Protein AF-A0A2V1DBY7-F1 (afdb_monomer_lite)

Secondary structure (DSSP, 8-state):
---EEEEEETTEEEEEE-----SS--TTTTSHHHHHHHHHHHHHHHHHHHHHHHHHHHHTTS-HHHHHHHHHHHHHHHHHHHHHHHHHHHHHHHHHHHS-----TTSHHHHHHHHHHHHHHHHHHHHHHTGGGSTTSHHHHHHHHHHHHHHHHHHHHTTT-PPP----------SSHHHHHHHHHHHHHHHHHHHHHHHHHHHHHHHHHHHHHHHHHHHHHHHHHHHHHHHHHHHHHHHHHHHHHHHHHHHHHHHHHHHHHHHHHIIIIITTTTPPTT---EEE-SS-EEETT-HHHHHHHHHHHHHHHHTHHHHHHHHHHHHHHHHHHHHHHTS-----THHHHTTSSSSTHHHHHHHSPPHHHHHHHHHHHHHHHHHHHHHIIIIIIHHHHHHHHHHHHHHHHHHHHHTT---SSS-TTSHHHHHHHHHHHHHHHHHHHHHHHHHHHHHHHHHHHHHH--

Structure (mmCIF, N/CA/C/O backbone):
data_AF-A0A2V1DBY7-F1
#
_entry.id   AF-A0A2V1DBY7-F1
#
loop_
_atom_site.group_PDB
_atom_site.id
_atom_site.type_symbol
_atom_site.label_atom_id
_atom_site.label_alt_id
_atom_site.label_comp_id
_atom_site.label_asym_id
_atom_site.label_entity_id
_atom_site.label_seq_id
_atom_site.pdbx_PDB_ins_code
_atom_site.Cartn_x
_atom_site.Cartn_y
_atom_site.Cartn_z
_atom_site.occupancy
_atom_site.B_iso_or_equiv
_atom_site.auth_seq_id
_atom_site.auth_comp_id
_atom_site.auth_asym_id
_atom_site.auth_atom_id
_atom_site.pdbx_PDB_model_num
ATOM 1 N N . MET A 1 1 ? 6.281 30.576 -9.125 1.00 37.31 1 MET A N 1
ATOM 2 C CA . MET A 1 1 ? 7.005 31.344 -10.163 1.00 37.31 1 MET A CA 1
ATOM 3 C C . MET A 1 1 ? 6.370 30.972 -11.490 1.00 37.31 1 MET A C 1
ATOM 5 O O . MET A 1 1 ? 6.348 29.783 -11.772 1.00 37.31 1 MET A O 1
ATOM 9 N N . SER A 1 2 ? 5.776 31.911 -12.235 1.00 34.06 2 SER A N 1
ATOM 10 C CA . SER A 1 2 ? 5.208 31.575 -13.549 1.00 34.06 2 SER A CA 1
ATOM 11 C C . SER A 1 2 ? 6.346 31.387 -14.557 1.00 34.06 2 SER A C 1
ATOM 13 O O . SER A 1 2 ? 7.243 32.224 -14.664 1.00 34.06 2 SER A O 1
ATOM 15 N N . SER A 1 3 ? 6.356 30.254 -15.253 1.00 41.53 3 SER A N 1
ATOM 16 C CA . SER A 1 3 ? 7.368 29.874 -16.244 1.00 41.53 3 SER A CA 1
ATOM 17 C C . SER A 1 3 ? 7.084 30.518 -17.602 1.00 41.53 3 SER A C 1
ATOM 19 O O . SER A 1 3 ? 6.934 29.840 -18.614 1.00 41.53 3 SER A O 1
ATOM 21 N N . THR A 1 4 ? 6.991 31.844 -17.627 1.00 46.16 4 THR A N 1
ATOM 22 C CA . THR A 1 4 ? 6.839 32.605 -18.874 1.00 46.16 4 THR A CA 1
ATOM 23 C C . THR A 1 4 ? 8.230 32.980 -19.370 1.00 46.16 4 THR A C 1
ATOM 25 O O . THR A 1 4 ? 8.955 33.699 -18.678 1.00 46.16 4 THR A O 1
ATOM 28 N N . ARG A 1 5 ? 8.632 32.487 -20.548 1.00 54.00 5 ARG A N 1
ATOM 29 C CA . ARG A 1 5 ? 9.827 32.979 -21.246 1.00 54.00 5 ARG A CA 1
ATOM 30 C C . ARG A 1 5 ? 9.404 33.801 -22.450 1.00 54.00 5 ARG A C 1
ATOM 32 O O . ARG A 1 5 ? 8.461 33.481 -23.160 1.00 54.00 5 ARG A O 1
ATOM 39 N N . PHE A 1 6 ? 10.142 34.873 -22.651 1.00 63.16 6 PHE A N 1
ATOM 40 C CA . PHE A 1 6 ? 9.958 35.804 -23.740 1.00 63.16 6 PHE A CA 1
ATOM 41 C C . PHE A 1 6 ? 10.831 35.353 -24.910 1.00 63.16 6 PHE A C 1
ATOM 43 O O . PHE A 1 6 ? 12.057 35.348 -24.790 1.00 63.16 6 PHE A O 1
ATOM 50 N N . ALA A 1 7 ? 10.204 34.926 -26.005 1.00 62.41 7 ALA A N 1
ATOM 51 C CA . ALA A 1 7 ? 10.904 34.518 -27.218 1.00 62.41 7 ALA A CA 1
ATOM 52 C C . ALA A 1 7 ? 10.864 35.659 -28.251 1.00 62.41 7 ALA A C 1
ATOM 54 O O . ALA A 1 7 ? 9.813 36.290 -28.421 1.00 62.41 7 ALA A O 1
ATOM 55 N N . PRO A 1 8 ? 11.985 35.961 -28.928 1.00 61.78 8 PRO A N 1
ATOM 56 C CA . PRO A 1 8 ? 11.989 36.922 -30.019 1.00 61.78 8 PRO A CA 1
ATOM 57 C C . PRO A 1 8 ? 11.230 36.343 -31.220 1.00 61.78 8 PRO A C 1
ATOM 59 O O . PRO A 1 8 ? 11.525 35.248 -31.689 1.00 61.78 8 PRO A O 1
ATOM 62 N N . SER A 1 9 ? 10.242 37.090 -31.700 1.00 74.38 9 SER A N 1
ATOM 63 C CA . SER A 1 9 ? 9.546 36.879 -32.968 1.00 74.38 9 SER A CA 1
ATOM 64 C C . SER A 1 9 ? 9.883 38.048 -33.894 1.00 74.38 9 SER A C 1
ATOM 66 O O . SER A 1 9 ? 10.162 39.152 -33.421 1.00 74.38 9 SER A O 1
ATOM 68 N N . ASP A 1 10 ? 9.800 37.845 -35.210 1.00 77.25 10 ASP A N 1
ATOM 69 C CA . ASP A 1 10 ? 10.070 38.874 -36.230 1.00 77.25 10 ASP A CA 1
ATOM 70 C C . ASP A 1 10 ? 9.202 40.143 -36.084 1.00 77.25 10 ASP A C 1
ATOM 72 O O . ASP A 1 10 ? 9.451 41.156 -36.736 1.00 77.25 10 ASP A O 1
ATOM 76 N N . ARG A 1 11 ? 8.177 40.113 -35.218 1.00 72.56 11 ARG A N 1
ATOM 77 C CA . ARG A 1 11 ? 7.290 41.246 -34.903 1.00 72.56 11 ARG A CA 1
ATOM 78 C C . ARG A 1 11 ? 7.332 41.709 -33.441 1.00 72.56 11 ARG A C 1
ATOM 80 O O . ARG A 1 11 ? 6.486 42.505 -33.042 1.00 72.56 11 ARG A O 1
ATOM 87 N N . GLY A 1 12 ? 8.293 41.244 -32.644 1.00 73.69 12 GLY A N 1
ATOM 88 C CA . GLY A 1 12 ? 8.479 41.668 -31.256 1.00 73.69 12 GLY A CA 1
ATOM 89 C C . GLY A 1 12 ? 8.667 40.513 -30.277 1.00 73.69 12 GLY A C 1
ATOM 90 O O . GLY A 1 12 ? 8.726 39.343 -30.645 1.00 73.69 12 GLY A O 1
ATOM 91 N N . ILE A 1 13 ? 8.789 40.853 -28.998 1.00 62.69 13 ILE A N 1
ATOM 92 C CA . ILE A 1 13 ? 8.973 39.878 -27.926 1.00 62.69 13 ILE A CA 1
ATOM 93 C C . ILE A 1 13 ? 7.592 39.376 -27.494 1.00 62.69 13 ILE A C 1
ATOM 95 O O . ILE A 1 13 ? 6.838 40.108 -26.852 1.00 62.69 13 ILE A O 1
ATOM 99 N N . ILE A 1 14 ? 7.254 38.136 -27.842 1.00 66.94 14 ILE A N 1
ATOM 100 C CA . ILE A 1 14 ? 5.966 37.539 -27.480 1.00 66.94 14 ILE A CA 1
ATOM 101 C C . ILE A 1 14 ? 6.172 36.721 -26.204 1.00 66.94 14 ILE A C 1
ATOM 103 O O . ILE A 1 14 ? 7.065 35.873 -26.124 1.00 66.94 14 ILE A O 1
ATOM 107 N N . ALA A 1 15 ? 5.351 36.991 -25.188 1.00 56.25 15 ALA A N 1
ATOM 108 C CA . ALA A 1 15 ? 5.209 36.102 -24.044 1.00 56.25 15 ALA A CA 1
ATOM 109 C C . ALA A 1 15 ? 4.485 34.847 -24.528 1.00 56.25 15 ALA A C 1
ATOM 111 O O . ALA A 1 15 ? 3.256 34.808 -24.562 1.00 56.25 15 ALA A O 1
ATOM 112 N N . GLN A 1 16 ? 5.238 33.844 -24.964 1.00 53.09 16 GLN A N 1
ATOM 113 C CA . GLN A 1 16 ? 4.651 32.538 -25.194 1.00 53.09 16 GLN A CA 1
ATOM 114 C C . GLN A 1 16 ? 4.554 31.838 -23.836 1.00 53.09 16 GLN A C 1
ATOM 116 O O . GLN A 1 16 ? 5.542 31.830 -23.087 1.00 53.09 16 GLN A O 1
ATOM 121 N N . PRO A 1 17 ? 3.388 31.270 -23.473 1.00 44.75 17 PRO A N 1
ATOM 122 C CA . PRO A 1 17 ? 3.392 30.226 -22.469 1.00 44.75 17 PRO A CA 1
ATOM 123 C C . PRO A 1 17 ? 4.377 29.186 -22.996 1.00 44.75 17 PRO A C 1
ATOM 125 O O . PRO A 1 17 ? 4.226 28.681 -24.106 1.00 44.75 17 PRO A O 1
ATOM 128 N N . TYR A 1 18 ? 5.464 28.972 -22.260 1.00 47.91 18 TYR A N 1
ATOM 129 C CA . TYR A 1 18 ? 6.304 27.825 -22.529 1.00 47.91 18 TYR A CA 1
ATOM 130 C C . TYR A 1 18 ? 5.385 26.656 -22.223 1.00 47.91 18 TYR A C 1
ATOM 132 O O . TYR A 1 18 ? 5.129 26.416 -21.042 1.00 47.91 18 TYR A O 1
ATOM 140 N N . ASP A 1 19 ? 4.820 26.015 -23.252 1.00 44.12 19 ASP A N 1
ATOM 141 C CA . ASP A 1 19 ? 4.256 24.689 -23.072 1.00 44.12 19 ASP A CA 1
ATOM 142 C C . ASP A 1 19 ? 5.394 23.929 -22.401 1.00 44.12 19 ASP A C 1
ATOM 144 O O . ASP A 1 19 ? 6.460 23.772 -23.020 1.00 44.12 19 ASP A O 1
ATOM 148 N N . PRO A 1 20 ? 5.280 23.563 -21.104 1.00 44.38 20 PRO A N 1
ATOM 149 C CA . PRO A 1 20 ? 6.248 22.637 -20.564 1.00 44.38 20 PRO A CA 1
ATOM 150 C C . PRO A 1 20 ? 6.234 21.502 -21.572 1.00 44.38 20 PRO A C 1
ATOM 152 O O . PRO A 1 20 ? 5.159 21.118 -22.027 1.00 44.38 20 PRO A O 1
ATOM 155 N N . CYS A 1 21 ? 7.397 21.034 -22.019 1.00 46.78 21 CYS A N 1
ATOM 156 C CA . CYS A 1 21 ? 7.434 19.778 -22.737 1.00 46.78 21 CYS A CA 1
ATOM 157 C C . CYS A 1 21 ? 6.687 18.780 -21.837 1.00 46.78 21 CYS A C 1
ATOM 159 O O . CYS A 1 21 ? 7.279 18.254 -20.903 1.00 46.78 21 CYS A O 1
ATOM 161 N N . GLN A 1 22 ? 5.389 18.560 -22.083 1.00 45.00 22 GLN A N 1
ATOM 162 C CA . GLN A 1 22 ? 4.508 17.665 -21.330 1.00 45.00 22 GLN A CA 1
ATOM 163 C C . GLN A 1 22 ? 4.877 16.205 -21.617 1.00 45.00 22 GLN A C 1
ATOM 165 O O . GLN A 1 22 ? 4.180 15.280 -21.218 1.00 45.00 22 GLN A O 1
ATOM 170 N N . LEU A 1 23 ? 6.022 15.989 -22.271 1.00 45.59 23 LEU A N 1
ATOM 171 C CA . LEU A 1 23 ? 6.794 14.768 -22.200 1.00 45.59 23 LEU A CA 1
ATOM 172 C C . LEU A 1 23 ? 7.226 14.546 -20.747 1.00 45.59 23 LEU A C 1
ATOM 174 O O . LEU A 1 23 ? 8.347 14.868 -20.361 1.00 45.59 23 LEU A O 1
ATOM 178 N N . PHE A 1 24 ? 6.315 13.931 -19.992 1.00 43.25 24 PHE A N 1
ATOM 179 C CA . PHE A 1 24 ? 6.497 13.364 -18.660 1.00 43.25 24 PHE A CA 1
ATOM 180 C C . PHE A 1 24 ? 6.703 14.406 -17.553 1.00 43.25 24 PHE A C 1
ATOM 182 O O . PHE A 1 24 ? 7.830 14.838 -17.316 1.00 43.25 24 PHE A O 1
ATOM 189 N N . GLY A 1 25 ? 5.660 14.760 -16.790 1.00 42.94 25 GLY A N 1
ATO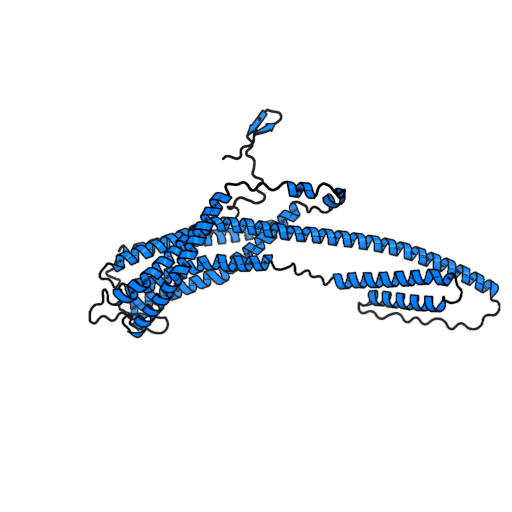M 190 C CA . GLY A 1 25 ? 5.963 15.420 -15.516 1.00 42.94 25 GLY A CA 1
ATOM 191 C C . GLY A 1 25 ? 4.857 16.004 -14.659 1.00 42.94 25 GLY A C 1
ATOM 192 O O . GLY A 1 25 ? 5.109 16.151 -13.465 1.00 42.94 25 GLY A O 1
ATOM 193 N N . ASP A 1 26 ? 3.668 16.312 -15.175 1.00 43.81 26 ASP A N 1
ATOM 194 C CA . ASP A 1 26 ? 2.597 16.703 -14.258 1.00 43.81 26 ASP A CA 1
ATOM 195 C C . ASP A 1 26 ? 2.119 15.442 -13.534 1.00 43.81 26 ASP A C 1
ATOM 197 O O . ASP A 1 26 ? 1.638 14.484 -14.141 1.00 43.81 26 ASP A O 1
ATOM 201 N N . GLY A 1 27 ? 2.318 15.411 -12.214 1.00 48.16 27 GLY A N 1
ATOM 202 C CA . GLY A 1 27 ? 1.923 14.300 -11.338 1.00 48.16 27 GLY A CA 1
ATOM 203 C C . GLY A 1 27 ? 0.426 13.965 -11.394 1.00 48.16 27 GLY A C 1
ATOM 204 O O . GLY A 1 27 ? 0.017 12.931 -10.867 1.00 48.16 27 GLY A O 1
ATOM 205 N N . ASP A 1 28 ? -0.345 14.799 -12.091 1.00 47.91 28 ASP A N 1
ATOM 206 C CA . ASP A 1 28 ? -1.780 14.702 -12.323 1.00 47.91 28 ASP A CA 1
ATOM 207 C C . ASP A 1 28 ? -2.148 13.822 -13.530 1.00 47.91 28 ASP A C 1
ATOM 209 O O . ASP A 1 28 ? -3.327 13.521 -13.703 1.00 47.91 28 ASP A O 1
ATOM 213 N N . ILE A 1 29 ? -1.183 13.347 -14.340 1.00 47.03 29 ILE A N 1
ATOM 214 C CA . ILE A 1 29 ? -1.437 12.642 -15.624 1.00 47.03 29 ILE A CA 1
ATOM 215 C C . ILE A 1 29 ? -2.325 11.381 -15.500 1.00 47.03 29 ILE A C 1
ATOM 217 O O . ILE A 1 29 ? -2.839 10.899 -16.506 1.00 47.03 29 ILE A O 1
ATOM 221 N N . TYR A 1 30 ? -2.614 10.886 -14.292 1.00 50.59 30 TYR A N 1
ATOM 222 C CA . TYR A 1 30 ? -3.628 9.840 -14.110 1.00 50.59 30 TYR A CA 1
ATOM 223 C C . TYR A 1 30 ? -4.716 10.124 -13.066 1.00 50.59 30 TYR A C 1
ATOM 225 O O . TYR A 1 30 ? -5.552 9.249 -12.872 1.00 50.59 30 TYR A O 1
ATOM 233 N N . GLY A 1 31 ? -4.735 11.269 -12.368 1.00 54.88 31 GLY A N 1
ATOM 234 C CA . GLY A 1 31 ? -5.703 11.564 -11.284 1.00 54.88 31 GLY A CA 1
ATOM 235 C C . GLY A 1 31 ? -5.576 10.682 -10.024 1.00 54.88 31 GLY A C 1
ATOM 236 O O . GLY A 1 31 ? -5.732 11.157 -8.905 1.00 54.88 31 GLY A O 1
ATOM 237 N N . ILE A 1 32 ? -5.118 9.435 -10.177 1.00 54.53 32 ILE A N 1
ATOM 238 C CA . ILE A 1 32 ? -4.980 8.412 -9.132 1.00 54.53 32 ILE A CA 1
ATOM 239 C C . ILE A 1 32 ? -4.102 8.878 -7.952 1.00 54.53 32 ILE A C 1
ATOM 241 O O . ILE A 1 32 ? -4.229 8.364 -6.837 1.00 54.53 32 ILE A O 1
ATOM 245 N N . GLY A 1 33 ? -3.157 9.799 -8.178 1.00 59.09 33 GLY A N 1
ATOM 246 C CA . GLY A 1 33 ? -2.289 10.349 -7.127 1.00 59.09 33 GLY A CA 1
ATOM 247 C C . GLY A 1 33 ? -3.062 11.128 -6.057 1.00 59.09 33 GLY A C 1
ATOM 248 O O . GLY A 1 33 ? -2.833 10.932 -4.855 1.00 59.09 33 GLY A O 1
ATOM 249 N N . ASP A 1 34 ? -4.029 11.935 -6.484 1.00 67.00 34 ASP A N 1
ATOM 250 C CA . ASP A 1 34 ? -4.828 12.783 -5.601 1.00 67.00 34 ASP A CA 1
ATOM 251 C C . ASP A 1 34 ? -5.872 11.979 -4.828 1.00 67.00 34 ASP A C 1
ATOM 253 O O . ASP A 1 34 ? -6.099 12.223 -3.637 1.00 67.00 34 ASP A O 1
ATOM 257 N N . ASP A 1 35 ? -6.431 10.940 -5.446 1.00 64.94 35 ASP A N 1
ATOM 258 C CA . ASP A 1 35 ? -7.472 10.113 -4.829 1.00 64.94 35 ASP A CA 1
ATOM 259 C C . ASP A 1 35 ? -6.950 9.320 -3.636 1.00 64.94 35 ASP A C 1
ATOM 261 O O . ASP A 1 35 ? -7.586 9.214 -2.585 1.00 64.94 35 ASP A O 1
ATOM 265 N N . ILE A 1 36 ? -5.739 8.785 -3.760 1.00 66.88 36 ILE A N 1
ATOM 266 C CA . ILE A 1 36 ? -5.108 8.006 -2.692 1.00 66.88 36 ILE A CA 1
ATOM 267 C C . ILE A 1 36 ? -4.697 8.913 -1.545 1.00 66.88 36 ILE A C 1
ATOM 269 O O . ILE A 1 36 ? -4.821 8.532 -0.376 1.00 66.88 36 ILE A O 1
ATOM 273 N N . THR A 1 37 ? -4.205 10.100 -1.884 1.00 72.00 37 THR A N 1
ATOM 274 C CA . THR A 1 37 ? -3.861 11.125 -0.907 1.00 72.00 37 THR A CA 1
ATOM 275 C C . THR A 1 37 ? -5.108 11.537 -0.130 1.00 72.00 37 THR A C 1
ATOM 277 O O . THR A 1 37 ? -5.080 11.548 1.103 1.00 72.00 37 THR A O 1
ATOM 280 N N . SER A 1 38 ? -6.226 11.747 -0.826 1.00 73.81 38 SER A N 1
ATOM 281 C CA . SER A 1 38 ? -7.521 12.103 -0.242 1.00 73.81 38 SER A CA 1
ATOM 282 C C . SER A 1 38 ? -8.098 10.989 0.631 1.00 73.81 38 SER A C 1
ATOM 284 O O . SER A 1 38 ? -8.457 11.238 1.783 1.00 73.81 38 SER A O 1
ATOM 286 N N . ALA A 1 39 ? -8.110 9.741 0.152 1.00 72.62 39 ALA A N 1
ATOM 287 C CA . ALA A 1 39 ? -8.585 8.591 0.925 1.00 72.62 39 ALA A CA 1
ATOM 288 C C . ALA A 1 39 ? -7.760 8.387 2.204 1.00 72.62 39 ALA A C 1
ATOM 290 O O . ALA A 1 39 ? -8.301 8.114 3.276 1.00 72.62 39 ALA A O 1
ATOM 291 N N . ARG A 1 40 ? -6.437 8.561 2.116 1.00 73.69 40 ARG A N 1
ATOM 292 C CA . ARG A 1 40 ? -5.548 8.449 3.272 1.00 73.69 40 ARG A CA 1
ATOM 293 C C . ARG A 1 40 ? -5.758 9.576 4.268 1.00 73.69 40 ARG A C 1
ATOM 295 O O . ARG A 1 40 ? -5.863 9.294 5.457 1.00 73.69 40 ARG A O 1
ATOM 302 N N . LEU A 1 41 ? -5.826 10.820 3.795 1.00 78.62 41 LEU A N 1
ATOM 303 C CA . LEU A 1 41 ? -6.123 11.973 4.641 1.00 78.62 41 LEU A CA 1
ATOM 304 C C . LEU A 1 41 ? -7.456 11.765 5.362 1.00 78.62 41 LEU A C 1
ATOM 306 O O . LEU A 1 41 ? -7.511 11.931 6.578 1.00 78.62 41 LEU A O 1
ATOM 310 N N . GLY A 1 42 ? -8.476 11.308 4.630 1.00 78.69 42 GLY A N 1
ATOM 311 C CA . GLY A 1 42 ? -9.757 10.879 5.175 1.00 78.69 42 GLY A CA 1
ATOM 312 C C . GLY A 1 42 ? -9.556 9.893 6.318 1.00 78.69 42 GLY A C 1
ATOM 313 O O . GLY A 1 42 ? -9.872 10.225 7.454 1.00 78.69 42 GLY A O 1
ATOM 314 N N . LEU A 1 43 ? -8.940 8.735 6.059 1.00 76.56 43 LEU A N 1
ATOM 315 C CA . LEU A 1 43 ? -8.679 7.701 7.072 1.00 76.56 43 LEU A CA 1
ATOM 316 C C . LEU A 1 43 ? -7.902 8.211 8.293 1.00 76.56 43 LEU A C 1
ATOM 318 O O . LEU A 1 43 ? -8.215 7.825 9.420 1.00 76.56 43 LEU A O 1
ATOM 322 N N . THR A 1 44 ? -6.910 9.081 8.100 1.00 79.31 44 THR A N 1
ATOM 323 C CA . THR A 1 44 ? -6.177 9.708 9.206 1.00 79.31 44 THR A CA 1
ATOM 324 C C . THR A 1 44 ? -7.106 10.581 10.052 1.00 79.31 44 THR A C 1
ATOM 326 O O . THR A 1 44 ? -7.096 10.465 11.277 1.00 79.31 44 THR A O 1
ATOM 329 N N . VAL A 1 45 ? -7.949 11.403 9.419 1.00 82.38 45 VAL A N 1
ATOM 330 C CA . VAL A 1 45 ? -8.939 12.241 10.112 1.00 82.38 45 VAL A CA 1
ATOM 331 C C . VAL A 1 45 ? -9.958 11.381 10.863 1.00 82.38 45 VAL A C 1
ATOM 333 O O . VAL A 1 45 ? -10.207 11.657 12.037 1.00 82.38 45 VAL A O 1
ATOM 336 N N . ILE A 1 46 ? -10.477 10.300 10.258 1.00 81.12 46 ILE A N 1
ATOM 337 C CA . ILE A 1 46 ? -11.364 9.349 10.957 1.00 81.12 46 ILE A CA 1
ATOM 338 C C . ILE A 1 46 ? -10.666 8.782 12.190 1.00 81.12 46 ILE A C 1
ATOM 340 O O . ILE A 1 46 ? -11.237 8.768 13.275 1.00 81.12 46 ILE A O 1
ATOM 344 N N . SER A 1 47 ? -9.437 8.295 12.023 1.00 82.19 47 SER A N 1
ATOM 345 C CA . SER A 1 47 ? -8.680 7.623 13.079 1.00 82.19 47 SER A CA 1
ATOM 346 C C . SER A 1 47 ? -8.472 8.532 14.292 1.00 82.19 47 SER A C 1
ATOM 348 O O . SER A 1 47 ? -8.689 8.110 15.432 1.00 82.19 47 SER A O 1
ATOM 350 N N . ILE A 1 48 ? -8.135 9.803 14.042 1.00 82.62 48 ILE A N 1
ATOM 351 C CA . ILE A 1 48 ? -7.985 10.832 15.077 1.00 82.62 48 ILE A CA 1
ATOM 352 C C . ILE A 1 48 ? -9.339 11.163 15.716 1.00 82.62 48 ILE A C 1
ATOM 354 O O . ILE A 1 48 ? -9.434 11.213 16.941 1.00 82.62 48 ILE A O 1
ATOM 358 N N . ALA A 1 49 ? -10.396 11.349 14.921 1.00 84.44 49 ALA A N 1
ATOM 359 C CA . ALA A 1 49 ? -11.731 11.653 15.435 1.00 84.44 49 ALA A CA 1
ATOM 360 C C . ALA A 1 49 ? -12.273 10.523 16.327 1.00 84.44 49 ALA A C 1
ATOM 362 O O . ALA A 1 49 ? -12.762 10.783 17.428 1.00 84.44 49 ALA A O 1
ATOM 363 N N . LEU A 1 50 ? -12.124 9.266 15.897 1.00 84.25 50 LEU A N 1
ATOM 364 C CA . LEU A 1 50 ? -12.478 8.085 16.685 1.00 84.25 50 LEU A CA 1
ATOM 365 C C . LEU A 1 50 ? -11.645 7.994 17.965 1.00 84.25 50 LEU A C 1
ATOM 367 O O . LEU A 1 50 ? -12.193 7.680 19.018 1.00 84.25 50 LEU A O 1
ATOM 371 N N . PHE A 1 51 ? -10.353 8.322 17.901 1.00 85.62 51 PHE A N 1
ATOM 372 C CA . PHE A 1 51 ? -9.483 8.308 19.077 1.00 85.62 51 PHE A CA 1
ATOM 373 C C . PHE A 1 51 ? -9.930 9.333 20.121 1.00 85.62 51 PHE A C 1
ATOM 375 O O . PHE A 1 51 ? -10.060 9.006 21.301 1.00 85.62 51 PHE A O 1
ATOM 382 N N . ILE A 1 52 ? -10.214 10.565 19.689 1.00 83.88 52 ILE A N 1
ATOM 383 C CA . ILE A 1 52 ? -10.722 11.627 20.563 1.00 83.88 52 ILE A CA 1
ATOM 384 C C . ILE A 1 52 ? -12.067 11.213 21.166 1.00 83.88 52 ILE A C 1
ATOM 386 O O . ILE A 1 52 ? -12.241 11.313 22.380 1.00 83.88 52 ILE A O 1
ATOM 390 N N . ASN A 1 53 ? -12.987 10.690 20.350 1.00 84.06 53 ASN A N 1
ATOM 391 C CA . ASN A 1 53 ? -14.298 10.234 20.816 1.00 84.06 53 ASN A CA 1
ATOM 392 C C . ASN A 1 53 ? -14.167 9.116 21.865 1.00 84.06 53 ASN A C 1
ATOM 394 O O . ASN A 1 53 ? -14.792 9.174 22.921 1.00 84.06 53 ASN A O 1
ATOM 398 N N . LEU A 1 54 ? -13.273 8.147 21.643 1.00 86.31 54 LEU A N 1
ATOM 399 C CA . LEU A 1 54 ? -12.966 7.118 22.636 1.00 86.31 54 LEU A CA 1
ATOM 400 C C . LEU A 1 54 ? -12.417 7.703 23.932 1.00 86.31 54 LEU A C 1
ATOM 402 O O . LEU A 1 54 ? -12.817 7.268 25.012 1.00 86.31 54 LEU A O 1
ATOM 406 N N . CYS A 1 55 ? -11.507 8.673 23.853 1.00 86.62 55 CYS A N 1
ATOM 407 C CA . CYS A 1 55 ? -10.945 9.311 25.041 1.00 86.62 55 CYS A CA 1
ATOM 408 C C . CYS A 1 55 ? -12.037 10.025 25.847 1.00 86.62 55 CYS A C 1
ATOM 410 O O . CYS A 1 55 ? -12.104 9.848 27.063 1.00 86.62 55 CYS A O 1
ATOM 412 N N . VAL A 1 56 ? -12.933 10.755 25.174 1.00 85.50 56 VAL A N 1
ATOM 413 C CA . VAL A 1 56 ? -14.079 11.428 25.802 1.00 85.50 56 VAL A CA 1
ATOM 414 C C . VAL A 1 56 ? -15.027 10.405 26.436 1.00 85.50 56 VAL A C 1
ATOM 416 O O . VAL A 1 56 ? -15.287 10.487 27.638 1.00 85.50 56 VAL A O 1
ATOM 419 N N . ASN A 1 57 ? -15.456 9.379 25.697 1.00 83.94 57 ASN A N 1
ATOM 420 C CA . ASN A 1 57 ? -16.375 8.352 26.207 1.00 83.94 57 ASN A CA 1
ATOM 421 C C . ASN A 1 57 ? -15.769 7.548 27.366 1.00 83.94 57 ASN A C 1
ATOM 423 O O . ASN A 1 57 ? -16.479 7.167 28.297 1.00 83.94 57 ASN A O 1
ATOM 427 N N . SER A 1 58 ? -14.443 7.381 27.384 1.00 87.19 58 SER A N 1
ATOM 428 C CA . SER A 1 58 ? -13.730 6.719 28.484 1.00 87.19 58 SER A CA 1
ATOM 429 C C . SER A 1 58 ? -13.831 7.466 29.809 1.00 87.19 58 SER A C 1
ATOM 431 O O . SER A 1 58 ? -13.670 6.858 30.873 1.00 87.19 58 SER A O 1
ATOM 433 N N . THR A 1 59 ? -14.090 8.776 29.786 1.00 87.44 59 THR A N 1
ATOM 434 C CA . THR A 1 59 ? -14.283 9.566 31.010 1.00 87.44 59 THR A CA 1
ATOM 435 C C . THR A 1 59 ? -15.679 9.387 31.606 1.00 87.44 59 THR A C 1
ATOM 437 O O . THR A 1 59 ? -15.804 9.427 32.831 1.00 87.44 59 THR A O 1
ATOM 440 N N . GLY A 1 60 ? -16.682 9.046 30.793 1.00 86.75 60 GLY A N 1
ATOM 441 C CA . GLY A 1 60 ? -18.054 8.782 31.232 1.00 86.75 60 GLY A CA 1
ATOM 442 C C . GLY A 1 60 ? -18.241 7.458 31.985 1.00 86.75 60 GLY A C 1
ATOM 443 O O . GLY A 1 60 ? -17.307 6.675 32.163 1.00 86.75 60 GLY A O 1
ATOM 444 N N . ASN A 1 61 ? -19.478 7.194 32.417 1.00 85.56 61 ASN A N 1
ATOM 445 C CA . ASN A 1 61 ? -19.885 5.960 33.111 1.00 85.56 61 ASN A CA 1
ATOM 446 C C . ASN A 1 61 ? -20.270 4.813 32.148 1.00 85.56 61 ASN A C 1
ATOM 448 O O . ASN A 1 61 ? -20.944 3.870 32.556 1.00 85.56 61 ASN A O 1
ATOM 452 N N . GLY A 1 62 ? -19.874 4.901 30.875 1.00 85.19 62 GLY A N 1
ATOM 453 C CA . GLY A 1 62 ? -20.158 3.889 29.854 1.00 85.19 62 GLY A CA 1
ATOM 454 C C . GLY A 1 62 ? -19.291 2.630 29.972 1.00 85.19 62 GLY A C 1
ATOM 455 O O . GLY A 1 62 ? -18.323 2.583 30.736 1.00 85.19 62 GLY A O 1
ATOM 456 N N . VAL A 1 63 ? -19.630 1.605 29.182 1.00 86.12 63 VAL A N 1
ATOM 457 C CA . VAL A 1 63 ? -18.886 0.336 29.092 1.00 86.12 63 VAL A CA 1
ATOM 458 C C . VAL A 1 63 ? -17.659 0.526 28.193 1.00 86.12 63 VAL A C 1
ATOM 460 O O . VAL A 1 63 ? -17.614 0.081 27.049 1.00 86.12 63 VAL A O 1
ATOM 463 N N . VAL A 1 64 ? -16.638 1.190 28.740 1.00 88.62 64 VAL A N 1
ATOM 464 C CA . VAL A 1 64 ? -15.432 1.631 28.011 1.00 88.62 64 VAL A CA 1
ATOM 465 C C . VAL A 1 64 ? -14.757 0.494 27.237 1.00 88.62 64 VAL A C 1
ATOM 467 O O . VAL A 1 64 ? -14.309 0.668 26.109 1.00 88.62 64 VAL A O 1
ATOM 470 N N . ILE A 1 65 ? -14.690 -0.701 27.820 1.00 88.69 65 ILE A N 1
ATOM 471 C CA . ILE A 1 65 ? -14.005 -1.843 27.207 1.00 88.69 65 ILE A CA 1
ATOM 472 C C . ILE A 1 65 ? -14.629 -2.289 25.875 1.00 88.69 65 ILE A C 1
ATOM 474 O O . ILE A 1 65 ? -13.901 -2.756 24.996 1.00 88.69 65 ILE A O 1
ATOM 478 N N . LEU A 1 66 ? -15.946 -2.138 25.708 1.00 85.81 66 LEU A N 1
ATOM 479 C CA . LEU A 1 66 ? -16.634 -2.534 24.482 1.00 85.81 66 LEU A CA 1
ATOM 480 C C . LEU A 1 66 ? -16.275 -1.577 23.342 1.00 85.81 66 LEU A C 1
ATOM 482 O O . LEU A 1 66 ? -15.819 -2.033 22.292 1.00 85.81 66 LEU A O 1
ATOM 486 N N . ASP A 1 67 ? -16.375 -0.270 23.600 1.00 86.56 67 ASP A N 1
ATOM 487 C CA . ASP A 1 67 ? -16.038 0.785 22.640 1.00 86.56 67 ASP A CA 1
ATOM 488 C C . ASP A 1 67 ? -14.602 0.628 22.139 1.00 86.56 67 ASP A C 1
ATOM 490 O O . ASP A 1 67 ? -14.345 0.599 20.935 1.00 86.56 67 ASP A O 1
ATOM 494 N N . TRP A 1 68 ? -13.656 0.434 23.061 1.00 90.12 68 TRP A N 1
ATOM 495 C CA . TRP A 1 68 ? -12.251 0.260 22.704 1.00 90.12 68 TRP A CA 1
ATOM 496 C C . TRP A 1 68 ? -11.999 -1.022 21.922 1.00 90.12 68 TRP A C 1
ATOM 498 O O . TRP A 1 68 ? -11.230 -0.992 20.970 1.00 90.12 68 TRP A O 1
ATOM 508 N N . THR A 1 69 ? -12.637 -2.140 22.274 1.00 86.31 69 THR A N 1
ATOM 509 C CA . THR A 1 69 ? -12.422 -3.411 21.561 1.00 86.31 69 THR A CA 1
ATOM 510 C C . THR A 1 69 ? -12.912 -3.329 20.115 1.00 86.31 69 THR A C 1
ATOM 512 O O . THR A 1 69 ? -12.223 -3.807 19.215 1.00 86.31 69 THR A O 1
ATOM 515 N N . ILE A 1 70 ? -14.062 -2.691 19.879 1.00 83.00 70 ILE A N 1
ATOM 516 C CA . ILE A 1 70 ? -14.628 -2.521 18.534 1.00 83.00 70 ILE A CA 1
ATOM 517 C C . ILE A 1 70 ? -13.791 -1.520 17.728 1.00 83.00 70 ILE A C 1
ATOM 519 O O . ILE A 1 70 ? -13.357 -1.815 16.612 1.00 83.00 70 ILE A O 1
ATOM 523 N N . VAL A 1 71 ? -13.514 -0.346 18.299 1.00 84.25 71 VAL A N 1
ATOM 524 C CA . VAL A 1 71 ? -12.825 0.729 17.577 1.00 84.25 71 VAL A CA 1
ATOM 525 C C . VAL A 1 71 ? -11.353 0.397 17.336 1.00 84.25 71 VAL A C 1
ATOM 527 O O . VAL A 1 71 ? -10.854 0.693 16.254 1.00 84.25 71 VAL A O 1
ATOM 530 N N . ILE A 1 72 ? -10.658 -0.276 18.263 1.00 83.88 72 ILE A N 1
ATOM 531 C CA . ILE A 1 72 ? -9.274 -0.730 18.036 1.00 83.88 72 ILE A CA 1
ATOM 532 C C . ILE A 1 72 ? -9.196 -1.630 16.803 1.00 83.88 72 ILE A C 1
ATOM 534 O O . ILE A 1 72 ? -8.272 -1.479 16.007 1.00 83.88 72 ILE A O 1
ATOM 538 N N . GLN A 1 73 ? -10.150 -2.547 16.613 1.00 80.31 73 GLN A N 1
ATOM 539 C CA . GLN A 1 73 ? -10.139 -3.420 15.439 1.00 80.31 73 GLN A CA 1
ATOM 540 C C . GLN A 1 73 ? -10.299 -2.602 14.151 1.00 80.31 73 GLN A C 1
ATOM 542 O O . GLN A 1 73 ? -9.507 -2.748 13.224 1.00 80.31 73 GLN A O 1
ATOM 547 N N . LEU A 1 74 ? -11.237 -1.658 14.110 1.00 77.50 74 LEU A N 1
ATOM 548 C CA . LEU A 1 74 ? -11.398 -0.788 12.942 1.00 77.50 74 LEU A CA 1
ATOM 549 C C . LEU A 1 74 ? -10.143 0.062 12.682 1.00 77.50 74 LEU A C 1
ATOM 551 O O . LEU A 1 74 ? -9.647 0.124 11.559 1.00 77.50 74 LEU A O 1
ATOM 555 N N . VAL A 1 75 ? -9.582 0.678 13.719 1.00 78.12 75 VAL A N 1
ATOM 556 C CA . VAL A 1 75 ? -8.501 1.663 13.578 1.00 78.12 75 VAL A CA 1
ATOM 557 C C . VAL A 1 75 ? -7.126 1.030 13.370 1.00 78.12 75 VAL A C 1
ATOM 559 O O . VAL A 1 75 ? -6.269 1.646 12.738 1.00 78.12 75 VAL A O 1
ATOM 562 N N . ILE A 1 76 ? -6.884 -0.188 13.851 1.00 75.81 76 ILE A N 1
ATOM 563 C CA . ILE A 1 76 ? -5.629 -0.898 13.575 1.00 75.81 76 ILE A CA 1
ATOM 564 C C . ILE A 1 76 ? -5.677 -1.548 12.190 1.00 75.81 76 ILE A C 1
ATOM 566 O O . ILE A 1 76 ? -4.727 -1.414 11.419 1.00 75.81 76 ILE A O 1
ATOM 570 N N . PHE A 1 77 ? -6.772 -2.227 11.838 1.00 73.62 77 PHE A N 1
ATOM 571 C CA . PHE A 1 77 ? -6.806 -3.032 10.616 1.00 73.62 77 PHE A CA 1
ATOM 572 C C . PHE A 1 77 ? -7.083 -2.217 9.345 1.00 73.62 77 PHE A C 1
ATOM 574 O O . PHE A 1 77 ? -6.479 -2.507 8.311 1.00 73.62 77 PHE A O 1
ATOM 581 N N . ILE A 1 78 ? -7.909 -1.163 9.399 1.00 72.12 78 ILE A N 1
ATOM 582 C CA . ILE A 1 78 ? -8.202 -0.349 8.204 1.00 72.12 78 ILE A CA 1
ATOM 583 C C . ILE A 1 78 ? -6.949 0.378 7.682 1.00 72.12 78 ILE A C 1
ATOM 585 O O . ILE A 1 78 ? -6.698 0.328 6.482 1.00 72.12 78 ILE A O 1
ATOM 589 N N . PRO A 1 79 ? -6.091 1.011 8.503 1.00 69.50 79 PRO A N 1
ATOM 590 C CA . PRO A 1 79 ? -4.887 1.662 7.988 1.00 69.50 79 PRO A CA 1
ATOM 591 C C . PRO A 1 79 ? -3.721 0.684 7.751 1.00 69.50 79 PRO A C 1
ATOM 593 O O . PRO A 1 79 ? -2.783 1.025 7.030 1.00 69.50 79 PRO A O 1
ATOM 596 N N . LEU A 1 80 ? -3.784 -0.555 8.265 1.00 70.12 80 LEU A N 1
ATOM 597 C CA . LEU A 1 80 ? -2.846 -1.636 7.914 1.00 70.12 80 LEU A CA 1
ATOM 598 C C . LEU A 1 80 ? -2.841 -1.889 6.401 1.00 70.12 80 LEU A C 1
ATOM 600 O O . LEU A 1 80 ? -1.777 -2.085 5.814 1.00 70.12 80 LEU A O 1
ATOM 604 N N . TYR A 1 81 ? -4.001 -1.758 5.758 1.00 67.75 81 TYR A N 1
ATOM 605 C CA . TYR A 1 81 ? -4.141 -1.745 4.302 1.00 67.75 81 TYR A CA 1
ATOM 606 C C . TYR A 1 81 ? -3.349 -0.614 3.631 1.00 67.75 81 TYR A C 1
ATOM 608 O O . TYR A 1 81 ? -2.637 -0.839 2.648 1.00 67.75 81 TYR A O 1
ATOM 616 N N . VAL A 1 82 ? -3.428 0.600 4.186 1.00 66.75 82 VAL A N 1
ATOM 617 C CA . VAL A 1 82 ? -2.721 1.776 3.659 1.00 66.75 82 VAL A CA 1
ATOM 618 C C . VAL A 1 82 ? -1.206 1.584 3.744 1.00 66.75 82 VAL A C 1
ATOM 620 O O . VAL A 1 82 ? -0.494 1.984 2.825 1.00 66.75 82 VAL A O 1
ATOM 623 N N . LEU A 1 83 ? -0.709 0.941 4.807 1.00 67.25 83 LEU A N 1
ATOM 624 C CA . LEU A 1 83 ? 0.721 0.674 5.005 1.00 67.25 83 LEU A CA 1
ATOM 625 C C . LEU A 1 83 ? 1.246 -0.541 4.228 1.00 67.25 83 LEU A C 1
ATOM 627 O O . LEU A 1 83 ? 2.422 -0.572 3.858 1.00 67.25 83 LEU A O 1
ATOM 631 N N . TRP A 1 84 ? 0.409 -1.540 3.950 1.00 70.62 84 TRP A N 1
ATOM 632 C CA . TRP A 1 84 ? 0.822 -2.722 3.185 1.00 70.62 84 TRP A CA 1
ATOM 633 C C . TRP A 1 84 ? 1.206 -2.384 1.746 1.00 70.62 84 TRP A C 1
ATOM 635 O O . TRP A 1 84 ? 2.181 -2.920 1.214 1.00 70.62 84 TRP A O 1
ATOM 645 N N . ARG A 1 85 ? 0.481 -1.443 1.137 1.00 68.50 85 ARG A N 1
ATOM 646 C CA . ARG A 1 85 ? 0.708 -0.988 -0.236 1.00 68.50 85 ARG A CA 1
ATOM 647 C C . ARG A 1 85 ? 2.148 -0.495 -0.489 1.00 68.50 85 ARG A C 1
ATOM 649 O O . ARG A 1 85 ? 2.778 -1.060 -1.380 1.00 68.50 85 ARG A O 1
ATOM 656 N N . PRO A 1 86 ? 2.712 0.468 0.271 1.00 65.62 86 PRO A N 1
ATOM 657 C CA . PRO A 1 86 ? 4.09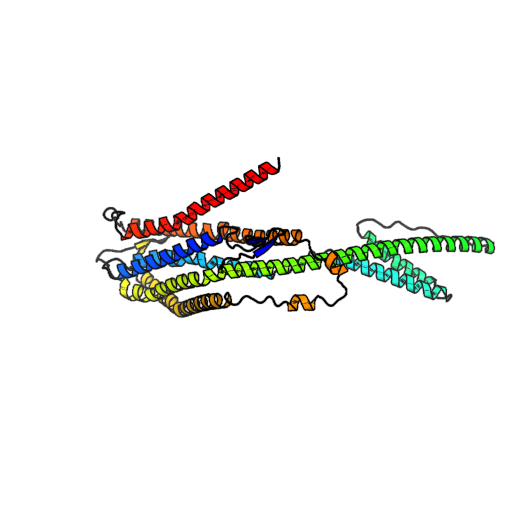7 0.919 0.109 1.00 65.62 86 PRO A CA 1
ATOM 658 C C . PRO A 1 86 ? 5.113 -0.194 0.233 1.00 65.62 86 PRO A C 1
ATOM 660 O O . PRO A 1 86 ? 6.026 -0.293 -0.576 1.00 65.62 86 PRO A O 1
ATOM 663 N N . ILE A 1 87 ? 4.973 -1.020 1.268 1.00 70.69 87 ILE A N 1
ATOM 664 C CA . ILE A 1 87 ? 5.996 -2.002 1.618 1.00 70.69 87 ILE A CA 1
ATOM 665 C C . ILE A 1 87 ? 6.043 -3.097 0.555 1.00 70.69 87 ILE A C 1
ATOM 667 O O . ILE A 1 87 ? 7.126 -3.489 0.110 1.00 70.69 87 ILE A O 1
ATOM 671 N N . PHE A 1 88 ? 4.873 -3.579 0.130 1.00 72.50 88 PHE A N 1
ATOM 672 C CA . PHE A 1 88 ? 4.786 -4.629 -0.873 1.00 72.50 88 PHE A CA 1
ATOM 673 C C . PHE A 1 88 ? 5.142 -4.105 -2.260 1.00 72.50 88 PHE A C 1
ATOM 675 O O . PHE A 1 88 ? 5.921 -4.749 -2.959 1.00 72.50 88 PHE A O 1
ATOM 682 N N . PHE A 1 89 ? 4.657 -2.913 -2.624 1.00 71.62 89 PHE A N 1
ATOM 683 C CA . PHE A 1 89 ? 4.999 -2.280 -3.892 1.00 71.62 89 PHE A CA 1
ATOM 684 C C . PHE A 1 89 ? 6.495 -1.985 -3.968 1.00 71.62 89 PHE A C 1
ATOM 686 O O . PHE A 1 89 ? 7.142 -2.448 -4.891 1.00 71.62 89 PHE A O 1
ATOM 693 N N . TYR A 1 90 ? 7.093 -1.353 -2.954 1.00 74.50 90 TYR A N 1
ATOM 694 C CA . TYR A 1 90 ? 8.535 -1.098 -2.924 1.00 74.50 90 TYR A CA 1
ATOM 695 C C . TYR A 1 90 ? 9.355 -2.386 -3.083 1.00 74.50 90 TYR A C 1
ATOM 697 O O . TYR A 1 90 ? 10.325 -2.418 -3.840 1.00 74.50 90 TYR A O 1
ATOM 705 N N . ARG A 1 91 ? 8.958 -3.480 -2.418 1.00 80.19 91 ARG A N 1
ATOM 706 C CA . ARG A 1 91 ? 9.623 -4.782 -2.577 1.00 80.19 91 ARG A CA 1
ATOM 707 C C . ARG A 1 91 ? 9.418 -5.379 -3.968 1.00 80.19 91 ARG A C 1
ATOM 709 O O . ARG A 1 91 ? 10.381 -5.891 -4.530 1.00 80.19 91 ARG A O 1
ATOM 716 N N . ALA A 1 92 ? 8.204 -5.329 -4.510 1.00 74.50 92 ALA A N 1
ATOM 717 C CA . ALA A 1 92 ? 7.889 -5.855 -5.834 1.00 74.50 92 ALA A CA 1
ATOM 718 C C . ALA A 1 92 ? 8.607 -5.056 -6.930 1.00 74.50 92 ALA A C 1
ATOM 720 O O . ALA A 1 92 ? 9.314 -5.632 -7.747 1.00 74.50 92 ALA A O 1
ATOM 721 N N . SER A 1 93 ? 8.547 -3.731 -6.858 1.00 71.31 93 SER A N 1
ATOM 722 C CA . SER A 1 93 ? 9.287 -2.791 -7.693 1.00 71.31 93 SER A CA 1
ATOM 723 C C . SER A 1 93 ? 10.790 -3.019 -7.618 1.00 71.31 93 SER A C 1
ATOM 725 O O . SER A 1 93 ? 11.448 -3.088 -8.648 1.00 71.31 93 SER A O 1
ATOM 727 N N . ARG A 1 94 ? 11.356 -3.219 -6.422 1.00 79.19 94 ARG A N 1
ATOM 728 C CA . ARG A 1 94 ? 12.784 -3.532 -6.279 1.00 79.19 94 ARG A CA 1
ATOM 729 C C . ARG A 1 94 ? 13.139 -4.890 -6.883 1.00 79.19 94 ARG A C 1
ATOM 731 O O . ARG A 1 94 ? 14.202 -5.020 -7.475 1.00 79.19 94 ARG A O 1
ATOM 738 N N . ARG A 1 95 ? 12.262 -5.892 -6.769 1.00 82.19 95 ARG A N 1
ATOM 739 C CA . ARG A 1 95 ? 12.443 -7.182 -7.453 1.00 82.19 95 ARG A CA 1
ATOM 740 C C . ARG A 1 95 ? 12.397 -7.017 -8.968 1.00 82.19 95 ARG A C 1
ATOM 742 O O . ARG A 1 95 ? 13.241 -7.597 -9.629 1.00 82.19 95 ARG A O 1
ATOM 749 N N . LEU A 1 96 ? 11.493 -6.197 -9.498 1.00 72.75 96 LEU A N 1
ATOM 750 C CA . LEU A 1 96 ? 11.438 -5.881 -10.927 1.00 72.75 96 LEU A CA 1
ATOM 751 C C . LEU A 1 96 ? 12.668 -5.091 -11.390 1.00 72.75 96 LEU A C 1
ATOM 753 O O . LEU A 1 96 ? 13.195 -5.365 -12.459 1.00 72.75 96 LEU A O 1
ATOM 757 N N . ALA A 1 97 ? 13.166 -4.148 -10.590 1.00 72.94 97 ALA A N 1
ATOM 758 C CA . ALA A 1 97 ? 14.388 -3.406 -10.900 1.00 72.94 97 ALA A CA 1
ATOM 759 C C . ALA A 1 97 ? 15.638 -4.300 -10.872 1.00 72.94 97 ALA A C 1
ATOM 761 O O . ALA A 1 97 ? 16.544 -4.114 -11.678 1.00 72.94 97 ALA A O 1
ATOM 762 N N . ASN A 1 98 ? 15.669 -5.276 -9.960 1.00 78.38 98 ASN A N 1
ATOM 763 C CA . ASN A 1 98 ? 16.774 -6.221 -9.812 1.00 78.38 98 ASN A CA 1
ATOM 764 C C . ASN A 1 98 ? 16.648 -7.455 -10.704 1.00 78.38 98 ASN A C 1
ATOM 766 O O . ASN A 1 98 ? 17.604 -8.229 -10.775 1.00 78.38 98 ASN A O 1
ATOM 770 N N . LYS A 1 99 ? 15.490 -7.686 -11.336 1.00 77.44 99 LYS A N 1
ATOM 771 C CA . LYS A 1 99 ? 15.336 -8.772 -12.295 1.00 77.44 99 LYS A CA 1
ATOM 772 C C . LYS A 1 99 ? 16.237 -8.408 -13.467 1.00 77.44 99 LYS A C 1
ATOM 774 O O . LYS A 1 99 ? 15.892 -7.552 -14.279 1.00 77.44 99 LYS A O 1
ATOM 779 N N . LYS A 1 100 ? 17.437 -9.000 -13.477 1.00 71.88 100 LYS A N 1
ATOM 780 C CA . LYS A 1 100 ? 18.354 -8.945 -14.613 1.00 71.88 100 LYS A CA 1
ATOM 781 C C . LYS A 1 100 ? 17.501 -9.318 -15.823 1.00 71.88 100 LYS A C 1
ATOM 783 O O . LYS A 1 100 ? 16.719 -10.262 -15.669 1.00 71.88 100 LYS A O 1
ATOM 788 N N . PRO A 1 101 ? 17.555 -8.577 -16.944 1.00 62.75 101 PRO A N 1
ATOM 789 C CA . PRO A 1 101 ? 16.850 -9.000 -18.140 1.00 62.75 101 PRO A CA 1
ATOM 790 C C . PRO A 1 101 ? 17.257 -10.452 -18.350 1.00 62.75 101 PRO A C 1
ATOM 792 O O . PRO A 1 101 ? 18.442 -10.747 -18.521 1.00 62.75 101 PRO A O 1
ATOM 795 N N . GLU A 1 102 ? 16.298 -11.359 -18.164 1.00 60.25 102 GLU A N 1
ATOM 796 C CA . GLU A 1 102 ? 16.454 -12.766 -18.489 1.00 60.25 102 GLU A CA 1
ATOM 797 C C . GLU A 1 102 ? 16.509 -12.751 -20.005 1.00 60.25 102 GLU A C 1
ATOM 799 O O . GLU A 1 102 ? 15.504 -12.889 -20.696 1.00 60.25 102 GLU A O 1
ATOM 804 N N . GLY A 1 103 ? 17.689 -12.406 -20.517 1.00 52.47 103 GLY A N 1
ATOM 805 C CA . GLY A 1 103 ? 18.000 -12.564 -21.905 1.00 52.47 103 GLY A CA 1
ATOM 806 C C . GLY A 1 103 ? 17.757 -14.030 -22.175 1.00 52.47 103 GLY A C 1
ATOM 807 O O . GLY A 1 103 ? 18.435 -14.889 -21.610 1.00 52.47 103 GLY A O 1
ATOM 808 N N . HIS A 1 104 ? 16.773 -14.288 -23.026 1.00 47.41 104 HIS A N 1
ATOM 809 C CA . HIS A 1 104 ? 16.784 -15.396 -23.959 1.00 47.41 104 HIS A CA 1
ATOM 810 C C . HIS A 1 104 ? 18.105 -15.344 -24.745 1.00 47.41 104 HIS A C 1
ATOM 812 O O . HIS A 1 104 ? 18.148 -15.034 -25.925 1.00 47.41 104 HIS A O 1
ATOM 818 N N . ILE A 1 105 ? 19.215 -15.621 -24.070 1.00 49.12 105 ILE A N 1
ATOM 819 C CA . ILE A 1 105 ? 20.500 -15.939 -24.663 1.00 49.12 105 ILE A CA 1
ATOM 820 C C . ILE A 1 105 ? 20.494 -17.462 -24.776 1.00 49.12 105 ILE A C 1
ATOM 822 O O . ILE A 1 105 ? 21.225 -18.177 -24.106 1.00 49.12 105 ILE A O 1
ATOM 826 N N . SER A 1 106 ? 19.549 -17.959 -25.569 1.00 48.91 106 SER A N 1
ATOM 827 C CA . SER A 1 106 ? 19.662 -19.267 -26.210 1.00 48.91 106 SER A CA 1
ATOM 828 C C . SER A 1 106 ? 20.215 -19.108 -27.629 1.00 48.91 106 SER A C 1
ATOM 830 O O . SER A 1 106 ? 20.569 -20.103 -28.240 1.00 48.91 106 SER A O 1
ATOM 832 N N . SER A 1 107 ? 20.314 -17.877 -28.151 1.00 52.44 107 SER A N 1
ATOM 833 C CA . SER A 1 107 ? 20.862 -17.600 -29.483 1.00 52.44 107 SER A CA 1
ATOM 834 C C . SER A 1 107 ? 22.385 -17.458 -29.504 1.00 52.44 107 SER A C 1
ATOM 836 O O . SER A 1 107 ? 22.974 -17.534 -30.576 1.00 52.44 107 SER A O 1
ATOM 838 N N . ASN A 1 108 ? 23.047 -17.268 -28.351 1.00 53.84 108 ASN A N 1
ATOM 839 C CA . ASN A 1 108 ? 24.511 -17.216 -28.349 1.00 53.84 108 ASN A CA 1
ATOM 840 C C . ASN A 1 108 ? 25.133 -18.596 -28.525 1.00 53.84 108 ASN A C 1
ATOM 842 O O . ASN A 1 108 ? 26.195 -18.644 -29.114 1.00 53.84 108 ASN A O 1
ATOM 846 N N . SER A 1 109 ? 24.510 -19.708 -28.105 1.00 58.25 109 SER A N 1
ATOM 847 C CA . SER A 1 109 ? 25.183 -21.006 -28.278 1.00 58.25 109 SER A CA 1
ATOM 848 C C . SER A 1 109 ? 25.286 -21.411 -29.748 1.00 58.25 109 SER A C 1
ATOM 850 O O . SER A 1 109 ? 26.278 -22.013 -30.131 1.00 58.25 109 SER A O 1
ATOM 852 N N . GLU A 1 110 ? 24.302 -21.064 -30.585 1.00 56.47 110 GLU A N 1
ATOM 853 C CA . GLU A 1 110 ? 24.378 -21.316 -32.031 1.00 56.47 110 GLU A CA 1
ATOM 854 C C . GLU A 1 110 ? 25.357 -20.369 -32.726 1.00 56.47 110 GLU A C 1
ATOM 856 O O . GLU A 1 110 ? 26.179 -20.826 -33.515 1.00 56.47 110 GLU A O 1
ATOM 861 N N . ALA A 1 111 ? 25.327 -19.071 -32.409 1.00 55.44 111 ALA A N 1
ATOM 862 C CA . ALA A 1 111 ? 26.260 -18.108 -32.996 1.00 55.44 111 ALA A CA 1
ATOM 863 C C . ALA A 1 111 ? 27.718 -18.367 -32.563 1.00 55.44 111 ALA A C 1
ATOM 865 O O . ALA A 1 111 ? 28.636 -18.263 -33.375 1.00 55.44 111 ALA A O 1
ATOM 866 N N . GLU A 1 112 ? 27.937 -18.749 -31.304 1.00 65.06 112 GLU A N 1
ATOM 867 C CA . GLU A 1 112 ? 29.249 -19.094 -30.744 1.00 65.06 112 GLU A CA 1
ATOM 868 C C . GLU A 1 112 ? 29.752 -20.425 -31.330 1.00 65.06 112 GLU A C 1
ATOM 870 O O . GLU A 1 112 ? 30.896 -20.485 -31.777 1.00 65.06 112 GLU A O 1
ATOM 875 N N . ALA A 1 113 ? 28.881 -21.433 -31.496 1.00 66.69 113 ALA A N 1
ATOM 876 C CA . ALA A 1 113 ? 29.220 -22.681 -32.188 1.00 66.69 113 ALA A CA 1
ATOM 877 C C . ALA A 1 113 ? 29.556 -22.475 -33.679 1.00 66.69 113 ALA A C 1
ATOM 879 O O . ALA A 1 113 ? 30.511 -23.071 -34.184 1.00 66.69 113 ALA A O 1
ATOM 880 N N . LEU A 1 114 ? 28.824 -21.608 -34.391 1.00 62.62 114 LEU A N 1
ATOM 881 C CA . LEU A 1 114 ? 29.134 -21.258 -35.785 1.00 62.62 114 LEU A CA 1
ATOM 882 C C . LEU A 1 114 ? 30.472 -20.518 -35.898 1.00 62.62 114 LEU A C 1
ATOM 884 O O . LEU A 1 114 ? 31.248 -20.775 -36.820 1.00 62.62 114 LEU A O 1
ATOM 888 N N . THR A 1 115 ? 30.759 -19.632 -34.943 1.00 68.38 115 THR A N 1
ATOM 889 C CA . THR A 1 115 ? 32.010 -18.867 -34.907 1.00 68.38 115 THR A CA 1
ATOM 890 C C . THR A 1 115 ? 33.206 -19.778 -34.622 1.00 68.38 115 THR A C 1
ATOM 892 O O . THR A 1 115 ? 34.207 -19.708 -35.337 1.00 68.38 115 THR A O 1
ATOM 895 N N . GLU A 1 116 ? 33.104 -20.690 -33.648 1.00 70.75 116 GLU A N 1
ATOM 896 C CA . GLU A 1 116 ? 34.153 -21.683 -33.366 1.00 70.75 116 GLU A CA 1
ATOM 897 C C . GLU A 1 116 ? 34.390 -22.627 -34.556 1.00 70.75 116 GLU A C 1
ATOM 899 O O . GLU A 1 116 ? 35.540 -22.897 -34.919 1.00 70.75 116 GLU A O 1
ATOM 904 N N . SER A 1 117 ? 33.319 -23.077 -35.219 1.00 67.19 117 SER A N 1
ATOM 905 C CA . SER A 1 117 ? 33.406 -23.948 -36.397 1.00 67.19 117 SER A CA 1
ATOM 906 C C . SER A 1 117 ? 34.083 -23.246 -37.585 1.00 67.19 117 SER A C 1
ATOM 908 O O . SER A 1 117 ? 34.952 -23.828 -38.240 1.00 67.19 117 SER A O 1
ATOM 910 N N . TYR A 1 118 ? 33.775 -21.967 -37.818 1.00 67.00 118 TYR A N 1
ATOM 911 C CA . TYR A 1 118 ? 34.413 -21.160 -38.861 1.00 67.00 118 TYR A CA 1
ATOM 912 C C . TYR A 1 118 ? 35.902 -20.896 -38.583 1.00 67.00 118 TYR A C 1
ATOM 914 O O . TYR A 1 118 ? 36.733 -21.045 -39.482 1.00 67.00 118 TYR A O 1
ATOM 922 N N . ILE A 1 119 ? 36.267 -20.566 -37.337 1.00 69.12 119 ILE A N 1
ATOM 923 C CA . ILE A 1 119 ? 37.673 -20.372 -36.935 1.00 69.12 119 ILE A CA 1
ATOM 924 C C . ILE A 1 119 ? 38.472 -21.669 -37.134 1.00 69.12 119 ILE A C 1
ATOM 926 O O . ILE A 1 119 ? 39.595 -21.629 -37.646 1.00 69.12 119 ILE A O 1
ATOM 930 N N . SER A 1 120 ? 37.889 -22.825 -36.795 1.00 69.62 120 SER A N 1
ATOM 931 C CA . SER A 1 120 ? 38.507 -24.136 -37.025 1.00 69.62 120 SER A CA 1
ATOM 932 C C . SER A 1 120 ? 38.752 -24.401 -38.516 1.00 69.62 120 SER A C 1
ATOM 934 O O . SER A 1 120 ? 39.878 -24.731 -38.901 1.00 69.62 120 SER A O 1
ATOM 936 N N . LEU A 1 121 ? 37.757 -24.150 -39.374 1.00 63.41 121 LEU A N 1
ATOM 937 C CA . LEU A 1 121 ? 37.881 -24.298 -40.828 1.00 63.41 121 LEU A CA 1
ATOM 938 C C . LEU A 1 121 ? 38.963 -23.375 -41.413 1.00 63.41 121 LEU A C 1
ATOM 940 O O . LEU A 1 121 ? 39.796 -23.806 -42.213 1.00 63.41 121 LEU A O 1
ATOM 944 N N . GLN A 1 122 ? 38.986 -22.111 -40.987 1.00 66.50 122 GLN A N 1
ATOM 945 C CA . GLN A 1 122 ? 39.976 -21.138 -41.441 1.00 66.50 122 GLN A CA 1
ATOM 946 C C . GLN A 1 122 ? 41.394 -21.532 -41.008 1.00 66.50 122 GLN A C 1
ATOM 948 O O . GLN A 1 122 ? 42.336 -21.390 -41.792 1.00 66.50 122 GLN A O 1
ATOM 953 N N . SER A 1 123 ? 41.548 -22.063 -39.789 1.00 67.19 123 SER A N 1
ATOM 954 C CA . SER A 1 123 ? 42.833 -22.566 -39.303 1.00 67.19 123 SER A CA 1
ATOM 955 C C . SER A 1 123 ? 43.331 -23.738 -40.151 1.00 67.19 123 SER A C 1
ATOM 957 O O . SER A 1 123 ? 44.457 -23.666 -40.628 1.00 67.19 123 SER A O 1
ATOM 959 N N . ALA A 1 124 ? 42.478 -24.723 -40.462 1.00 60.38 124 ALA A N 1
ATOM 960 C CA . ALA A 1 124 ? 42.822 -25.878 -41.297 1.00 60.38 124 ALA A CA 1
ATOM 961 C C . ALA A 1 124 ? 43.213 -25.486 -42.735 1.00 60.38 124 ALA A C 1
ATOM 963 O O . ALA A 1 124 ? 44.172 -26.016 -43.298 1.00 60.38 124 ALA A O 1
ATOM 964 N N . LEU A 1 125 ? 42.512 -24.510 -43.322 1.00 60.41 125 LEU A N 1
ATOM 965 C CA . LEU A 1 125 ? 42.847 -23.961 -44.640 1.00 60.41 125 LEU A CA 1
ATOM 966 C C . LEU A 1 125 ? 44.201 -23.237 -44.644 1.00 60.41 125 LEU A C 1
ATOM 968 O O . LEU A 1 125 ? 44.949 -23.332 -45.620 1.00 60.41 125 LEU A O 1
ATOM 972 N N . LEU A 1 126 ? 44.537 -22.533 -43.559 1.00 61.78 126 LEU A N 1
ATOM 973 C CA . LEU A 1 126 ? 45.848 -21.904 -43.398 1.00 61.78 126 LEU A CA 1
ATOM 974 C C . LEU A 1 126 ? 46.954 -22.950 -43.218 1.00 61.78 126 LEU A C 1
ATOM 976 O O . LEU A 1 126 ? 48.001 -22.810 -43.852 1.00 61.78 126 LEU A O 1
ATOM 980 N N . THR A 1 127 ? 46.714 -24.030 -42.465 1.00 59.69 127 THR A N 1
ATOM 981 C CA . THR A 1 127 ? 47.668 -25.145 -42.336 1.00 59.69 127 THR A CA 1
ATOM 982 C C . THR A 1 127 ? 47.927 -25.850 -43.663 1.00 59.69 127 THR A C 1
ATOM 984 O O . THR A 1 127 ? 48.999 -26.413 -43.829 1.00 59.69 127 THR A O 1
ATOM 987 N N . LEU A 1 128 ? 46.999 -25.796 -44.627 1.00 53.53 128 LEU A N 1
ATOM 988 C CA . LEU A 1 128 ? 47.184 -26.354 -45.974 1.00 53.53 128 LEU A CA 1
ATOM 989 C C . LEU A 1 128 ? 48.111 -25.525 -46.868 1.00 53.53 128 LEU A C 1
ATOM 991 O O . LEU A 1 128 ? 48.697 -26.044 -47.819 1.00 53.53 128 LEU A O 1
ATOM 995 N N . LYS A 1 129 ? 48.236 -24.226 -46.583 1.00 52.44 129 LYS A N 1
ATOM 996 C CA . LYS A 1 129 ? 48.987 -23.281 -47.415 1.00 52.44 129 LYS A CA 1
ATOM 997 C C . LYS A 1 129 ? 50.503 -23.493 -47.325 1.00 52.44 129 LYS A C 1
ATOM 999 O O . LYS A 1 129 ? 51.209 -23.258 -48.305 1.00 52.44 129 LYS A O 1
ATOM 1004 N N . ASP A 1 130 ? 50.992 -23.976 -46.186 1.00 50.31 130 ASP A N 1
ATOM 1005 C CA . ASP A 1 130 ? 52.415 -24.215 -45.921 1.00 50.31 130 ASP A CA 1
ATOM 1006 C C . ASP A 1 130 ? 52.985 -25.548 -46.482 1.00 50.31 130 ASP A C 1
ATOM 1008 O O . ASP A 1 130 ? 54.071 -25.521 -47.072 1.00 50.31 130 ASP A O 1
ATOM 1012 N N . PRO A 1 131 ? 52.304 -26.713 -46.402 1.00 45.75 131 PRO A N 1
ATOM 1013 C CA . PRO A 1 131 ? 52.812 -27.993 -46.907 1.00 45.75 131 PRO A CA 1
ATOM 1014 C C . PRO A 1 131 ? 52.786 -28.121 -48.433 1.00 45.75 131 PRO A C 1
ATOM 1016 O O . PRO A 1 131 ? 53.551 -28.909 -48.977 1.00 45.75 131 PRO A O 1
ATOM 1019 N N . ILE A 1 132 ? 52.026 -27.294 -49.162 1.00 48.31 132 ILE A N 1
ATOM 1020 C CA . ILE A 1 132 ? 52.125 -27.225 -50.637 1.00 48.31 132 ILE A CA 1
ATOM 1021 C C . ILE A 1 132 ? 53.536 -26.774 -51.082 1.00 48.31 132 ILE A C 1
ATOM 1023 O O . ILE A 1 132 ? 53.940 -26.985 -52.226 1.00 48.31 132 ILE A O 1
ATOM 1027 N N . ARG A 1 133 ? 54.337 -26.209 -50.167 1.00 47.28 133 ARG A N 1
ATOM 1028 C CA . ARG A 1 133 ? 55.735 -25.826 -50.407 1.00 47.28 133 ARG A CA 1
ATOM 1029 C C . ARG A 1 133 ? 56.760 -26.930 -50.113 1.00 47.28 133 ARG A C 1
ATOM 1031 O O . ARG A 1 133 ? 57.898 -26.795 -50.558 1.00 47.28 133 ARG A O 1
ATOM 1038 N N . TYR A 1 134 ? 56.388 -28.000 -49.403 1.00 50.12 134 TYR A N 1
ATOM 1039 C CA . TYR A 1 134 ? 57.277 -29.108 -49.034 1.00 50.12 134 TYR A CA 1
ATOM 1040 C C . TYR A 1 134 ? 56.558 -30.461 -49.155 1.00 50.12 134 TYR A C 1
ATOM 1042 O O . TYR A 1 134 ? 55.651 -30.774 -48.392 1.00 50.12 134 TYR A O 1
ATOM 1050 N N . ASP A 1 135 ? 57.044 -31.290 -50.080 1.00 49.72 135 ASP A N 1
ATOM 1051 C CA . ASP A 1 135 ? 56.494 -32.556 -50.613 1.00 49.72 135 ASP A CA 1
ATOM 1052 C C . ASP A 1 135 ? 56.306 -33.724 -49.601 1.00 49.72 135 ASP A C 1
ATOM 1054 O O . ASP A 1 135 ? 56.340 -34.894 -49.967 1.00 49.72 135 ASP A O 1
ATOM 1058 N N . ARG A 1 136 ? 56.164 -33.452 -48.295 1.00 45.22 136 ARG A N 1
ATOM 1059 C CA . ARG A 1 136 ? 55.954 -34.471 -47.242 1.00 45.22 136 ARG A CA 1
ATOM 1060 C C . ARG A 1 136 ? 54.762 -34.237 -46.311 1.00 45.22 136 ARG A C 1
ATOM 1062 O O . ARG A 1 136 ? 54.566 -35.040 -45.408 1.00 45.22 136 ARG A O 1
ATOM 1069 N N . GLY A 1 137 ? 53.969 -33.185 -46.510 1.00 54.47 137 GLY A N 1
ATOM 1070 C CA . GLY A 1 137 ? 52.824 -32.873 -45.637 1.00 54.47 137 GLY A CA 1
ATOM 1071 C C . GLY A 1 137 ? 51.448 -32.913 -46.302 1.00 54.47 137 GLY A C 1
ATOM 1072 O O . GLY A 1 137 ? 50.464 -32.641 -45.627 1.00 54.47 137 GLY A O 1
ATOM 1073 N N . TYR A 1 138 ? 51.362 -33.204 -47.604 1.00 55.50 138 TYR A N 1
ATOM 1074 C CA . TYR A 1 138 ? 50.125 -33.019 -48.373 1.00 55.50 138 TYR A CA 1
ATOM 1075 C C . TYR A 1 138 ? 48.996 -33.958 -47.929 1.00 55.50 138 TYR 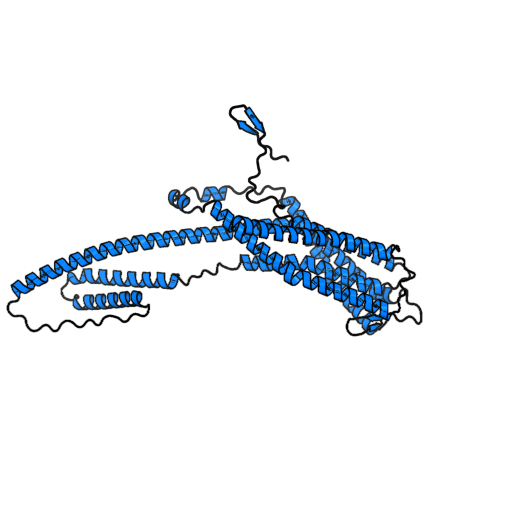A C 1
ATOM 1077 O O . TYR A 1 138 ? 47.896 -33.483 -47.673 1.00 55.50 138 TYR A O 1
ATOM 1085 N N . ASP A 1 139 ? 49.276 -35.252 -47.749 1.00 59.69 139 ASP A N 1
ATOM 1086 C CA . ASP A 1 139 ? 48.247 -36.228 -47.356 1.00 59.69 139 ASP A CA 1
ATOM 1087 C C . ASP A 1 139 ? 47.686 -35.939 -45.954 1.00 59.69 139 ASP A C 1
ATOM 1089 O O . ASP A 1 139 ? 46.473 -35.943 -45.763 1.00 59.69 139 ASP A O 1
ATOM 1093 N N . ALA A 1 140 ? 48.551 -35.583 -44.996 1.00 62.72 140 ALA A N 1
ATOM 1094 C CA . ALA A 1 140 ? 48.128 -35.188 -43.651 1.00 62.72 140 ALA A CA 1
ATOM 1095 C C . ALA A 1 140 ? 47.296 -33.894 -43.668 1.00 62.72 140 ALA A C 1
ATOM 1097 O O . ALA A 1 140 ? 46.262 -33.814 -43.014 1.00 62.72 140 ALA A O 1
ATOM 1098 N N . ALA A 1 141 ? 47.693 -32.904 -44.475 1.00 56.22 141 ALA A N 1
ATOM 1099 C CA . ALA A 1 141 ? 46.931 -31.670 -44.631 1.00 56.22 141 ALA A CA 1
ATOM 1100 C C . ALA A 1 141 ? 45.567 -31.915 -45.302 1.00 56.22 141 ALA A C 1
ATOM 1102 O O . ALA A 1 141 ? 44.566 -31.317 -44.910 1.00 56.22 141 ALA A O 1
ATOM 1103 N N . CYS A 1 142 ? 45.497 -32.813 -46.288 1.00 62.25 142 CYS A N 1
ATOM 1104 C CA . CYS A 1 142 ? 44.242 -33.219 -46.914 1.00 62.25 142 CYS A CA 1
ATOM 1105 C C . CYS A 1 142 ? 43.307 -33.940 -45.933 1.00 62.25 142 CYS A C 1
ATOM 1107 O O . CYS A 1 142 ? 42.103 -33.680 -45.969 1.00 62.25 142 CYS A O 1
ATOM 1109 N N . ASP A 1 143 ? 43.831 -34.794 -45.052 1.00 66.00 143 ASP A N 1
ATOM 1110 C CA . ASP A 1 143 ? 43.040 -35.450 -44.004 1.00 66.00 143 ASP A CA 1
ATOM 1111 C C . ASP A 1 143 ? 42.551 -34.454 -42.936 1.00 66.00 143 ASP A C 1
ATOM 1113 O O . ASP A 1 143 ? 41.383 -34.511 -42.533 1.00 66.00 143 ASP A O 1
ATOM 1117 N N . ASP A 1 144 ? 43.379 -33.480 -42.549 1.00 62.41 144 ASP A N 1
ATOM 1118 C CA . ASP A 1 144 ? 42.985 -32.394 -41.640 1.00 62.41 144 ASP A CA 1
ATOM 1119 C C . ASP A 1 144 ? 41.887 -31.511 -42.258 1.00 62.41 144 ASP A C 1
ATOM 1121 O O . ASP A 1 144 ? 40.885 -31.205 -41.608 1.00 62.41 144 ASP A O 1
ATOM 1125 N N . LEU A 1 145 ? 42.013 -31.156 -43.543 1.00 61.53 145 LEU A N 1
ATOM 1126 C CA . LEU A 1 145 ? 40.996 -30.394 -44.274 1.00 61.53 145 LEU A CA 1
ATOM 1127 C C . LEU A 1 145 ? 39.697 -31.170 -44.415 1.00 61.53 145 LEU A C 1
ATOM 1129 O O . LEU A 1 145 ? 38.618 -30.616 -44.219 1.00 61.53 145 LEU A O 1
ATOM 1133 N N . ARG A 1 146 ? 39.790 -32.457 -44.754 1.00 70.81 146 ARG A N 1
ATOM 1134 C CA . ARG A 1 146 ? 38.626 -33.331 -44.857 1.00 70.81 146 ARG A CA 1
ATOM 1135 C C . ARG A 1 146 ? 37.885 -33.386 -43.528 1.00 70.81 146 ARG A C 1
ATOM 1137 O O . ARG A 1 146 ? 36.667 -33.241 -43.517 1.00 70.81 146 ARG A O 1
ATOM 1144 N N . THR A 1 147 ? 38.614 -33.542 -42.427 1.00 69.44 147 THR A N 1
ATOM 1145 C CA . THR A 1 147 ? 38.043 -33.578 -41.076 1.00 69.44 147 THR A CA 1
ATOM 1146 C C . THR A 1 147 ? 37.403 -32.237 -40.707 1.00 69.44 147 THR A C 1
ATOM 1148 O O . THR A 1 147 ? 36.274 -32.214 -40.221 1.00 69.44 147 THR A O 1
ATOM 1151 N N . ALA A 1 148 ? 38.058 -31.112 -41.009 1.00 60.84 148 ALA A N 1
ATOM 1152 C CA . ALA A 1 148 ? 37.516 -29.775 -40.759 1.00 60.84 148 ALA A CA 1
ATOM 1153 C C . ALA A 1 148 ? 36.251 -29.478 -41.586 1.00 60.84 148 ALA A C 1
ATOM 1155 O O . ALA A 1 148 ? 35.284 -28.934 -41.056 1.00 60.84 148 ALA A O 1
ATOM 1156 N N . VAL A 1 149 ? 36.224 -29.876 -42.863 1.00 65.50 149 VAL A N 1
ATOM 1157 C CA . VAL A 1 149 ? 35.057 -29.716 -43.745 1.00 65.50 149 VAL A CA 1
ATOM 1158 C C . VAL A 1 149 ? 33.899 -30.602 -43.293 1.00 65.50 149 VAL A C 1
ATOM 1160 O O . VAL A 1 149 ? 32.767 -30.133 -43.278 1.00 65.50 149 VAL A O 1
ATOM 1163 N N . VAL A 1 150 ? 34.157 -31.851 -42.890 1.00 68.88 150 VAL A N 1
ATOM 1164 C CA . VAL A 1 150 ? 33.113 -32.738 -42.348 1.00 68.88 150 VAL A CA 1
ATOM 1165 C C . VAL A 1 150 ? 32.525 -32.151 -41.066 1.00 68.88 150 VAL A C 1
ATOM 1167 O O . VAL A 1 150 ? 31.314 -31.994 -40.989 1.00 68.88 150 VAL A O 1
ATOM 1170 N N . ASN A 1 151 ? 33.358 -31.706 -40.121 1.00 63.72 151 ASN A N 1
ATOM 1171 C CA . ASN A 1 151 ? 32.884 -31.095 -38.874 1.00 63.72 151 ASN A CA 1
ATOM 1172 C C . ASN A 1 151 ? 32.088 -29.795 -39.107 1.00 63.72 151 ASN A C 1
ATOM 1174 O O . ASN A 1 151 ? 31.121 -29.527 -38.397 1.00 63.72 151 ASN A O 1
ATOM 1178 N N . PHE A 1 152 ? 32.479 -28.986 -40.098 1.00 59.84 152 PHE A N 1
ATOM 1179 C CA . PHE A 1 152 ? 31.751 -27.775 -40.491 1.00 59.84 152 PHE A CA 1
ATOM 1180 C C . PHE A 1 152 ? 30.419 -28.094 -41.188 1.00 59.84 152 PHE A C 1
ATOM 1182 O O . PHE A 1 152 ? 29.402 -27.456 -40.937 1.00 59.84 152 PHE A O 1
ATOM 1189 N N . MET A 1 153 ? 30.388 -29.112 -42.047 1.00 62.28 153 MET A N 1
ATOM 1190 C CA . MET A 1 153 ? 29.149 -29.554 -42.690 1.00 62.28 153 MET A CA 1
ATOM 1191 C C . MET A 1 153 ? 28.188 -30.194 -41.682 1.00 62.28 153 MET A C 1
ATOM 1193 O O . MET A 1 153 ? 26.985 -29.950 -41.759 1.00 62.28 153 MET A O 1
ATOM 1197 N N . ASP A 1 154 ? 28.699 -30.952 -40.712 1.00 62.34 154 ASP A N 1
ATOM 1198 C CA . ASP A 1 154 ? 27.911 -31.552 -39.631 1.00 62.34 154 ASP A CA 1
ATOM 1199 C C . ASP A 1 154 ? 27.334 -30.479 -38.688 1.00 62.34 154 ASP A C 1
ATOM 1201 O O . ASP A 1 154 ? 26.177 -30.582 -38.275 1.00 62.34 154 ASP A O 1
ATOM 1205 N N . SER A 1 155 ? 28.073 -29.396 -38.403 1.00 58.38 155 SER A N 1
ATOM 1206 C CA . SER A 1 155 ? 27.547 -28.273 -37.611 1.00 58.38 155 SER A CA 1
ATOM 1207 C C . SER A 1 155 ? 26.418 -27.532 -38.343 1.00 58.38 155 SER A C 1
ATOM 1209 O O . SER A 1 155 ? 25.400 -27.213 -37.725 1.00 58.38 155 SER A O 1
ATOM 1211 N N . LEU A 1 156 ? 26.528 -27.369 -39.669 1.00 52.88 156 LEU A N 1
ATOM 1212 C CA . LEU A 1 156 ? 25.488 -26.787 -40.531 1.00 52.88 156 LEU A CA 1
ATOM 1213 C C . LEU A 1 156 ? 24.263 -27.696 -40.748 1.00 52.88 156 LEU A C 1
ATOM 1215 O O . LEU A 1 156 ? 23.180 -27.196 -41.053 1.00 52.88 156 LEU A O 1
ATOM 1219 N N . THR A 1 157 ? 24.417 -29.019 -40.629 1.00 55.38 157 THR A N 1
ATOM 1220 C CA . THR A 1 157 ? 23.362 -30.015 -40.922 1.00 55.38 157 THR A CA 1
ATOM 1221 C C . THR A 1 157 ? 22.757 -30.678 -39.687 1.00 55.38 157 THR A C 1
ATOM 1223 O O . THR A 1 157 ? 21.856 -31.505 -39.824 1.00 55.38 157 THR A O 1
ATOM 1226 N N . SER A 1 158 ? 23.151 -30.247 -38.485 1.00 49.84 158 SER A N 1
ATOM 1227 C CA . SER A 1 158 ? 22.590 -30.685 -37.196 1.00 49.84 158 SER A CA 1
ATOM 1228 C C . SER A 1 158 ? 21.064 -30.484 -37.039 1.00 49.84 158 SER A C 1
ATOM 1230 O O . SER A 1 158 ? 20.474 -30.962 -36.072 1.00 49.84 158 SER A O 1
ATOM 1232 N N . GLY A 1 159 ? 20.392 -29.885 -38.029 1.00 54.28 159 GLY A N 1
ATOM 1233 C CA . GLY A 1 159 ? 18.964 -30.076 -38.293 1.00 54.28 159 GLY A CA 1
ATOM 1234 C C . GLY A 1 159 ? 18.667 -31.303 -39.176 1.00 54.28 159 GLY A C 1
ATOM 1235 O O . GLY A 1 159 ? 18.511 -31.168 -40.387 1.00 54.28 159 GLY A O 1
ATOM 1236 N N . ASP A 1 160 ? 18.536 -32.482 -38.559 1.00 43.78 160 ASP A N 1
ATOM 1237 C CA . ASP A 1 160 ? 17.748 -33.659 -38.996 1.00 43.78 160 ASP A CA 1
ATOM 1238 C C . ASP A 1 160 ? 17.806 -34.114 -40.482 1.00 43.78 160 ASP A C 1
ATOM 1240 O O . ASP A 1 160 ? 16.850 -34.709 -40.995 1.00 43.78 160 ASP A O 1
ATOM 1244 N N . ARG A 1 161 ? 18.914 -33.909 -41.212 1.00 45.22 161 ARG A N 1
ATOM 1245 C CA . ARG A 1 161 ? 19.087 -34.489 -42.563 1.00 45.22 161 ARG A CA 1
ATOM 1246 C C . ARG A 1 161 ? 20.335 -35.367 -42.683 1.00 45.22 161 ARG A C 1
ATOM 1248 O O . ARG A 1 161 ? 21.419 -34.931 -42.314 1.00 45.22 161 ARG A O 1
ATOM 1255 N N . PRO A 1 162 ? 20.212 -36.590 -43.240 1.00 41.91 162 PRO A N 1
ATOM 1256 C CA . PRO A 1 162 ? 21.336 -37.509 -43.361 1.00 41.91 162 PRO A CA 1
ATOM 1257 C C . PRO A 1 162 ? 22.331 -37.058 -44.449 1.00 41.91 162 PRO A C 1
ATOM 1259 O O . PRO A 1 162 ? 21.906 -36.548 -45.493 1.00 41.91 162 PRO A O 1
ATOM 1262 N N . PRO A 1 163 ? 23.643 -37.279 -44.248 1.00 43.94 163 PRO A N 1
ATOM 1263 C CA . PRO A 1 163 ? 24.671 -36.887 -45.204 1.00 43.94 163 PRO A CA 1
ATOM 1264 C C . PRO A 1 163 ? 24.628 -37.749 -46.481 1.00 43.94 163 PRO A C 1
ATOM 1266 O O . PRO A 1 163 ? 24.305 -38.941 -46.423 1.00 43.94 163 PRO A O 1
ATOM 1269 N N . PRO A 1 164 ? 24.978 -37.187 -47.654 1.00 41.53 164 PRO A N 1
ATOM 1270 C CA . PRO A 1 164 ? 25.047 -37.942 -48.899 1.00 41.53 164 PRO A CA 1
ATOM 1271 C C . PRO A 1 164 ? 26.261 -38.887 -48.913 1.00 41.53 164 PRO A C 1
ATOM 1273 O O . PRO A 1 164 ? 27.391 -38.494 -48.628 1.00 41.53 164 PRO A O 1
ATOM 1276 N N . SER A 1 165 ? 26.039 -40.147 -49.292 1.00 38.69 165 SER A N 1
ATOM 1277 C CA . SER A 1 165 ? 27.080 -41.174 -49.402 1.00 38.69 165 SER A CA 1
ATOM 1278 C C . SER A 1 165 ? 28.017 -40.907 -50.587 1.00 38.69 165 SER A C 1
ATOM 1280 O O . SER A 1 165 ? 27.654 -41.143 -51.742 1.00 38.69 165 SER A O 1
ATOM 1282 N N . ILE A 1 166 ? 29.241 -40.454 -50.314 1.00 41.59 166 ILE A N 1
ATOM 1283 C CA . ILE A 1 166 ? 30.290 -40.279 -51.327 1.00 41.59 166 ILE A CA 1
ATOM 1284 C C . ILE A 1 166 ? 30.958 -41.637 -51.579 1.00 41.59 166 ILE A C 1
ATOM 1286 O O . ILE A 1 166 ? 31.768 -42.107 -50.784 1.00 41.59 166 ILE A O 1
ATOM 1290 N N . SER A 1 167 ? 30.621 -42.269 -52.702 1.00 46.31 167 SER A N 1
ATOM 1291 C CA . SER A 1 167 ? 31.302 -43.459 -53.218 1.00 46.31 167 SER A CA 1
ATOM 1292 C C . SER A 1 167 ? 31.908 -43.134 -54.579 1.00 46.31 167 SER A C 1
ATOM 1294 O O . SER A 1 167 ? 31.232 -43.198 -55.596 1.00 46.31 167 SER A O 1
ATOM 1296 N N . LEU A 1 168 ? 33.179 -42.729 -54.610 1.00 43.62 168 LEU A N 1
ATOM 1297 C CA . LEU A 1 168 ? 33.942 -42.593 -55.855 1.00 43.62 168 LEU A CA 1
ATOM 1298 C C . LEU A 1 168 ? 35.435 -42.476 -55.540 1.00 43.62 168 LEU A C 1
ATOM 1300 O O . LEU A 1 168 ? 35.857 -41.464 -54.998 1.00 43.62 168 LEU A O 1
ATOM 1304 N N . PHE A 1 169 ? 36.192 -43.540 -55.833 1.00 39.84 169 PHE A N 1
ATOM 1305 C CA . PHE A 1 169 ? 37.488 -43.551 -56.538 1.00 39.84 169 PHE A CA 1
ATOM 1306 C C . PHE A 1 169 ? 38.148 -44.938 -56.385 1.00 39.84 169 PHE A C 1
ATOM 1308 O O . PHE A 1 169 ? 38.937 -45.188 -55.480 1.00 39.84 169 PHE A O 1
ATOM 1315 N N . GLN A 1 170 ? 37.837 -45.860 -57.301 1.00 42.53 170 GLN A N 1
ATOM 1316 C CA . GLN A 1 170 ? 38.724 -46.979 -57.637 1.00 42.53 170 GLN A CA 1
ATOM 1317 C C . GLN A 1 170 ? 39.358 -46.647 -58.989 1.00 42.53 170 GLN A C 1
ATOM 1319 O O . GLN A 1 170 ? 38.702 -46.744 -60.022 1.00 42.53 170 GLN A O 1
ATOM 1324 N N . ALA A 1 171 ? 40.617 -46.205 -58.982 1.00 41.59 171 ALA A N 1
ATOM 1325 C CA . ALA A 1 171 ? 41.371 -45.922 -60.199 1.00 41.59 171 ALA A CA 1
ATOM 1326 C C . ALA A 1 171 ? 42.371 -47.053 -60.479 1.00 41.59 171 ALA A C 1
ATOM 1328 O O . ALA A 1 171 ? 43.318 -47.281 -59.727 1.00 41.59 171 ALA A O 1
ATOM 1329 N N . SER A 1 172 ? 42.141 -47.760 -61.583 1.00 42.84 172 SER A N 1
ATOM 1330 C CA . SER A 1 172 ? 43.053 -48.722 -62.200 1.00 42.84 172 SER A CA 1
ATOM 1331 C C . SER A 1 172 ? 44.166 -48.025 -63.004 1.00 42.84 172 SER A C 1
ATOM 1333 O O . SER A 1 172 ? 43.935 -46.997 -63.631 1.00 42.84 172 SER A O 1
ATOM 1335 N N . GLN A 1 173 ? 45.353 -48.640 -62.968 1.00 47.31 173 GLN A N 1
ATOM 1336 C CA . GLN A 1 173 ? 46.681 -48.312 -63.525 1.00 47.31 173 GLN A CA 1
ATOM 1337 C C . GLN A 1 173 ? 46.862 -47.222 -64.620 1.00 47.31 173 GLN A C 1
ATOM 1339 O O . GLN A 1 173 ? 46.154 -47.223 -65.627 1.00 47.31 173 GLN A O 1
ATOM 1344 N N . PRO A 1 174 ? 47.946 -46.409 -64.539 1.00 47.03 174 PRO A N 1
ATOM 1345 C CA . PRO A 1 174 ? 48.314 -45.429 -65.556 1.00 47.03 174 PRO A CA 1
ATOM 1346 C C . PRO A 1 174 ? 49.378 -45.973 -66.533 1.00 47.03 174 PRO A C 1
ATOM 1348 O O . PRO A 1 174 ? 50.518 -46.240 -66.154 1.00 47.03 174 PRO A O 1
ATOM 1351 N N . ARG A 1 175 ? 49.062 -46.048 -67.829 1.00 46.66 175 ARG A N 1
ATOM 1352 C CA . ARG A 1 175 ? 50.067 -46.017 -68.910 1.00 46.66 175 ARG A CA 1
ATOM 1353 C C . ARG A 1 175 ? 49.623 -44.997 -69.955 1.00 46.66 175 ARG A C 1
ATOM 1355 O O . ARG A 1 175 ? 48.474 -45.011 -70.375 1.00 46.66 175 ARG A O 1
ATOM 1362 N N . ASN A 1 176 ? 50.559 -44.124 -70.333 1.00 55.16 176 ASN A N 1
ATOM 1363 C CA . ASN A 1 176 ? 50.417 -42.857 -71.078 1.00 55.16 176 ASN A CA 1
ATOM 1364 C C . ASN A 1 176 ? 50.010 -41.656 -70.207 1.00 55.16 176 ASN A C 1
ATOM 1366 O O . ASN A 1 176 ? 48.959 -41.044 -70.376 1.00 55.16 176 ASN A O 1
ATOM 1370 N N . SER A 1 177 ? 50.879 -41.318 -69.247 1.00 52.72 177 SER A N 1
ATOM 1371 C CA . SER A 1 177 ? 50.570 -40.381 -68.165 1.00 52.72 177 SER A CA 1
ATOM 1372 C C . SER A 1 177 ? 50.911 -38.911 -68.431 1.00 52.72 177 SER A C 1
ATOM 1374 O O . SER A 1 177 ? 50.362 -38.070 -67.747 1.00 52.72 177 SER A O 1
ATOM 1376 N N . MET A 1 178 ? 51.733 -38.520 -69.410 1.00 51.12 178 MET A N 1
ATOM 1377 C CA . MET A 1 178 ? 52.164 -37.104 -69.496 1.00 51.12 178 MET A CA 1
ATOM 1378 C C . MET A 1 178 ? 51.064 -36.133 -69.974 1.00 51.12 178 MET A C 1
ATOM 1380 O O . MET A 1 178 ? 50.879 -35.073 -69.379 1.00 51.12 178 MET A O 1
ATOM 1384 N N . ASN A 1 179 ? 50.296 -36.492 -71.010 1.00 57.34 179 ASN A N 1
ATOM 1385 C CA . ASN A 1 179 ? 49.206 -35.638 -71.511 1.00 57.34 179 ASN A CA 1
ATOM 1386 C C . ASN A 1 179 ? 47.986 -35.661 -70.580 1.00 57.34 179 ASN A C 1
ATOM 1388 O O . ASN A 1 179 ? 47.382 -34.618 -70.344 1.00 57.34 179 ASN A O 1
ATOM 1392 N N . ASN A 1 180 ? 47.688 -36.817 -69.978 1.00 55.47 180 ASN A N 1
ATOM 1393 C CA . ASN A 1 180 ? 46.628 -36.942 -68.978 1.00 55.47 180 ASN A CA 1
ATOM 1394 C C . ASN A 1 180 ? 46.982 -36.199 -67.684 1.00 55.47 180 ASN A C 1
ATOM 1396 O O . ASN A 1 180 ? 46.111 -35.559 -67.115 1.00 55.47 180 ASN A O 1
ATOM 1400 N N . LEU A 1 181 ? 48.253 -36.188 -67.260 1.00 53.44 181 LEU A N 1
ATOM 1401 C CA . LEU A 1 181 ? 48.701 -35.383 -66.119 1.00 53.44 181 LEU A CA 1
ATOM 1402 C C . LEU A 1 181 ? 48.631 -33.877 -66.406 1.00 53.44 181 LEU A C 1
ATOM 1404 O O . LEU A 1 181 ? 48.304 -33.116 -65.501 1.00 53.44 181 LEU A O 1
ATOM 1408 N N . ARG A 1 182 ? 48.880 -33.420 -67.645 1.00 64.75 182 ARG A N 1
ATOM 1409 C CA . ARG A 1 182 ? 48.663 -32.004 -68.012 1.00 64.75 182 ARG A CA 1
ATOM 1410 C C . ARG A 1 182 ? 47.185 -31.628 -68.032 1.00 64.75 182 ARG A C 1
ATOM 1412 O O . ARG A 1 182 ? 46.840 -30.577 -67.508 1.00 64.75 182 ARG A O 1
ATOM 1419 N N . ALA A 1 183 ? 46.326 -32.474 -68.600 1.00 64.69 183 ALA A N 1
ATOM 1420 C CA . ALA A 1 183 ? 44.883 -32.245 -68.602 1.00 64.69 183 ALA A CA 1
ATOM 1421 C C . ALA A 1 183 ? 44.311 -32.250 -67.173 1.00 64.69 183 ALA A C 1
ATOM 1423 O O . ALA A 1 183 ? 43.558 -31.352 -66.812 1.00 64.69 183 ALA A O 1
ATOM 1424 N N . LEU A 1 184 ? 44.746 -33.200 -66.338 1.00 58.81 184 LEU A N 1
ATOM 1425 C CA . LEU A 1 184 ? 44.383 -33.276 -64.924 1.00 58.81 184 LEU A CA 1
ATOM 1426 C C . LEU A 1 184 ? 44.874 -32.046 -64.154 1.00 58.81 184 LEU A C 1
ATOM 1428 O O . LEU A 1 184 ? 44.116 -31.474 -63.382 1.00 58.81 184 LEU A O 1
ATOM 1432 N N . ARG A 1 185 ? 46.115 -31.599 -64.394 1.00 66.56 185 ARG A N 1
ATOM 1433 C CA . ARG A 1 185 ? 46.661 -30.379 -63.785 1.00 66.56 185 ARG A CA 1
ATOM 1434 C C . ARG A 1 185 ? 45.843 -29.150 -64.165 1.00 66.56 185 ARG A C 1
ATOM 1436 O O . ARG A 1 185 ? 45.529 -28.364 -63.284 1.00 66.56 185 ARG A O 1
ATOM 1443 N N . ASN A 1 186 ? 45.507 -28.977 -65.442 1.00 71.12 186 ASN A N 1
ATOM 1444 C CA . ASN A 1 186 ? 44.735 -27.817 -65.888 1.00 71.12 186 ASN A CA 1
ATOM 1445 C C . ASN A 1 186 ? 43.314 -27.838 -65.304 1.00 71.12 186 ASN A C 1
ATOM 1447 O O . ASN A 1 186 ? 42.878 -26.828 -64.771 1.00 71.12 186 ASN A O 1
ATOM 1451 N N . CYS A 1 187 ? 42.652 -29.001 -65.298 1.00 67.94 187 CYS A N 1
ATOM 1452 C CA . CYS A 1 187 ? 41.341 -29.176 -64.668 1.00 67.94 187 CYS A CA 1
ATOM 1453 C C . CYS A 1 187 ? 41.386 -28.933 -63.150 1.00 67.94 187 CYS A C 1
ATOM 1455 O O . CYS A 1 187 ? 40.452 -28.374 -62.583 1.00 67.94 187 CYS A O 1
ATOM 1457 N N . TYR A 1 188 ? 42.471 -29.341 -62.487 1.00 68.94 188 TYR A N 1
ATOM 1458 C CA . TYR A 1 188 ? 42.680 -29.089 -61.065 1.00 68.94 188 TYR A CA 1
ATOM 1459 C C . TYR A 1 188 ? 42.901 -27.599 -60.782 1.00 68.94 188 TYR A C 1
ATOM 1461 O O . TYR A 1 188 ? 42.300 -27.070 -59.856 1.00 68.94 188 TYR A O 1
ATOM 1469 N N . VAL A 1 189 ? 43.725 -26.912 -61.581 1.00 73.44 189 VAL A N 1
ATOM 1470 C CA . VAL A 1 189 ? 43.970 -25.466 -61.438 1.00 73.44 189 VAL A CA 1
ATOM 1471 C C . VAL A 1 189 ? 42.679 -24.674 -61.646 1.00 73.44 189 VAL A C 1
ATOM 1473 O O . VAL A 1 189 ? 42.339 -23.870 -60.788 1.00 73.44 189 VAL A O 1
ATOM 1476 N N . GLU A 1 190 ? 41.927 -24.961 -62.710 1.00 78.94 190 GLU A N 1
ATOM 1477 C CA . GLU A 1 190 ? 40.635 -24.320 -62.995 1.00 78.94 190 GLU A CA 1
ATOM 1478 C C . GLU A 1 190 ? 39.630 -24.556 -61.859 1.00 78.94 190 GLU A C 1
ATOM 1480 O O . GLU A 1 190 ? 39.021 -23.619 -61.349 1.00 78.94 190 GLU A O 1
ATOM 1485 N N . LYS A 1 191 ? 39.527 -25.797 -61.358 1.00 73.06 191 LYS A N 1
ATOM 1486 C CA . LYS A 1 191 ? 38.624 -26.101 -60.243 1.00 73.06 191 LYS A CA 1
ATOM 1487 C C . LYS A 1 191 ? 39.045 -25.424 -58.936 1.00 73.06 191 LYS A C 1
ATOM 1489 O O . LYS A 1 191 ? 38.183 -25.054 -58.142 1.00 73.06 191 LYS A O 1
ATOM 1494 N N . MET A 1 192 ? 40.347 -25.274 -58.702 1.00 69.75 192 MET A N 1
ATOM 1495 C CA . MET A 1 192 ? 40.875 -24.561 -57.538 1.00 69.75 192 MET A CA 1
ATOM 1496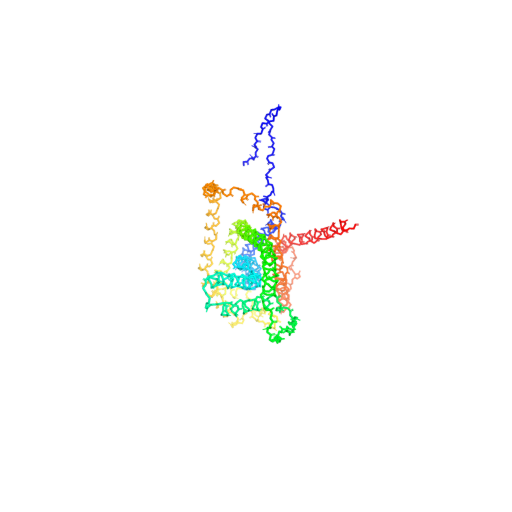 C C . MET A 1 192 ? 40.640 -23.051 -57.634 1.00 69.75 192 MET A C 1
ATOM 1498 O O . MET A 1 192 ? 40.346 -22.441 -56.609 1.00 69.75 192 MET A O 1
ATOM 1502 N N . GLU A 1 193 ? 40.724 -22.453 -58.825 1.00 78.44 193 GLU A N 1
ATOM 1503 C CA . GLU A 1 193 ? 40.362 -21.045 -59.053 1.00 78.44 193 GLU A CA 1
ATOM 1504 C C . GLU A 1 193 ? 38.861 -20.808 -58.822 1.00 78.44 193 GLU A C 1
ATOM 1506 O O . GLU A 1 193 ? 38.499 -19.874 -58.102 1.00 78.44 193 GLU A O 1
ATOM 1511 N N . ASP A 1 194 ? 37.993 -21.703 -59.308 1.00 78.81 194 ASP A N 1
ATOM 1512 C CA . ASP A 1 194 ? 36.551 -21.667 -59.026 1.00 78.81 194 ASP A CA 1
ATOM 1513 C C . ASP A 1 194 ? 36.266 -21.744 -57.518 1.00 78.81 194 ASP A C 1
ATOM 1515 O O . ASP A 1 194 ? 35.538 -20.911 -56.978 1.00 78.81 194 ASP A O 1
ATOM 1519 N N . ILE A 1 195 ? 36.876 -22.705 -56.813 1.00 72.38 195 ILE A N 1
ATOM 1520 C CA . ILE A 1 195 ? 36.716 -22.857 -55.357 1.00 72.38 195 ILE A CA 1
ATOM 1521 C C . ILE A 1 195 ? 37.235 -21.618 -54.623 1.00 72.38 195 ILE A C 1
ATOM 1523 O O . ILE A 1 195 ? 36.610 -21.168 -53.663 1.00 72.38 195 ILE A O 1
ATOM 1527 N N . TYR A 1 196 ? 38.358 -21.049 -55.065 1.00 75.56 196 TYR A N 1
ATOM 1528 C CA . TYR A 1 196 ? 38.914 -19.844 -54.460 1.00 75.56 196 TYR A CA 1
ATOM 1529 C C . TYR A 1 196 ? 37.972 -18.647 -54.633 1.00 75.56 196 TYR A C 1
ATOM 1531 O O . TYR A 1 196 ? 37.673 -17.971 -53.650 1.00 75.56 196 TYR A O 1
ATOM 1539 N N . SER A 1 197 ? 37.435 -18.435 -55.838 1.00 83.12 197 SER A N 1
ATOM 1540 C CA . SER A 1 197 ? 36.481 -17.351 -56.111 1.00 83.12 197 SER A CA 1
ATOM 1541 C C . SER A 1 197 ? 35.164 -17.512 -55.335 1.00 83.12 197 SER A C 1
ATOM 1543 O O . SER A 1 197 ? 34.657 -16.547 -54.759 1.00 83.12 197 SER A O 1
ATOM 1545 N N . GLN A 1 198 ? 34.649 -18.741 -55.219 1.00 80.50 198 GLN A N 1
ATOM 1546 C CA . GLN A 1 198 ? 33.449 -19.046 -54.439 1.00 80.50 198 GLN A CA 1
ATOM 1547 C C . GLN A 1 198 ? 33.683 -18.853 -52.932 1.00 80.50 198 GLN A C 1
ATOM 1549 O O . GLN A 1 198 ? 32.826 -18.302 -52.232 1.00 80.50 198 GLN A O 1
ATOM 1554 N N . ASN A 1 199 ? 34.853 -19.253 -52.427 1.00 77.19 199 ASN A N 1
ATOM 1555 C CA . ASN A 1 199 ? 35.247 -19.005 -51.042 1.00 77.19 199 ASN A CA 1
ATOM 1556 C C . ASN A 1 199 ? 35.398 -17.508 -50.766 1.00 77.19 199 ASN A C 1
ATOM 1558 O O . ASN A 1 199 ? 34.975 -17.047 -49.708 1.00 77.19 199 ASN A O 1
ATOM 1562 N N . GLU A 1 200 ? 35.944 -16.732 -51.701 1.00 87.56 200 GLU A N 1
ATOM 1563 C CA . GLU A 1 200 ? 36.076 -15.282 -51.555 1.00 87.56 200 GLU A CA 1
ATOM 1564 C C . GLU A 1 200 ? 34.701 -14.601 -51.457 1.00 87.56 200 GLU A C 1
ATOM 1566 O O . GLU A 1 200 ? 34.466 -13.812 -50.539 1.00 87.56 200 GLU A O 1
ATOM 1571 N N . GLN A 1 201 ? 33.752 -14.986 -52.317 1.00 88.19 201 GLN A N 1
ATOM 1572 C CA . GLN A 1 201 ? 32.375 -14.486 -52.270 1.00 88.19 201 GLN A CA 1
ATOM 1573 C C . GLN A 1 201 ? 31.651 -14.881 -50.973 1.00 88.19 201 GLN A C 1
ATOM 1575 O O . GLN A 1 201 ? 31.000 -14.041 -50.350 1.00 88.19 201 GLN A O 1
ATOM 1580 N N . THR A 1 202 ? 31.809 -16.129 -50.524 1.00 79.00 202 THR A N 1
ATOM 1581 C CA . THR A 1 202 ? 31.212 -16.613 -49.265 1.00 79.00 202 THR A CA 1
ATOM 1582 C C . THR A 1 202 ? 31.813 -15.891 -48.059 1.00 79.00 202 THR A C 1
ATOM 1584 O O . THR A 1 202 ? 31.098 -15.504 -47.139 1.00 79.00 202 THR A O 1
ATOM 1587 N N . THR A 1 203 ? 33.124 -15.634 -48.084 1.00 80.06 203 THR A N 1
ATOM 1588 C CA . THR A 1 203 ? 33.815 -14.873 -47.035 1.00 80.06 203 THR A CA 1
ATOM 1589 C C . THR A 1 203 ? 33.321 -13.427 -46.988 1.00 80.06 203 THR A C 1
ATOM 1591 O O . THR A 1 203 ? 33.171 -12.873 -45.901 1.00 80.06 203 THR A O 1
ATOM 1594 N N . MET A 1 204 ? 33.044 -12.804 -48.140 1.00 87.69 204 MET A N 1
ATOM 1595 C CA . MET A 1 204 ? 32.454 -11.461 -48.193 1.00 87.69 204 MET A CA 1
ATOM 1596 C C . MET A 1 204 ? 31.034 -11.433 -47.613 1.00 87.69 204 MET A C 1
ATOM 1598 O O . MET A 1 204 ? 30.755 -10.592 -46.763 1.00 87.69 204 MET A O 1
ATOM 1602 N N . GLN A 1 205 ? 30.175 -12.387 -47.985 1.00 87.75 205 GLN A N 1
ATOM 1603 C CA . GLN A 1 205 ? 28.814 -12.492 -47.437 1.00 87.75 205 GLN A CA 1
ATOM 1604 C C . GLN A 1 205 ? 28.809 -12.756 -45.928 1.00 87.75 205 GLN A C 1
ATOM 1606 O O . GLN A 1 205 ? 28.015 -12.171 -45.194 1.00 87.75 205 GLN A O 1
ATOM 1611 N N . LEU A 1 206 ? 29.711 -13.616 -45.446 1.00 80.88 206 LEU A N 1
ATOM 1612 C CA . LEU A 1 206 ? 29.822 -13.902 -44.020 1.00 80.88 206 LEU A CA 1
ATOM 1613 C C . LEU A 1 206 ? 30.309 -12.677 -43.242 1.00 80.88 206 LEU A C 1
ATOM 1615 O O . LEU A 1 206 ? 29.783 -12.400 -42.170 1.00 80.88 206 LEU A O 1
ATOM 1619 N N . LYS A 1 207 ? 31.272 -11.921 -43.784 1.00 86.31 207 LYS A N 1
ATOM 1620 C CA . LYS A 1 207 ? 31.713 -10.656 -43.179 1.00 86.31 207 LYS A CA 1
ATOM 1621 C C . LYS A 1 207 ? 30.565 -9.655 -43.061 1.00 86.31 207 LYS A C 1
ATOM 1623 O O . LYS A 1 207 ? 30.402 -9.073 -41.996 1.00 86.31 207 LYS A O 1
ATOM 1628 N N . GLU A 1 208 ? 29.753 -9.506 -44.106 1.00 90.25 208 GLU A N 1
ATOM 1629 C CA . GLU A 1 208 ? 28.575 -8.628 -44.091 1.00 90.25 208 GLU A CA 1
ATOM 1630 C C . GLU A 1 208 ? 27.532 -9.086 -43.056 1.00 90.25 208 GLU A C 1
ATOM 1632 O O . GLU A 1 208 ? 26.996 -8.271 -42.304 1.00 90.25 208 GLU A O 1
ATOM 1637 N N . LEU A 1 209 ? 27.285 -10.396 -42.948 1.00 82.94 209 LEU A N 1
ATOM 1638 C CA . LEU A 1 209 ? 26.377 -10.952 -41.943 1.00 82.94 209 LEU A CA 1
ATOM 1639 C C . LEU A 1 209 ? 26.891 -10.713 -40.517 1.00 82.94 209 LEU A C 1
ATOM 1641 O O . LEU A 1 209 ? 26.121 -10.282 -39.658 1.00 82.94 209 LEU A O 1
ATOM 1645 N N . VAL A 1 210 ? 28.181 -10.963 -40.270 1.00 81.12 210 VAL A N 1
ATOM 1646 C CA . VAL A 1 210 ? 28.821 -10.716 -38.970 1.00 81.12 210 VAL A CA 1
ATOM 1647 C C . VAL A 1 210 ? 28.696 -9.239 -38.606 1.00 81.12 210 VAL A C 1
ATOM 1649 O O . VAL A 1 210 ? 28.208 -8.928 -37.521 1.00 81.12 210 VAL A O 1
ATOM 1652 N N . GLU A 1 211 ? 29.004 -8.332 -39.533 1.00 86.50 211 GLU A N 1
ATOM 1653 C CA . GLU A 1 211 ? 28.881 -6.890 -39.310 1.00 86.50 211 GLU A CA 1
ATOM 1654 C C . GLU A 1 211 ? 27.431 -6.475 -38.992 1.00 86.50 211 GLU A C 1
ATOM 1656 O O . GLU A 1 211 ? 27.193 -5.745 -38.027 1.00 86.50 211 GLU A O 1
ATOM 1661 N N . MET A 1 212 ? 26.435 -7.005 -39.713 1.00 83.88 212 MET A N 1
ATOM 1662 C CA . MET A 1 212 ? 25.020 -6.768 -39.395 1.00 83.88 212 MET A CA 1
ATOM 1663 C C . MET A 1 212 ? 24.627 -7.306 -38.010 1.00 83.88 212 MET A C 1
ATOM 1665 O O . MET A 1 212 ? 23.894 -6.637 -37.276 1.00 83.88 212 MET A O 1
ATOM 1669 N N . THR A 1 213 ? 25.098 -8.496 -37.626 1.00 79.81 213 THR A N 1
ATOM 1670 C CA . THR A 1 213 ? 24.794 -9.075 -36.304 1.00 79.81 213 THR A CA 1
ATOM 1671 C C . THR A 1 213 ? 25.453 -8.300 -35.167 1.00 79.81 213 THR A C 1
ATOM 1673 O O . THR A 1 213 ? 24.810 -8.062 -34.142 1.00 79.81 213 THR A O 1
ATOM 1676 N N . GLU A 1 214 ? 26.686 -7.826 -35.355 1.00 83.19 214 GLU A N 1
ATOM 1677 C CA . GLU A 1 214 ? 27.370 -6.959 -34.396 1.00 83.19 214 GLU A CA 1
ATOM 1678 C C . GLU A 1 214 ? 26.620 -5.632 -34.232 1.00 83.19 214 GLU A C 1
ATOM 1680 O O . GLU A 1 214 ? 26.357 -5.205 -33.104 1.00 83.19 214 GLU A O 1
ATOM 1685 N N . GLN A 1 215 ? 26.174 -5.018 -35.334 1.00 83.56 215 GLN A N 1
ATOM 1686 C CA . GLN A 1 215 ? 25.358 -3.800 -35.292 1.00 83.56 215 GLN A CA 1
ATOM 1687 C C . GLN A 1 215 ? 24.030 -4.018 -34.548 1.00 83.56 215 GLN A C 1
ATOM 1689 O O . GLN A 1 215 ? 23.638 -3.187 -33.720 1.00 83.56 215 GLN A O 1
ATOM 1694 N N . GLN A 1 216 ? 23.350 -5.146 -34.774 1.00 82.75 216 GLN A N 1
ATOM 1695 C CA . GLN A 1 216 ? 22.119 -5.489 -34.054 1.00 82.75 216 GLN A CA 1
ATOM 1696 C C . GLN A 1 216 ? 22.361 -5.739 -32.561 1.00 82.75 216 GLN A C 1
ATOM 1698 O O . GLN A 1 216 ? 21.591 -5.249 -31.729 1.00 82.75 216 GLN A O 1
ATOM 1703 N N . ALA A 1 217 ? 23.434 -6.448 -32.199 1.00 79.19 217 ALA A N 1
ATOM 1704 C CA . ALA A 1 217 ? 23.797 -6.704 -30.807 1.00 79.19 217 ALA A CA 1
ATOM 1705 C C . ALA A 1 217 ? 24.114 -5.398 -30.062 1.00 79.19 217 ALA A C 1
ATOM 1707 O O . ALA A 1 217 ? 23.654 -5.183 -28.935 1.00 79.19 217 ALA A O 1
ATOM 1708 N N . VAL A 1 218 ? 24.840 -4.488 -30.716 1.00 80.94 218 VAL A N 1
ATOM 1709 C CA . VAL A 1 218 ? 25.176 -3.163 -30.186 1.00 80.94 218 VAL A CA 1
ATOM 1710 C C . VAL A 1 218 ? 23.916 -2.297 -30.032 1.00 80.94 218 VAL A C 1
ATOM 1712 O O . VAL A 1 218 ? 23.730 -1.687 -28.972 1.00 80.94 218 VAL A O 1
ATOM 1715 N N . LYS A 1 219 ? 22.984 -2.321 -31.000 1.00 81.38 219 LYS A N 1
ATOM 1716 C CA . LYS A 1 219 ? 21.673 -1.647 -30.894 1.00 81.38 219 LYS A CA 1
ATOM 1717 C C . LYS A 1 219 ? 20.827 -2.203 -29.742 1.00 81.38 219 LYS A C 1
ATOM 1719 O O . LYS A 1 219 ? 20.295 -1.431 -28.941 1.00 81.38 219 LYS A O 1
ATOM 1724 N N . LEU A 1 220 ? 20.738 -3.527 -29.604 1.00 82.25 220 LEU A N 1
ATOM 1725 C CA . LEU A 1 220 ? 19.978 -4.181 -28.533 1.00 82.25 220 LEU A CA 1
ATOM 1726 C C . LEU A 1 220 ? 20.557 -3.858 -27.147 1.00 82.25 220 LEU A C 1
ATOM 1728 O O . LEU A 1 220 ? 19.809 -3.544 -26.219 1.00 82.25 220 LEU A O 1
ATOM 1732 N N . ALA A 1 221 ? 21.886 -3.867 -27.011 1.00 79.94 221 ALA A N 1
ATOM 1733 C CA . ALA A 1 221 ? 22.561 -3.464 -25.780 1.00 79.94 221 ALA A CA 1
ATOM 1734 C C . ALA A 1 221 ? 22.291 -1.986 -25.432 1.00 79.94 221 ALA A C 1
ATOM 1736 O O . ALA A 1 221 ? 22.127 -1.649 -24.255 1.00 79.94 221 ALA A O 1
ATOM 1737 N N . GLY A 1 222 ? 22.206 -1.107 -26.438 1.00 79.94 222 GLY A N 1
ATOM 1738 C CA . GLY A 1 222 ? 21.799 0.293 -26.281 1.00 79.94 222 GLY A CA 1
ATOM 1739 C C . GLY A 1 222 ? 20.381 0.436 -25.718 1.00 79.94 222 GLY A C 1
ATOM 1740 O O . GLY A 1 222 ? 20.191 1.097 -24.691 1.00 79.94 222 GLY A O 1
ATOM 1741 N N . LEU A 1 223 ? 19.412 -0.259 -26.322 1.00 80.38 223 LEU A N 1
ATOM 1742 C CA . LEU A 1 223 ? 18.013 -0.260 -25.878 1.00 80.38 223 LEU A CA 1
ATOM 1743 C C . LEU A 1 223 ? 17.856 -0.804 -24.453 1.00 80.38 223 LEU A C 1
ATOM 1745 O O . LEU A 1 223 ? 17.155 -0.203 -23.644 1.00 80.38 223 LEU A O 1
ATOM 1749 N N . GLN A 1 224 ? 18.562 -1.880 -24.094 1.00 82.94 224 GLN A N 1
ATOM 1750 C CA . GLN A 1 224 ? 18.525 -2.431 -22.733 1.00 82.94 224 GLN A CA 1
ATOM 1751 C C . GLN A 1 224 ? 19.068 -1.449 -21.685 1.00 82.94 224 GLN A C 1
ATOM 1753 O O . GLN A 1 224 ? 18.500 -1.311 -20.596 1.00 82.94 224 GLN A O 1
ATOM 1758 N N . ARG A 1 225 ? 20.158 -0.733 -21.997 1.00 81.19 225 ARG A N 1
ATOM 1759 C CA . ARG A 1 225 ? 20.703 0.308 -21.104 1.00 81.19 225 ARG A CA 1
ATOM 1760 C C . ARG A 1 225 ? 19.704 1.444 -20.906 1.00 81.19 225 ARG A C 1
ATOM 1762 O O . ARG A 1 225 ? 19.585 1.967 -19.797 1.00 81.19 225 ARG A O 1
ATOM 1769 N N . GLN A 1 226 ? 18.974 1.809 -21.953 1.00 79.56 226 GLN A N 1
ATOM 1770 C CA . GLN A 1 226 ? 17.957 2.854 -21.888 1.00 79.56 226 GLN A CA 1
ATOM 1771 C C . GLN A 1 226 ? 16.702 2.405 -21.167 1.00 79.56 226 GLN A C 1
ATOM 1773 O O . GLN A 1 226 ? 16.218 3.158 -20.330 1.00 79.56 226 GLN A O 1
ATOM 1778 N N . GLU A 1 227 ? 16.230 1.180 -21.393 1.00 82.25 227 GLU A N 1
ATOM 1779 C CA . GLU A 1 227 ? 15.143 0.595 -20.608 1.00 82.25 227 GLU A CA 1
ATOM 1780 C C . GLU A 1 227 ? 15.481 0.655 -19.119 1.00 82.25 227 GLU A C 1
ATOM 1782 O O . GLU A 1 227 ? 14.675 1.101 -18.303 1.00 82.25 227 GLU A O 1
ATOM 1787 N N . HIS A 1 228 ? 16.709 0.273 -18.761 1.00 80.44 228 HIS A N 1
ATOM 1788 C CA . HIS A 1 228 ? 17.168 0.328 -17.382 1.00 80.44 228 HIS A CA 1
ATOM 1789 C C . HIS A 1 228 ? 17.201 1.765 -16.839 1.00 80.44 228 HIS A C 1
ATOM 1791 O O . HIS A 1 228 ? 16.724 2.018 -15.730 1.00 80.44 228 HIS A O 1
ATOM 1797 N N . ALA A 1 229 ? 17.704 2.725 -17.620 1.00 76.75 229 ALA A N 1
ATOM 1798 C CA . ALA A 1 229 ? 17.741 4.135 -17.234 1.00 76.75 229 ALA A CA 1
ATOM 1799 C C . ALA A 1 229 ? 16.334 4.742 -17.075 1.00 76.75 229 ALA A C 1
ATOM 1801 O O . ALA A 1 229 ? 16.081 5.462 -16.105 1.00 76.75 229 ALA A O 1
ATOM 1802 N N . ILE A 1 230 ? 15.412 4.422 -17.987 1.00 77.69 230 ILE A N 1
ATOM 1803 C CA . ILE A 1 230 ? 14.001 4.815 -17.927 1.00 77.69 230 ILE A CA 1
ATOM 1804 C C . ILE A 1 230 ? 13.365 4.196 -16.690 1.00 77.69 230 ILE A C 1
ATOM 1806 O O . ILE A 1 230 ? 12.788 4.920 -15.889 1.00 77.69 230 ILE A O 1
ATOM 1810 N N . ARG A 1 231 ? 13.551 2.895 -16.450 1.00 78.56 231 ARG A N 1
ATOM 1811 C CA . ARG A 1 231 ? 13.028 2.207 -15.262 1.00 78.56 231 ARG A CA 1
ATOM 1812 C C . ARG A 1 231 ? 13.532 2.856 -13.971 1.00 78.56 231 ARG A C 1
ATOM 1814 O O . ARG A 1 231 ? 12.739 3.082 -13.062 1.00 78.56 231 ARG A O 1
ATOM 1821 N N . ILE A 1 232 ? 14.814 3.219 -13.889 1.00 76.31 232 ILE A N 1
ATOM 1822 C CA . ILE A 1 232 ? 15.361 3.973 -12.747 1.00 76.31 232 ILE A CA 1
ATOM 1823 C C . ILE A 1 232 ? 14.682 5.342 -12.609 1.00 76.31 232 ILE A C 1
ATOM 1825 O O . ILE A 1 232 ? 14.361 5.745 -11.490 1.00 76.31 232 ILE A O 1
ATOM 1829 N N . ARG A 1 233 ? 14.451 6.058 -13.717 1.00 78.88 233 ARG A N 1
ATOM 1830 C CA . ARG A 1 233 ? 13.761 7.355 -13.709 1.00 78.88 233 ARG A CA 1
ATOM 1831 C C . ARG A 1 233 ? 12.316 7.216 -13.231 1.00 78.88 233 ARG A C 1
ATOM 1833 O O . ARG A 1 233 ? 11.962 7.869 -12.259 1.00 78.88 233 ARG A O 1
ATOM 1840 N N . VAL A 1 234 ? 11.543 6.295 -13.807 1.00 75.38 234 VAL A N 1
ATOM 1841 C CA . VAL A 1 234 ? 10.167 5.987 -13.385 1.00 75.38 234 VAL A CA 1
ATOM 1842 C C . VAL A 1 234 ? 10.118 5.657 -11.895 1.00 75.38 234 VAL A C 1
ATOM 1844 O O . VAL A 1 234 ? 9.272 6.173 -11.169 1.00 75.38 234 VAL A O 1
ATOM 1847 N N . MET A 1 235 ? 11.060 4.849 -11.401 1.00 74.19 235 MET A N 1
ATOM 1848 C CA . MET A 1 235 ? 11.157 4.531 -9.974 1.00 74.19 235 MET A CA 1
ATOM 1849 C C . MET A 1 235 ? 11.467 5.757 -9.113 1.00 74.19 235 MET A C 1
ATOM 1851 O O . MET A 1 235 ? 10.929 5.869 -8.012 1.00 74.19 235 MET A O 1
ATOM 1855 N N . ARG A 1 236 ? 12.315 6.674 -9.589 1.00 77.44 236 ARG A N 1
ATOM 1856 C CA . ARG A 1 236 ? 12.653 7.921 -8.890 1.00 77.44 236 ARG A CA 1
ATOM 1857 C C . ARG A 1 236 ? 11.467 8.881 -8.846 1.00 77.44 236 ARG A C 1
ATOM 1859 O O . ARG A 1 236 ? 11.209 9.468 -7.795 1.00 77.44 236 ARG A O 1
ATOM 1866 N N . ASP A 1 237 ? 10.739 9.007 -9.948 1.00 74.62 237 ASP A N 1
ATOM 1867 C CA . ASP A 1 237 ? 9.532 9.830 -10.034 1.00 74.62 237 ASP A CA 1
ATOM 1868 C C . ASP A 1 237 ? 8.453 9.254 -9.123 1.00 74.62 237 ASP A C 1
ATOM 1870 O O . ASP A 1 237 ? 7.827 9.971 -8.341 1.00 74.62 237 ASP A O 1
ATOM 1874 N N . HIS A 1 238 ? 8.327 7.928 -9.105 1.00 71.50 238 HIS A N 1
ATOM 1875 C CA . HIS A 1 238 ? 7.446 7.256 -8.172 1.00 71.50 238 HIS A CA 1
ATOM 1876 C C . HIS A 1 238 ? 7.884 7.478 -6.719 1.00 71.50 238 HIS A C 1
ATOM 1878 O O . HIS A 1 238 ? 7.065 7.840 -5.878 1.00 71.50 238 HIS A O 1
ATOM 1884 N N . GLU A 1 239 ? 9.177 7.354 -6.404 1.00 74.00 239 GLU A N 1
ATOM 1885 C CA . GLU A 1 239 ? 9.713 7.689 -5.081 1.00 74.00 239 GLU A CA 1
ATOM 1886 C C . GLU A 1 239 ? 9.417 9.145 -4.695 1.00 74.00 239 GLU A C 1
ATOM 1888 O O . GLU A 1 239 ? 9.213 9.423 -3.511 1.00 74.00 239 GLU A O 1
ATOM 1893 N N . SER A 1 240 ? 9.349 10.063 -5.664 1.00 71.44 240 SER A N 1
ATOM 1894 C CA . SER A 1 240 ? 8.978 11.458 -5.434 1.00 71.44 240 SER A CA 1
ATOM 1895 C C . SER A 1 240 ? 7.519 11.624 -4.998 1.00 71.44 240 SER A C 1
ATOM 1897 O O . SER A 1 240 ? 7.275 12.320 -4.011 1.00 71.44 240 SER A O 1
ATOM 1899 N N . LEU A 1 241 ? 6.582 10.887 -5.608 1.00 69.12 241 LEU A N 1
ATOM 1900 C CA . LEU A 1 241 ? 5.182 10.815 -5.166 1.00 69.12 241 LEU A CA 1
ATOM 1901 C C . LEU A 1 241 ? 5.092 10.303 -3.719 1.00 69.12 241 LEU A C 1
ATOM 1903 O O . LEU A 1 241 ? 4.411 10.892 -2.877 1.00 69.12 241 LEU A O 1
ATOM 1907 N N . TRP A 1 242 ? 5.895 9.291 -3.370 1.00 71.38 242 TRP A N 1
ATOM 1908 C CA . TRP A 1 242 ? 5.984 8.791 -1.992 1.00 71.38 242 TRP A CA 1
ATOM 1909 C C . TRP A 1 242 ? 6.521 9.826 -0.988 1.00 71.38 242 TRP A C 1
ATOM 1911 O O . TRP A 1 242 ? 6.401 9.608 0.219 1.00 71.38 242 TRP A O 1
ATOM 1921 N N . ARG A 1 243 ? 7.125 10.947 -1.408 1.00 72.12 243 ARG A N 1
ATOM 1922 C CA . ARG A 1 243 ? 7.691 11.938 -0.467 1.00 72.12 243 ARG A CA 1
ATOM 1923 C C . ARG A 1 243 ? 6.602 12.665 0.311 1.00 72.12 243 ARG A C 1
ATOM 1925 O O . ARG A 1 243 ? 6.724 12.781 1.531 1.00 72.12 243 ARG A O 1
ATOM 1932 N N . HIS A 1 244 ? 5.540 13.100 -0.365 1.00 68.56 244 HIS A N 1
ATOM 1933 C CA . HIS A 1 244 ? 4.389 13.748 0.278 1.00 68.56 244 HIS A CA 1
ATOM 1934 C C . HIS A 1 244 ? 3.641 12.783 1.200 1.00 68.56 244 HIS A C 1
ATOM 1936 O O . HIS A 1 244 ? 3.111 13.166 2.240 1.00 68.56 244 HIS A O 1
ATOM 1942 N N . GLU A 1 245 ? 3.696 11.499 0.871 1.00 76.38 245 GLU A N 1
ATOM 1943 C CA . GLU A 1 245 ? 3.037 10.447 1.621 1.00 76.38 245 GLU A CA 1
ATOM 1944 C C . GLU A 1 245 ? 3.679 10.129 2.983 1.00 76.38 245 GLU A C 1
ATOM 1946 O O . GLU A 1 245 ? 2.993 9.627 3.879 1.00 76.38 245 GLU A O 1
ATOM 1951 N N . ARG A 1 246 ? 4.974 10.422 3.176 1.00 83.94 246 ARG A N 1
ATOM 1952 C CA . ARG A 1 246 ? 5.704 10.073 4.413 1.00 83.94 246 ARG A CA 1
ATOM 1953 C C . ARG A 1 246 ? 5.166 10.800 5.642 1.00 83.94 246 ARG A C 1
ATOM 1955 O O . ARG A 1 246 ? 5.093 10.196 6.709 1.00 83.94 246 ARG A O 1
ATOM 1962 N N . THR A 1 247 ? 4.762 12.063 5.511 1.00 83.94 247 THR A N 1
ATOM 1963 C CA . THR A 1 247 ? 4.194 12.826 6.635 1.00 83.94 247 THR A CA 1
ATOM 1964 C C . THR A 1 247 ? 2.834 12.272 7.046 1.00 83.94 247 THR A C 1
ATOM 1966 O O . THR A 1 247 ? 2.593 12.064 8.231 1.00 83.94 247 THR A O 1
ATOM 1969 N N . SER A 1 248 ? 1.973 11.949 6.080 1.00 82.44 248 SER A N 1
ATOM 1970 C CA . SER A 1 248 ? 0.672 11.326 6.347 1.00 82.44 248 SER A CA 1
ATOM 1971 C C . SER A 1 248 ? 0.815 9.937 6.989 1.00 82.44 248 SER A C 1
ATOM 1973 O O . SER A 1 248 ? 0.116 9.626 7.960 1.00 82.44 248 SER A O 1
ATOM 1975 N N . MET A 1 249 ? 1.776 9.122 6.532 1.00 84.06 249 MET A N 1
ATOM 1976 C CA . MET A 1 249 ? 2.097 7.855 7.203 1.00 84.06 249 MET A CA 1
ATOM 1977 C C . MET A 1 249 ? 2.568 8.076 8.637 1.00 84.06 249 MET A C 1
ATOM 1979 O O . MET A 1 249 ? 2.130 7.353 9.529 1.00 84.06 249 MET A O 1
ATOM 1983 N N . ALA A 1 250 ? 3.414 9.080 8.880 1.00 89.50 250 ALA A N 1
ATOM 1984 C CA . ALA A 1 250 ? 3.873 9.386 10.228 1.00 89.50 250 ALA A CA 1
ATOM 1985 C C . ALA A 1 250 ? 2.709 9.744 11.162 1.00 89.50 250 ALA A C 1
ATOM 1987 O O . ALA A 1 250 ? 2.663 9.243 12.279 1.00 89.50 250 ALA A O 1
ATOM 1988 N N . ILE A 1 251 ? 1.739 10.542 10.702 1.00 86.31 251 ILE A N 1
ATOM 1989 C CA . ILE A 1 251 ? 0.549 10.892 11.499 1.00 86.31 251 ILE A CA 1
ATOM 1990 C C . ILE A 1 251 ? -0.310 9.648 11.776 1.00 86.31 251 ILE A C 1
ATOM 1992 O O . ILE A 1 251 ? -0.781 9.447 12.896 1.00 86.31 251 ILE A O 1
ATOM 1996 N N . THR A 1 252 ? -0.476 8.775 10.782 1.00 84.38 252 THR A N 1
ATOM 1997 C CA . THR A 1 252 ? -1.213 7.511 10.941 1.00 84.38 252 THR A CA 1
ATOM 1998 C C . THR A 1 252 ? -0.551 6.602 11.983 1.00 84.38 252 THR A C 1
ATOM 2000 O O . THR A 1 252 ? -1.215 6.144 12.912 1.00 84.38 252 THR A O 1
ATOM 2003 N N . ILE A 1 253 ? 0.770 6.403 11.893 1.00 88.94 253 ILE A N 1
ATOM 2004 C CA . ILE A 1 253 ? 1.540 5.606 12.862 1.00 88.94 253 ILE A CA 1
ATOM 2005 C C . ILE A 1 253 ? 1.513 6.268 14.247 1.00 88.94 253 ILE A C 1
ATOM 2007 O O . ILE A 1 253 ? 1.367 5.572 15.247 1.00 88.94 253 ILE A O 1
ATOM 2011 N N . ALA A 1 254 ? 1.592 7.599 14.328 1.00 90.88 254 ALA A N 1
ATOM 2012 C CA . ALA A 1 254 ? 1.504 8.325 15.595 1.00 90.88 254 ALA A CA 1
ATOM 2013 C C . ALA A 1 254 ? 0.149 8.101 16.276 1.00 90.88 254 ALA A C 1
ATOM 2015 O O . ALA A 1 254 ? 0.084 7.918 17.491 1.00 90.88 254 ALA A O 1
ATOM 2016 N N . THR A 1 255 ? -0.921 8.040 15.482 1.00 87.00 255 THR A N 1
ATOM 2017 C CA . THR A 1 255 ? -2.256 7.736 15.995 1.00 87.00 255 THR A CA 1
ATOM 2018 C C . THR A 1 255 ? -2.281 6.318 16.574 1.00 87.00 255 THR A C 1
ATOM 2020 O O . THR A 1 255 ? -2.713 6.127 17.706 1.00 87.00 255 THR A O 1
ATOM 2023 N N . TRP A 1 256 ? -1.726 5.321 15.878 1.00 88.62 256 TRP A N 1
ATOM 2024 C CA . TRP A 1 256 ? -1.614 3.948 16.402 1.00 88.62 256 TRP A CA 1
ATOM 2025 C C . TRP A 1 256 ? -0.789 3.838 17.680 1.00 88.62 256 TRP A C 1
ATOM 2027 O O . TRP A 1 256 ? -1.176 3.123 18.603 1.00 88.62 256 TRP A O 1
ATOM 2037 N N . VAL A 1 257 ? 0.324 4.567 17.747 1.00 93.81 257 VAL A N 1
ATOM 2038 C CA . VAL A 1 257 ? 1.142 4.664 18.957 1.00 93.81 257 VAL A CA 1
ATOM 2039 C C . VAL A 1 257 ? 0.295 5.191 20.115 1.00 93.81 257 VAL A C 1
ATOM 2041 O O . VAL A 1 257 ? 0.347 4.625 21.203 1.00 93.81 257 VAL A O 1
ATOM 2044 N N . ALA A 1 258 ? -0.546 6.204 19.883 1.00 91.75 258 ALA A N 1
ATOM 2045 C CA . ALA A 1 258 ? -1.451 6.727 20.904 1.00 91.75 258 ALA A CA 1
ATOM 2046 C C . ALA A 1 258 ? -2.468 5.672 21.389 1.00 91.75 258 ALA A C 1
ATOM 2048 O O . ALA A 1 258 ? -2.661 5.527 22.597 1.00 91.75 258 ALA A O 1
ATOM 2049 N N . TYR A 1 259 ? -3.046 4.873 20.482 1.00 90.25 259 TYR A N 1
ATOM 2050 C CA . TYR A 1 259 ? -3.910 3.738 20.850 1.00 90.25 259 TYR A CA 1
ATOM 2051 C C . TYR A 1 259 ? -3.168 2.693 21.695 1.00 90.25 259 TYR A C 1
ATOM 2053 O O . TYR A 1 259 ? -3.685 2.248 22.722 1.00 90.25 259 TYR A O 1
ATOM 2061 N N . MET A 1 260 ? -1.946 2.321 21.302 1.00 93.06 260 MET A N 1
ATOM 2062 C CA . MET A 1 260 ? -1.127 1.353 22.043 1.00 93.06 260 MET A CA 1
ATOM 2063 C C . MET A 1 260 ? -0.733 1.874 23.430 1.00 93.06 260 MET A C 1
ATOM 2065 O O . MET A 1 260 ? -0.756 1.112 24.395 1.00 93.06 260 MET A O 1
ATOM 2069 N N . CYS A 1 261 ? -0.441 3.172 23.557 1.00 95.31 261 CYS A N 1
ATOM 2070 C CA . CYS A 1 261 ? -0.178 3.823 24.841 1.00 95.31 261 CYS A CA 1
ATOM 2071 C C . CYS A 1 261 ? -1.403 3.824 25.766 1.00 95.31 261 CYS A C 1
ATOM 2073 O O . CYS A 1 261 ? -1.256 3.673 26.979 1.00 95.31 261 CYS A O 1
ATOM 2075 N N . ALA A 1 262 ? -2.609 3.980 25.214 1.00 93.56 262 ALA A N 1
ATOM 2076 C CA . ALA A 1 262 ? -3.844 3.986 25.994 1.00 93.56 262 ALA A CA 1
ATOM 2077 C C . ALA A 1 262 ? -4.283 2.578 26.443 1.00 93.56 262 ALA A C 1
ATOM 2079 O O . ALA A 1 262 ? -4.896 2.436 27.504 1.00 93.56 262 ALA A O 1
ATOM 2080 N N . GLY A 1 263 ? -3.934 1.533 25.681 1.00 92.75 263 GLY A N 1
ATOM 2081 C CA . GLY A 1 263 ? -4.326 0.141 25.937 1.00 92.75 263 GLY A CA 1
ATOM 2082 C C . GLY A 1 263 ? -4.111 -0.335 27.383 1.00 92.75 263 GLY A C 1
ATOM 2083 O O . GLY A 1 263 ? -5.073 -0.791 28.008 1.00 92.75 263 GLY A O 1
ATOM 2084 N N . PRO A 1 264 ? -2.903 -0.204 27.972 1.00 96.19 264 PRO A N 1
ATOM 2085 C CA . PRO A 1 264 ? -2.662 -0.596 29.359 1.00 96.19 264 PRO A CA 1
ATOM 2086 C C . PRO A 1 264 ? -3.582 0.117 30.354 1.00 96.19 264 PRO A C 1
ATOM 2088 O O . PRO A 1 264 ? -4.162 -0.522 31.229 1.00 96.19 264 PRO A O 1
ATOM 2091 N N . TRP A 1 265 ? -3.791 1.426 30.212 1.00 94.88 265 TRP A N 1
ATOM 2092 C CA . TRP A 1 265 ? -4.687 2.154 31.111 1.00 94.88 265 TRP A CA 1
ATOM 2093 C C . TRP A 1 265 ? -6.124 1.616 31.032 1.00 94.88 265 TRP A C 1
ATOM 2095 O O . TRP A 1 265 ? -6.742 1.343 32.067 1.00 94.88 265 TRP A O 1
ATOM 2105 N N . ILE A 1 266 ? -6.618 1.368 29.816 1.00 93.94 266 ILE A N 1
ATOM 2106 C CA . ILE A 1 266 ? -7.961 0.829 29.576 1.00 93.94 266 ILE A CA 1
ATOM 2107 C C . ILE A 1 266 ? -8.118 -0.566 30.192 1.00 93.94 266 ILE A C 1
ATOM 2109 O O . ILE A 1 266 ? -9.020 -0.791 31.003 1.00 93.94 266 ILE A O 1
ATOM 2113 N N . TYR A 1 267 ? -7.233 -1.510 29.871 1.00 94.75 267 TYR A N 1
ATOM 2114 C CA . TYR A 1 267 ? -7.428 -2.908 30.275 1.00 94.75 267 TYR A CA 1
ATOM 2115 C C . TYR A 1 267 ? -7.010 -3.213 31.719 1.00 94.75 267 TYR A C 1
ATOM 2117 O O . TYR A 1 267 ? -7.456 -4.207 32.303 1.00 94.75 267 TYR A O 1
ATOM 2125 N N . PHE A 1 268 ? -6.189 -2.370 32.344 1.00 95.94 268 PHE A N 1
ATOM 2126 C CA . PHE A 1 268 ? -5.876 -2.522 33.765 1.00 95.94 268 PHE A CA 1
ATOM 2127 C C . PHE A 1 268 ? -6.881 -1.790 34.653 1.00 95.94 268 PHE A C 1
ATOM 2129 O O . PHE A 1 268 ? -7.346 -2.383 35.627 1.00 95.94 268 PHE A O 1
ATOM 2136 N N . LYS A 1 269 ? -7.269 -0.553 34.311 1.00 94.69 269 LYS A N 1
ATOM 2137 C CA . LYS A 1 269 ? -8.077 0.302 35.198 1.00 94.69 269 LYS A CA 1
ATOM 2138 C C . LYS A 1 269 ? -9.549 0.415 34.792 1.00 94.69 269 LYS A C 1
ATOM 2140 O O . LYS A 1 269 ? -10.405 0.474 35.669 1.00 94.69 269 LYS A O 1
ATOM 2145 N N . ALA A 1 270 ? -9.860 0.427 33.497 1.00 92.88 270 ALA A N 1
ATOM 2146 C CA . ALA A 1 270 ? -11.210 0.723 33.001 1.00 92.88 270 ALA A CA 1
ATOM 2147 C C . ALA A 1 270 ? -12.073 -0.519 32.693 1.00 92.88 270 ALA A C 1
ATOM 2149 O O . ALA A 1 270 ? -13.230 -0.367 32.317 1.00 92.88 270 ALA A O 1
ATOM 2150 N N . THR A 1 271 ? -11.562 -1.740 32.894 1.00 92.38 271 THR A N 1
ATOM 2151 C CA . THR A 1 271 ? -12.295 -3.003 32.618 1.00 92.38 271 THR A CA 1
ATOM 2152 C C . THR A 1 271 ? -13.648 -3.114 33.317 1.00 92.38 271 THR A C 1
ATOM 2154 O O . THR A 1 271 ? -14.601 -3.612 32.727 1.00 92.38 271 THR A O 1
ATOM 2157 N N . ASN A 1 272 ? -13.744 -2.644 34.561 1.00 93.19 272 ASN A N 1
ATOM 2158 C CA . ASN A 1 272 ? -14.976 -2.707 35.353 1.00 93.19 272 ASN A CA 1
ATOM 2159 C C . ASN A 1 272 ? -15.787 -1.403 35.313 1.00 93.19 272 ASN A C 1
ATOM 2161 O O . ASN A 1 272 ? -16.817 -1.304 35.979 1.00 93.19 272 ASN A O 1
ATOM 2165 N N . LYS A 1 273 ? -15.335 -0.386 34.569 1.00 91.88 273 LYS A N 1
ATOM 2166 C CA . LYS A 1 273 ? -16.023 0.905 34.519 1.00 91.88 273 LYS A CA 1
ATOM 2167 C C . LYS A 1 273 ? -17.353 0.757 33.772 1.00 91.88 273 LYS A C 1
ATOM 2169 O O . LYS A 1 273 ? -17.406 0.117 32.726 1.00 91.88 273 LYS A O 1
ATOM 2174 N N . GLY A 1 274 ? -18.422 1.305 34.349 1.00 88.50 274 GLY A N 1
ATOM 2175 C CA . GLY A 1 274 ? -19.777 1.219 33.793 1.00 88.50 274 GLY A CA 1
ATOM 2176 C C . GLY A 1 274 ? -20.463 -0.142 33.953 1.00 88.50 274 GLY A C 1
ATOM 2177 O O . GLY A 1 274 ? -21.587 -0.313 33.485 1.00 88.50 274 GLY A O 1
ATOM 2178 N N . ARG A 1 275 ? -19.829 -1.118 34.622 1.00 93.06 275 ARG A N 1
ATOM 2179 C CA . ARG A 1 275 ? -20.458 -2.412 34.910 1.00 93.06 275 ARG A CA 1
ATOM 2180 C C . ARG A 1 275 ? -21.579 -2.232 35.937 1.00 93.06 275 ARG A C 1
ATOM 2182 O O . ARG A 1 275 ? -21.339 -1.723 37.027 1.00 93.06 275 ARG A O 1
ATOM 2189 N N . LYS A 1 276 ? -22.779 -2.712 35.606 1.00 91.62 276 LYS A N 1
ATOM 2190 C CA . LYS A 1 276 ? -23.897 -2.861 36.550 1.00 91.62 276 LYS A CA 1
ATOM 2191 C C . LYS A 1 276 ? -23.904 -4.278 37.128 1.00 91.62 276 LYS A C 1
ATOM 2193 O O . LYS A 1 276 ? -23.544 -5.231 36.434 1.00 91.62 276 LYS A O 1
ATOM 2198 N N . GLU A 1 277 ? -24.300 -4.424 38.388 1.00 94.31 277 GLU A N 1
ATOM 2199 C CA . GLU A 1 277 ? -24.457 -5.742 39.014 1.00 94.31 277 GLU A CA 1
ATOM 2200 C C . GLU A 1 277 ? -25.507 -6.573 38.259 1.00 94.31 277 GLU A C 1
ATOM 2202 O O . GLU A 1 277 ? -26.504 -6.042 37.777 1.00 94.31 277 GLU A O 1
ATOM 2207 N N . GLY A 1 278 ? -25.243 -7.869 38.076 1.00 92.19 278 GLY A N 1
ATOM 2208 C CA . GLY A 1 278 ? -26.111 -8.772 37.308 1.00 92.19 278 GLY A CA 1
ATOM 2209 C C . GLY A 1 278 ? -26.048 -8.627 35.780 1.00 92.19 278 GLY A C 1
ATOM 2210 O O . GLY A 1 278 ? -26.580 -9.482 35.079 1.00 92.19 278 GLY A O 1
ATOM 2211 N N . CYS A 1 279 ? -25.366 -7.609 35.243 1.00 91.94 279 CYS A N 1
ATOM 2212 C CA . CYS A 1 279 ? -25.200 -7.436 33.800 1.00 91.94 279 CYS A CA 1
ATOM 2213 C C . CYS A 1 279 ? -23.901 -8.102 33.312 1.00 91.94 279 CYS A C 1
ATOM 2215 O O . CYS A 1 279 ? -22.798 -7.682 33.681 1.00 91.94 279 CYS A O 1
ATOM 2217 N N . ASP A 1 280 ? -24.026 -9.147 32.488 1.00 93.56 280 ASP A N 1
ATOM 2218 C CA . ASP A 1 280 ? -22.901 -9.821 31.830 1.00 93.56 280 ASP A CA 1
ATOM 2219 C C . ASP A 1 280 ? -22.870 -9.480 30.338 1.00 93.56 280 ASP A C 1
ATOM 2221 O O . ASP A 1 280 ? -23.659 -10.004 29.553 1.00 93.56 280 ASP A O 1
ATOM 2225 N N . VAL A 1 281 ? -21.943 -8.600 29.952 1.00 93.31 281 VAL A N 1
ATOM 2226 C CA . VAL A 1 281 ? -21.758 -8.204 28.554 1.00 93.31 281 VAL A CA 1
ATOM 2227 C C . VAL A 1 281 ? -20.895 -9.248 27.849 1.00 93.31 281 VAL A C 1
ATOM 2229 O O . VAL A 1 281 ? -19.755 -9.495 28.243 1.00 93.31 281 VAL A O 1
ATOM 2232 N N . LYS A 1 282 ? -21.417 -9.851 26.782 1.00 93.75 282 LYS A N 1
ATOM 2233 C CA . LYS A 1 282 ? -20.764 -10.895 25.985 1.00 93.75 282 LYS A CA 1
ATOM 2234 C C . LYS A 1 282 ? -20.323 -10.350 24.635 1.00 93.75 282 LYS A C 1
ATOM 2236 O O . LYS A 1 282 ? -21.151 -10.005 23.802 1.00 93.75 282 LYS A O 1
ATOM 2241 N N . PHE A 1 283 ? -19.023 -10.320 24.385 1.00 91.44 283 PHE A N 1
ATOM 2242 C CA . PHE A 1 283 ? -18.480 -10.047 23.061 1.00 91.44 283 PHE A CA 1
ATOM 2243 C C . PHE A 1 283 ? -18.573 -11.314 22.208 1.00 91.44 283 PHE A C 1
ATOM 2245 O O . PHE A 1 283 ? -18.037 -12.362 22.585 1.00 91.44 283 PHE A O 1
ATOM 2252 N N . ARG A 1 284 ? -19.272 -11.256 21.072 1.00 86.81 284 ARG A N 1
ATOM 2253 C CA . ARG A 1 284 ? -19.455 -12.438 20.226 1.00 86.81 284 ARG A CA 1
ATOM 2254 C C . ARG A 1 284 ? -18.382 -12.488 19.152 1.00 86.81 284 ARG A C 1
ATOM 2256 O O . ARG A 1 284 ? -18.441 -11.767 18.164 1.00 86.81 284 ARG A O 1
ATOM 2263 N N . THR A 1 285 ? -17.412 -13.379 19.351 1.00 84.25 285 THR A N 1
ATOM 2264 C CA . THR A 1 285 ? -16.542 -13.813 18.251 1.00 84.25 285 THR A CA 1
ATOM 2265 C C . THR A 1 285 ? -17.358 -14.653 17.264 1.00 84.25 285 THR A C 1
ATOM 2267 O O . THR A 1 285 ? -18.426 -15.152 17.629 1.00 84.25 285 THR A O 1
ATOM 2270 N N . LEU A 1 286 ? -16.864 -14.848 16.033 1.00 82.38 286 LEU A N 1
ATOM 2271 C CA . LEU A 1 286 ? -17.565 -15.639 15.005 1.00 82.38 286 LEU A CA 1
ATOM 2272 C C . LEU A 1 286 ? -17.988 -17.039 15.486 1.00 82.38 286 LEU A C 1
ATOM 2274 O O . LEU A 1 286 ? -18.957 -17.587 14.971 1.00 82.38 286 LEU A O 1
ATOM 2278 N N . ILE A 1 287 ? -17.281 -17.609 16.468 1.00 90.31 287 ILE A N 1
ATOM 2279 C CA . ILE A 1 287 ? -17.480 -18.993 16.911 1.00 90.31 287 ILE A CA 1
ATOM 2280 C C . ILE A 1 287 ? -18.185 -19.057 18.272 1.00 90.31 287 ILE A C 1
ATOM 2282 O O . ILE A 1 287 ? -19.147 -19.806 18.427 1.00 90.31 287 ILE A O 1
ATOM 2286 N N . PHE A 1 288 ? -17.760 -18.255 19.257 1.00 93.00 288 PHE A N 1
ATOM 2287 C CA . PHE A 1 288 ? -18.300 -18.337 20.619 1.00 93.00 288 PHE A CA 1
ATOM 2288 C C . PHE A 1 288 ? -18.523 -16.956 21.259 1.00 93.00 288 PHE A C 1
ATOM 2290 O O . PHE A 1 288 ? -17.696 -16.049 21.090 1.00 93.00 288 PHE A O 1
ATOM 2297 N N . PRO A 1 289 ? -19.616 -16.773 22.028 1.00 95.06 289 PRO A N 1
ATOM 2298 C CA . PRO A 1 289 ? -19.787 -15.601 22.874 1.00 95.06 289 PRO A CA 1
ATOM 2299 C C . PRO A 1 289 ? -18.843 -15.683 24.078 1.00 95.06 289 PRO A C 1
ATOM 2301 O O . PRO A 1 289 ? -18.875 -16.643 24.846 1.00 95.06 289 PRO A O 1
ATOM 2304 N N . ILE A 1 290 ? -18.013 -14.660 24.258 1.00 95.62 290 ILE A N 1
ATOM 2305 C CA . ILE A 1 290 ? -17.062 -14.550 25.363 1.00 95.62 290 ILE A CA 1
ATOM 2306 C C . ILE A 1 290 ? -17.527 -13.400 26.253 1.00 95.62 290 ILE A C 1
ATOM 2308 O O . ILE A 1 290 ? -17.645 -12.268 25.791 1.00 95.62 290 ILE A O 1
ATOM 2312 N N . SER A 1 291 ? -17.797 -13.667 27.533 1.00 95.50 291 SER A N 1
ATOM 2313 C CA . SER A 1 291 ? -18.045 -12.589 28.499 1.00 95.50 291 SER A CA 1
ATOM 2314 C C . SER A 1 291 ? -16.836 -11.655 28.541 1.00 95.50 291 SER A C 1
ATOM 2316 O O . SER A 1 291 ? -15.702 -12.098 28.738 1.00 95.50 291 SER A O 1
ATOM 2318 N N . VAL A 1 292 ? -17.075 -10.354 28.388 1.00 93.75 292 VAL A N 1
ATOM 2319 C CA . VAL A 1 292 ? -16.043 -9.316 28.501 1.00 93.75 292 VAL A CA 1
ATOM 2320 C C . VAL A 1 292 ? -15.438 -9.306 29.909 1.00 93.75 292 VAL A C 1
ATOM 2322 O O . VAL A 1 292 ? -14.272 -8.958 30.088 1.00 93.75 292 VAL A O 1
ATOM 2325 N N . TYR A 1 293 ? -16.208 -9.762 30.900 1.00 94.62 293 TYR A N 1
ATOM 2326 C CA . TYR A 1 293 ? -15.789 -9.897 32.291 1.00 94.62 293 TYR A CA 1
ATOM 2327 C C . TYR A 1 293 ? -15.143 -11.250 32.609 1.00 94.62 293 TYR A C 1
ATOM 2329 O O . TYR A 1 293 ? -14.753 -11.490 33.755 1.00 94.62 293 TYR A O 1
ATOM 2337 N N . ASN A 1 294 ? -14.993 -12.140 31.621 1.00 96.06 294 ASN A N 1
ATOM 2338 C CA . ASN A 1 294 ? -14.274 -13.391 31.808 1.00 96.06 294 ASN A CA 1
ATOM 2339 C C . ASN A 1 294 ? -12.815 -13.093 32.196 1.00 96.06 294 ASN A C 1
ATOM 2341 O O . ASN A 1 294 ? -12.082 -12.412 31.475 1.00 96.06 294 ASN A O 1
ATOM 2345 N N . ARG A 1 295 ? -12.370 -13.646 33.331 1.00 96.31 295 ARG A N 1
ATOM 2346 C CA . ARG A 1 295 ? -11.018 -13.432 33.870 1.00 96.31 295 ARG A CA 1
ATOM 2347 C C . ARG A 1 295 ? -9.919 -13.818 32.879 1.00 96.31 295 ARG A C 1
ATOM 2349 O O . ARG A 1 295 ? -8.919 -13.109 32.795 1.00 96.31 295 ARG A O 1
ATOM 2356 N N . ALA A 1 296 ? -10.095 -14.904 32.128 1.00 96.50 296 ALA A N 1
ATOM 2357 C CA . ALA A 1 296 ? -9.142 -15.324 31.104 1.00 96.50 296 ALA A CA 1
ATOM 2358 C C . ALA A 1 296 ? -9.067 -14.306 29.957 1.00 96.50 296 ALA A C 1
ATOM 2360 O O . ALA A 1 296 ? -7.971 -13.928 29.550 1.00 96.50 296 ALA A O 1
ATOM 2361 N N . TYR A 1 297 ? -10.212 -13.789 29.503 1.00 94.38 297 TYR A N 1
ATOM 2362 C CA . TYR A 1 297 ? -10.264 -12.790 28.434 1.00 94.38 297 TYR A CA 1
ATOM 2363 C C . TYR A 1 297 ? -9.652 -11.447 28.856 1.00 94.38 297 TYR A C 1
ATOM 2365 O O . TYR A 1 297 ? -8.833 -10.886 28.133 1.00 94.38 297 TYR A O 1
ATOM 2373 N N . ILE A 1 298 ? -9.948 -10.969 30.069 1.00 95.62 298 ILE A N 1
ATOM 2374 C CA . ILE A 1 298 ? -9.303 -9.768 30.629 1.00 95.62 298 ILE A CA 1
ATOM 2375 C C . ILE A 1 298 ? -7.785 -9.963 30.733 1.00 95.62 298 ILE A C 1
ATOM 2377 O O . ILE A 1 298 ? -7.017 -9.051 30.433 1.00 95.62 298 ILE A O 1
ATOM 2381 N N . THR A 1 299 ? -7.344 -11.150 31.156 1.00 96.69 299 THR A N 1
ATOM 2382 C CA . THR A 1 299 ? -5.914 -11.468 31.275 1.00 96.69 299 THR A CA 1
ATOM 2383 C C . THR A 1 299 ? -5.252 -11.447 29.899 1.00 96.69 299 THR A C 1
ATOM 2385 O O . THR A 1 299 ? -4.215 -10.810 29.738 1.00 96.69 299 THR A O 1
ATOM 2388 N N . TYR A 1 300 ? -5.894 -12.046 28.892 1.00 95.62 300 TYR A N 1
ATOM 2389 C CA . TYR A 1 300 ? -5.475 -11.973 27.495 1.00 95.62 300 TYR A CA 1
ATOM 2390 C C . TYR A 1 300 ? -5.351 -10.522 26.995 1.00 95.62 300 TYR A C 1
ATOM 2392 O O . TYR A 1 300 ? -4.303 -10.154 26.471 1.00 95.62 300 TYR A O 1
ATOM 2400 N N . LEU A 1 301 ? -6.359 -9.670 27.220 1.00 94.06 301 LEU A N 1
ATOM 2401 C CA . LEU A 1 301 ? -6.323 -8.260 26.802 1.00 94.06 301 LEU A CA 1
ATOM 2402 C C . LEU A 1 301 ? -5.209 -7.462 27.494 1.00 94.06 301 LEU A C 1
ATOM 2404 O O . LEU A 1 301 ? -4.540 -6.651 26.856 1.00 94.06 301 LEU A O 1
ATOM 2408 N N . ARG A 1 302 ? -4.970 -7.706 28.787 1.00 96.44 302 ARG A N 1
ATOM 2409 C CA . ARG A 1 302 ? -3.868 -7.072 29.531 1.00 96.44 302 ARG A CA 1
ATOM 2410 C C . ARG A 1 302 ? -2.508 -7.473 28.973 1.00 96.44 302 ARG A C 1
ATOM 2412 O O . ARG A 1 302 ? -1.674 -6.603 28.746 1.00 96.44 302 ARG A O 1
ATOM 2419 N N . VAL A 1 303 ? -2.309 -8.766 28.712 1.00 96.69 303 VAL A N 1
ATOM 2420 C CA . VAL A 1 303 ? -1.080 -9.286 28.094 1.00 96.69 303 VAL A CA 1
ATOM 2421 C C . VAL A 1 303 ? -0.884 -8.678 26.703 1.00 96.69 303 VAL A C 1
ATOM 2423 O O . VAL A 1 303 ? 0.197 -8.171 26.407 1.00 96.69 303 VAL A O 1
ATOM 2426 N N . LEU A 1 304 ? -1.937 -8.644 25.881 1.00 94.19 304 LEU A N 1
ATOM 2427 C CA . LEU A 1 304 ? -1.900 -8.037 24.551 1.00 94.19 304 LEU A CA 1
ATOM 2428 C C . LEU A 1 304 ? -1.528 -6.548 24.613 1.00 94.19 304 LEU A C 1
ATOM 2430 O O . LEU A 1 304 ? -0.709 -6.092 23.819 1.00 94.19 304 LEU A O 1
ATOM 2434 N N . ALA A 1 305 ? -2.065 -5.795 25.575 1.00 94.88 305 ALA A N 1
ATOM 2435 C CA . ALA A 1 305 ? -1.686 -4.398 25.763 1.00 94.88 305 ALA A CA 1
ATOM 2436 C C . ALA A 1 305 ? -0.255 -4.210 26.264 1.00 94.88 305 ALA A C 1
ATOM 2438 O O . ALA A 1 305 ? 0.388 -3.255 25.842 1.00 94.88 305 ALA A O 1
ATOM 2439 N N . CYS A 1 306 ? 0.276 -5.103 27.103 1.00 97.25 306 CYS A N 1
ATOM 2440 C CA . CYS A 1 306 ? 1.694 -5.068 27.464 1.00 97.25 306 CYS A CA 1
ATOM 2441 C C . CYS A 1 306 ? 2.591 -5.285 26.234 1.00 97.25 306 CYS A C 1
ATOM 2443 O O . CYS A 1 306 ? 3.552 -4.540 26.049 1.00 97.25 306 CYS A O 1
ATOM 2445 N N . PHE A 1 307 ? 2.250 -6.239 25.358 1.00 96.38 307 PHE A N 1
ATOM 2446 C CA . PHE A 1 307 ? 2.965 -6.436 24.091 1.00 96.38 307 PHE A CA 1
ATOM 2447 C C . PHE A 1 307 ? 2.842 -5.225 23.161 1.00 96.38 307 PHE A C 1
ATOM 2449 O O . PHE A 1 307 ? 3.846 -4.769 22.621 1.00 96.38 307 PHE A O 1
ATOM 2456 N N . GLY A 1 308 ? 1.639 -4.666 23.008 1.00 92.69 308 GLY A N 1
ATOM 2457 C CA . GLY A 1 308 ? 1.424 -3.450 22.222 1.00 92.69 308 GLY A CA 1
ATOM 2458 C C . GLY A 1 308 ? 2.229 -2.265 22.761 1.00 92.69 308 GLY A C 1
ATOM 2459 O O . GLY A 1 308 ? 2.886 -1.561 21.999 1.00 92.69 308 GLY A O 1
ATOM 2460 N N . PHE A 1 309 ? 2.263 -2.092 24.083 1.00 96.19 309 PHE A N 1
ATOM 2461 C CA . PHE A 1 309 ? 3.051 -1.050 24.734 1.00 96.19 309 PHE A CA 1
ATOM 2462 C C . PHE A 1 309 ? 4.560 -1.249 24.535 1.00 96.19 309 PHE A C 1
ATOM 2464 O O . PHE A 1 309 ? 5.281 -0.282 24.308 1.00 96.19 309 PHE A O 1
ATOM 2471 N N . ALA A 1 310 ? 5.050 -2.492 24.526 1.00 97.00 310 ALA A N 1
ATOM 2472 C CA . ALA A 1 310 ? 6.452 -2.784 24.218 1.00 97.00 310 ALA A CA 1
ATOM 2473 C C . ALA A 1 310 ? 6.854 -2.385 22.780 1.00 97.00 310 ALA A C 1
ATOM 2475 O O . ALA A 1 310 ? 8.031 -2.131 22.526 1.00 97.00 310 ALA A O 1
ATOM 2476 N N . LEU A 1 311 ? 5.897 -2.280 21.848 1.00 95.62 311 LEU A N 1
ATOM 2477 C CA . LEU A 1 311 ? 6.127 -1.809 20.474 1.00 95.62 311 LEU A CA 1
ATOM 2478 C C . LEU A 1 311 ? 6.079 -0.277 20.331 1.00 95.62 311 LEU A C 1
ATOM 2480 O O . LEU A 1 311 ? 6.494 0.247 19.294 1.00 95.62 311 LEU A O 1
ATOM 2484 N N . VAL A 1 312 ? 5.632 0.459 21.356 1.00 96.81 312 VAL A N 1
ATOM 2485 C CA . VAL A 1 312 ? 5.547 1.933 21.338 1.00 96.81 312 VAL A CA 1
ATOM 2486 C C . VAL A 1 312 ? 6.883 2.597 20.983 1.00 96.81 312 VAL A C 1
ATOM 2488 O O . VAL A 1 312 ? 6.867 3.458 20.103 1.00 96.81 312 VAL A O 1
ATOM 2491 N N . PRO A 1 313 ? 8.047 2.210 21.550 1.00 98.00 313 PRO A N 1
ATOM 2492 C CA . PRO A 1 313 ? 9.325 2.825 21.186 1.00 98.00 313 PRO A CA 1
ATOM 2493 C C . PRO A 1 313 ? 9.659 2.681 19.694 1.00 98.00 313 PRO A C 1
ATOM 2495 O O . PRO A 1 313 ? 10.141 3.629 19.075 1.00 98.00 313 PRO A O 1
ATOM 2498 N N . ILE A 1 314 ? 9.346 1.524 19.097 1.00 96.81 314 ILE A N 1
ATOM 2499 C CA . ILE A 1 314 ? 9.537 1.272 17.660 1.00 96.81 314 ILE A CA 1
ATOM 2500 C C . ILE A 1 314 ? 8.623 2.191 16.847 1.00 96.81 314 ILE A C 1
ATOM 2502 O O . ILE A 1 314 ? 9.067 2.807 15.877 1.00 96.81 314 ILE A O 1
ATOM 2506 N N . GLY A 1 315 ? 7.359 2.322 17.256 1.00 94.69 315 GLY A N 1
ATOM 2507 C CA . GLY A 1 315 ? 6.402 3.218 16.613 1.00 94.69 315 GLY A CA 1
ATOM 2508 C C . GLY A 1 315 ? 6.821 4.689 16.697 1.00 94.69 315 GLY A C 1
ATOM 2509 O O . GLY A 1 315 ? 6.825 5.372 15.678 1.00 94.69 315 GLY A O 1
ATOM 2510 N N . VAL A 1 316 ? 7.258 5.168 17.867 1.00 97.38 316 VAL A N 1
ATOM 2511 C CA . VAL A 1 316 ? 7.768 6.541 18.052 1.00 97.38 316 VAL A CA 1
ATOM 2512 C C . VAL A 1 316 ? 8.993 6.797 17.173 1.00 97.38 316 VAL A C 1
ATOM 2514 O O . VAL A 1 316 ? 9.056 7.821 16.489 1.00 97.38 316 VAL A O 1
ATOM 2517 N N . PHE A 1 317 ? 9.939 5.853 17.126 1.00 97.06 317 PHE A N 1
ATOM 2518 C CA . PHE A 1 317 ? 11.097 5.952 16.238 1.00 97.06 317 PHE A CA 1
ATOM 2519 C C . PHE A 1 317 ? 10.681 6.001 14.761 1.00 97.06 317 PHE A C 1
ATOM 2521 O O . PHE A 1 317 ? 11.193 6.828 14.005 1.00 97.06 317 PHE A O 1
ATOM 2528 N N . ALA A 1 318 ? 9.719 5.169 14.348 1.00 94.25 318 ALA A N 1
ATOM 2529 C CA . ALA A 1 318 ? 9.187 5.185 12.990 1.00 94.25 318 ALA A CA 1
ATOM 2530 C C . ALA A 1 318 ? 8.551 6.544 12.653 1.00 94.25 318 ALA A C 1
ATOM 2532 O O . ALA A 1 318 ? 8.891 7.123 11.621 1.00 94.25 318 ALA A O 1
ATOM 2533 N N . VAL A 1 319 ? 7.706 7.095 13.533 1.00 95.19 319 VAL A N 1
ATOM 2534 C CA . VAL A 1 319 ? 7.104 8.433 13.371 1.00 95.19 319 VAL A CA 1
ATOM 2535 C C . VAL A 1 319 ? 8.186 9.495 13.192 1.00 95.19 319 VAL A C 1
ATOM 2537 O O . VAL A 1 319 ? 8.151 10.242 12.213 1.00 95.19 319 VAL A O 1
ATOM 2540 N N . GLY A 1 320 ? 9.180 9.528 14.086 1.00 96.44 320 GLY A N 1
ATOM 2541 C CA . GLY A 1 320 ? 10.299 10.466 14.004 1.00 96.44 320 GLY A CA 1
ATOM 2542 C C . GLY A 1 320 ? 11.088 10.324 12.701 1.00 96.44 320 GLY A C 1
ATOM 2543 O O . GLY A 1 320 ? 11.371 11.321 12.043 1.00 96.44 320 GLY A O 1
ATOM 2544 N N . SER A 1 321 ? 11.373 9.091 12.272 1.00 95.12 321 SER A N 1
ATOM 2545 C CA . SER A 1 321 ? 12.083 8.803 11.020 1.00 95.12 321 SER A CA 1
ATOM 2546 C C . SER A 1 321 ? 11.305 9.267 9.785 1.00 95.12 321 SER A C 1
ATOM 2548 O O . SER A 1 321 ? 11.874 9.909 8.898 1.00 95.12 321 SER A O 1
ATOM 2550 N N . PHE A 1 322 ? 9.998 8.991 9.725 1.00 90.69 322 PHE A N 1
ATOM 2551 C CA . PHE A 1 322 ? 9.147 9.406 8.610 1.00 90.69 322 PHE A CA 1
ATOM 2552 C C . PHE A 1 322 ? 8.961 10.926 8.557 1.00 90.69 322 PHE A C 1
ATOM 2554 O O . PHE A 1 322 ? 9.055 11.496 7.467 1.00 90.69 322 PHE A O 1
ATOM 2561 N N . LEU A 1 323 ? 8.774 11.589 9.706 1.00 92.88 323 LEU A N 1
ATOM 2562 C CA . LEU A 1 323 ? 8.712 13.053 9.786 1.00 92.88 323 LEU A CA 1
ATOM 2563 C C . LEU A 1 323 ? 10.041 13.690 9.390 1.00 92.88 323 LEU A C 1
ATOM 2565 O O . LEU A 1 323 ? 10.057 14.556 8.520 1.00 92.88 323 LEU A O 1
ATOM 2569 N N . TYR A 1 324 ? 11.152 13.233 9.972 1.00 94.44 324 TYR A N 1
ATOM 2570 C CA . TYR A 1 324 ? 12.486 13.749 9.672 1.00 94.44 324 TYR A CA 1
ATOM 2571 C C . TYR A 1 324 ? 12.805 13.630 8.186 1.00 94.44 324 TYR A C 1
ATOM 2573 O O . TYR A 1 324 ? 13.183 14.616 7.557 1.00 94.44 324 TYR A O 1
ATOM 2581 N N . ARG A 1 325 ? 12.578 12.448 7.595 1.00 90.38 325 ARG A N 1
ATOM 2582 C CA . ARG A 1 325 ? 12.746 12.247 6.154 1.00 90.38 325 ARG A CA 1
ATOM 2583 C C . ARG A 1 325 ? 11.828 13.185 5.378 1.00 90.38 325 ARG A C 1
ATOM 2585 O O . ARG A 1 325 ? 12.321 13.910 4.524 1.00 90.38 325 ARG A O 1
ATOM 2592 N N . GLY A 1 326 ? 10.530 13.219 5.684 1.00 88.12 326 GLY A N 1
ATOM 2593 C CA . GLY A 1 326 ? 9.569 14.101 5.010 1.00 88.12 326 GLY A CA 1
ATOM 2594 C C . GLY A 1 326 ? 9.991 15.577 5.017 1.00 88.12 326 GLY A C 1
ATOM 2595 O O . GLY A 1 326 ? 9.913 16.245 3.987 1.00 88.12 326 GLY A O 1
ATOM 2596 N N . VAL A 1 327 ? 10.512 16.064 6.147 1.00 88.06 327 VAL A N 1
ATOM 2597 C CA . VAL A 1 327 ? 11.028 17.432 6.305 1.00 88.06 327 VAL A CA 1
ATOM 2598 C C . VAL A 1 327 ? 12.332 17.640 5.531 1.00 88.06 327 VAL A C 1
ATOM 2600 O O . VAL A 1 327 ? 12.432 18.604 4.774 1.00 88.06 327 VAL A O 1
ATOM 2603 N N . GLN A 1 328 ? 13.309 16.733 5.649 1.00 89.69 328 GLN A N 1
ATOM 2604 C CA . GLN A 1 328 ? 14.558 16.812 4.883 1.00 89.69 328 GLN A CA 1
ATOM 2605 C C . GLN A 1 328 ? 14.306 16.880 3.377 1.00 89.69 328 GLN A C 1
ATOM 2607 O O . GLN A 1 328 ? 14.954 17.665 2.688 1.00 89.69 328 GLN A O 1
ATOM 2612 N N . PHE A 1 329 ? 13.340 16.114 2.865 1.00 82.62 329 PHE A N 1
ATOM 2613 C CA . PHE A 1 329 ? 12.996 16.157 1.445 1.00 82.62 329 PHE A CA 1
ATOM 2614 C C . PHE A 1 329 ? 12.449 17.517 1.021 1.00 82.62 329 PHE A C 1
ATOM 2616 O O . PHE A 1 329 ? 12.853 18.014 -0.028 1.00 82.62 329 PHE A O 1
ATOM 2623 N N . ARG A 1 330 ? 11.602 18.165 1.834 1.00 82.94 330 ARG A N 1
ATOM 2624 C CA . ARG A 1 330 ? 11.124 19.524 1.521 1.00 82.94 330 ARG A CA 1
ATOM 2625 C C . ARG A 1 330 ? 12.273 20.528 1.397 1.00 82.94 330 ARG A C 1
ATOM 2627 O O . ARG A 1 330 ? 12.216 21.394 0.531 1.00 82.94 330 ARG A O 1
ATOM 2634 N N . PHE A 1 331 ? 13.325 20.369 2.200 1.00 86.31 331 PHE A N 1
ATOM 2635 C CA . PHE A 1 331 ? 14.528 21.202 2.113 1.00 86.31 331 PHE A CA 1
ATOM 2636 C C . PHE A 1 331 ? 15.466 20.821 0.955 1.00 86.31 331 PHE A C 1
ATOM 2638 O O . PHE A 1 331 ? 16.206 21.670 0.465 1.00 86.31 331 PHE A O 1
ATOM 2645 N N . GLN A 1 332 ? 15.457 19.564 0.501 1.00 83.38 332 GLN A N 1
ATOM 2646 C CA . GLN A 1 332 ? 16.263 19.125 -0.645 1.00 83.38 332 GLN A CA 1
ATOM 2647 C C . GLN A 1 332 ? 15.658 19.547 -1.984 1.00 83.38 332 GLN A C 1
ATOM 2649 O O . GLN A 1 332 ? 16.407 19.944 -2.869 1.00 83.38 332 GLN A O 1
ATOM 2654 N N . VAL A 1 333 ? 14.327 19.533 -2.125 1.00 74.62 333 VAL A N 1
ATOM 2655 C CA . VAL A 1 333 ? 13.635 19.960 -3.361 1.00 74.62 333 VAL A CA 1
ATOM 2656 C C . VAL A 1 333 ? 13.935 21.423 -3.711 1.00 74.62 333 VAL A C 1
ATOM 2658 O O . VAL A 1 333 ? 13.897 21.806 -4.874 1.00 74.62 333 VAL A O 1
ATOM 2661 N N . THR A 1 334 ? 14.308 22.245 -2.729 1.00 70.69 334 THR A N 1
ATOM 2662 C CA . THR A 1 334 ? 14.693 23.643 -2.969 1.00 70.69 334 THR A CA 1
ATOM 2663 C C . THR A 1 334 ? 16.073 23.795 -3.612 1.00 70.69 334 THR A C 1
ATOM 2665 O O . THR A 1 334 ? 16.388 24.872 -4.112 1.00 70.69 334 THR A O 1
ATOM 2668 N N . LYS A 1 335 ? 16.905 22.746 -3.624 1.00 73.00 335 LYS A N 1
ATOM 2669 C CA . LYS A 1 335 ? 18.162 22.749 -4.371 1.00 73.00 335 LYS A CA 1
ATOM 2670 C C . LYS A 1 335 ? 17.883 22.142 -5.744 1.00 73.00 335 LYS A C 1
ATOM 2672 O O . LYS A 1 335 ? 17.753 20.922 -5.814 1.00 73.00 335 LYS A O 1
ATOM 2677 N N . PRO A 1 336 ? 17.783 22.945 -6.822 1.00 65.00 336 PRO A N 1
ATOM 2678 C CA . PRO A 1 336 ? 17.729 22.383 -8.161 1.00 65.00 336 PRO A CA 1
ATOM 2679 C C . PRO A 1 336 ? 18.954 21.488 -8.307 1.00 65.00 336 PRO A C 1
ATOM 2681 O O . PRO A 1 336 ? 20.087 21.942 -8.114 1.00 65.00 336 PRO A O 1
ATOM 2684 N N . GLU A 1 337 ? 18.716 20.201 -8.548 1.00 62.16 337 GLU A N 1
ATOM 2685 C CA . GLU A 1 337 ? 19.771 19.265 -8.885 1.00 62.16 337 GLU A CA 1
ATOM 2686 C C . GLU A 1 337 ? 20.403 19.836 -10.150 1.00 62.16 337 GLU A C 1
ATOM 2688 O O . GLU A 1 337 ? 19.805 19.810 -11.226 1.00 62.16 337 GLU A O 1
ATOM 2693 N N . LYS A 1 338 ? 21.564 20.484 -9.996 1.00 64.38 338 LYS A N 1
ATOM 2694 C CA . LYS A 1 338 ? 22.388 20.870 -11.132 1.00 64.38 338 LYS A CA 1
ATOM 2695 C C . LYS A 1 338 ? 22.749 19.545 -11.771 1.00 64.38 338 LYS A C 1
ATOM 2697 O O . LYS A 1 338 ? 23.648 18.868 -11.276 1.00 64.38 338 LYS A O 1
ATOM 2702 N N . ILE A 1 339 ? 21.981 19.146 -12.785 1.00 60.06 339 ILE A N 1
ATOM 2703 C CA . ILE A 1 339 ? 22.331 18.046 -13.669 1.00 60.06 339 ILE A CA 1
ATOM 2704 C C . ILE A 1 339 ? 23.760 18.362 -14.066 1.00 60.06 339 ILE A C 1
ATOM 2706 O O . ILE A 1 339 ? 24.031 19.398 -14.667 1.00 60.06 339 ILE A O 1
ATOM 2710 N N . SER A 1 340 ? 24.680 17.561 -13.545 1.00 55.75 340 SER A N 1
ATOM 2711 C CA . SER A 1 340 ? 26.098 17.771 -13.739 1.00 55.75 340 SER A CA 1
ATOM 2712 C C . SER A 1 340 ? 26.341 17.625 -15.233 1.00 55.75 340 SER A C 1
ATOM 2714 O O . SER A 1 340 ? 26.392 16.507 -15.748 1.00 55.75 340 SER A O 1
ATOM 2716 N N . ASP A 1 341 ? 26.452 18.752 -15.938 1.00 58.00 341 ASP A N 1
ATOM 2717 C CA . ASP A 1 341 ? 26.740 18.795 -17.374 1.00 58.00 341 ASP A CA 1
ATOM 2718 C C . ASP A 1 341 ? 28.045 18.048 -17.712 1.00 58.00 341 ASP A C 1
ATOM 2720 O O . ASP A 1 341 ? 28.267 17.673 -18.859 1.00 58.00 341 ASP A O 1
ATOM 2724 N N . ASN A 1 342 ? 28.857 17.706 -16.704 1.00 57.12 342 ASN A N 1
ATOM 2725 C CA . ASN A 1 342 ? 30.052 16.877 -16.831 1.00 57.12 342 ASN A CA 1
ATOM 2726 C C . ASN A 1 342 ? 29.773 15.479 -17.417 1.00 57.12 342 ASN A C 1
ATOM 2728 O O . ASN A 1 342 ? 30.662 14.900 -18.039 1.00 57.12 342 ASN A O 1
ATOM 2732 N N . SER A 1 343 ? 28.557 14.931 -17.275 1.00 56.06 343 SER A N 1
ATOM 2733 C CA . SER A 1 343 ? 28.192 13.665 -17.936 1.00 56.06 343 SER A CA 1
ATOM 2734 C C . SER A 1 343 ? 28.028 13.810 -19.454 1.00 56.06 343 SER A C 1
ATOM 2736 O O . SER A 1 343 ? 28.199 12.830 -20.175 1.00 56.06 343 SER A O 1
ATOM 2738 N N . ARG A 1 344 ? 27.734 15.019 -19.958 1.00 55.22 344 ARG A N 1
ATOM 2739 C CA . ARG A 1 344 ? 27.750 15.314 -21.400 1.00 55.22 344 ARG A CA 1
ATOM 2740 C C . ARG A 1 344 ? 29.173 15.519 -21.911 1.00 55.22 344 ARG A C 1
ATOM 2742 O O . ARG A 1 344 ? 29.481 15.066 -23.009 1.00 55.22 344 ARG A O 1
ATOM 2749 N N . THR A 1 345 ? 30.051 16.125 -21.114 1.00 57.19 345 THR A N 1
ATOM 2750 C CA . THR A 1 345 ? 31.427 16.427 -21.538 1.00 57.19 345 THR A CA 1
ATOM 2751 C C . THR A 1 345 ? 32.315 15.182 -21.628 1.00 57.19 345 THR A C 1
ATOM 2753 O O . THR A 1 345 ? 33.157 15.105 -22.516 1.00 57.19 345 THR A O 1
ATOM 2756 N N . ALA A 1 346 ? 32.097 14.167 -20.783 1.00 55.97 346 ALA A N 1
ATOM 2757 C CA . ALA A 1 346 ? 32.880 12.922 -20.815 1.00 55.97 346 ALA A CA 1
ATOM 2758 C C . ALA A 1 346 ? 32.605 12.026 -22.043 1.00 55.97 346 ALA A C 1
ATOM 2760 O O . ALA A 1 346 ? 33.374 11.113 -22.316 1.00 55.97 346 ALA A O 1
ATOM 2761 N N . LEU A 1 347 ? 31.532 12.290 -22.794 1.00 54.53 347 LEU A N 1
ATOM 2762 C CA . LEU A 1 347 ? 31.127 11.519 -23.977 1.00 54.53 347 LEU A CA 1
ATOM 2763 C C . LEU A 1 347 ? 31.349 12.278 -25.296 1.00 54.53 347 LEU A C 1
ATOM 2765 O O . LEU A 1 347 ? 30.869 11.829 -26.332 1.00 54.53 347 LEU A O 1
ATOM 2769 N N . SER A 1 348 ? 32.007 13.442 -25.264 1.00 56.62 348 SER A N 1
ATOM 2770 C CA . SER A 1 348 ? 32.132 14.339 -26.424 1.00 56.62 348 SER A CA 1
ATOM 2771 C C . SER A 1 348 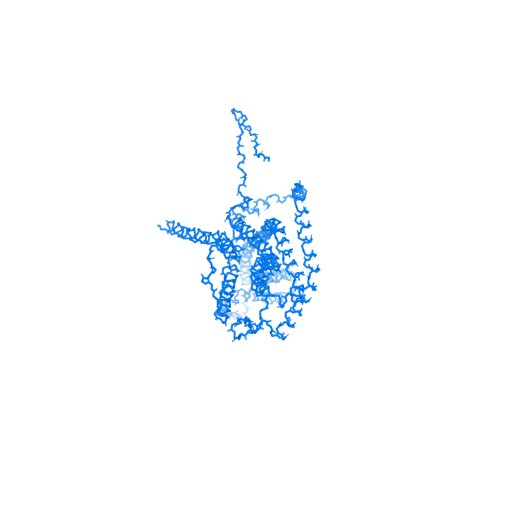? 33.493 14.290 -27.133 1.00 56.62 348 SER A C 1
ATOM 2773 O O . SER A 1 348 ? 33.625 14.922 -28.175 1.00 56.62 348 SER A O 1
ATOM 2775 N N . ASN A 1 349 ? 34.494 13.579 -26.600 1.00 60.75 349 ASN A N 1
ATOM 2776 C CA . ASN A 1 349 ? 35.879 13.660 -27.094 1.00 60.75 349 ASN A CA 1
ATOM 2777 C C . ASN A 1 349 ? 36.355 12.467 -27.940 1.00 60.75 349 ASN A C 1
ATOM 2779 O O . ASN A 1 349 ? 37.531 12.431 -28.285 1.00 60.75 349 ASN A O 1
ATOM 2783 N N . ASP A 1 350 ? 35.482 11.522 -28.293 1.00 62.62 350 ASP A N 1
ATOM 2784 C CA . ASP A 1 350 ? 35.854 10.376 -29.130 1.00 62.62 350 ASP A CA 1
ATOM 2785 C C . ASP A 1 350 ? 35.154 10.461 -30.492 1.00 62.62 350 ASP A C 1
ATOM 2787 O O . ASP A 1 350 ? 33.944 10.695 -30.551 1.00 62.62 350 ASP A O 1
ATOM 2791 N N . ASN A 1 351 ? 35.902 10.264 -31.586 1.00 61.72 351 ASN A N 1
ATOM 2792 C CA . ASN A 1 351 ? 35.487 10.434 -32.995 1.00 61.72 351 ASN A CA 1
ATOM 2793 C C . ASN A 1 351 ? 34.347 9.491 -33.463 1.00 61.72 351 ASN A C 1
ATOM 2795 O O . ASN A 1 351 ? 34.053 9.392 -34.649 1.00 61.72 351 ASN A O 1
ATOM 2799 N N . THR A 1 352 ? 33.656 8.828 -32.538 1.00 60.09 352 THR A N 1
ATOM 2800 C CA . THR A 1 352 ? 32.472 7.973 -32.727 1.00 60.09 352 THR A CA 1
ATOM 2801 C C . THR A 1 352 ? 31.160 8.739 -32.970 1.00 60.09 352 THR A C 1
ATOM 2803 O O . THR A 1 352 ? 30.075 8.217 -32.714 1.00 60.09 352 THR A O 1
ATOM 2806 N N . THR A 1 353 ? 31.212 9.983 -33.449 1.00 65.62 353 THR A N 1
ATOM 2807 C CA . THR A 1 353 ? 30.019 10.824 -33.670 1.00 65.62 353 THR A CA 1
ATOM 2808 C C . THR A 1 353 ? 29.049 10.205 -34.681 1.00 65.62 353 THR A C 1
ATOM 2810 O O . THR A 1 353 ? 27.836 10.317 -34.525 1.00 65.62 353 THR A O 1
ATOM 2813 N N . GLU A 1 354 ? 29.567 9.499 -35.686 1.00 69.00 354 GLU A N 1
ATOM 2814 C CA . GLU A 1 354 ? 28.752 8.865 -36.727 1.00 69.00 354 GLU A CA 1
ATOM 2815 C C . GLU A 1 354 ? 28.049 7.601 -36.213 1.00 69.00 354 GLU A C 1
ATOM 2817 O O . GLU A 1 354 ? 26.838 7.452 -36.365 1.00 69.00 354 GLU A O 1
ATOM 2822 N N . MET A 1 355 ? 28.771 6.756 -35.468 1.00 59.84 355 MET A N 1
ATOM 2823 C CA . MET A 1 355 ? 28.195 5.571 -34.828 1.00 59.84 355 MET A CA 1
ATOM 2824 C C . MET A 1 355 ? 27.142 5.949 -33.777 1.00 59.84 355 MET A C 1
ATOM 2826 O O . MET A 1 355 ? 26.144 5.254 -33.624 1.00 59.84 355 MET A O 1
ATOM 2830 N N . ARG A 1 356 ? 27.321 7.085 -33.090 1.00 66.44 356 ARG A N 1
ATOM 2831 C CA . ARG A 1 356 ? 26.364 7.606 -32.106 1.00 66.44 356 ARG A CA 1
ATOM 2832 C C . ARG A 1 356 ? 25.031 8.004 -32.733 1.00 66.44 356 ARG A C 1
ATOM 2834 O O . ARG A 1 356 ? 23.994 7.659 -32.182 1.00 66.44 356 ARG A O 1
ATOM 2841 N N . ASN A 1 357 ? 25.050 8.686 -33.877 1.00 71.25 357 ASN A N 1
ATOM 2842 C CA . ASN A 1 357 ? 23.821 9.121 -34.546 1.00 71.25 357 ASN A CA 1
ATOM 2843 C C . ASN A 1 357 ? 23.006 7.942 -35.099 1.00 71.25 357 ASN A C 1
ATOM 2845 O O . ASN A 1 357 ? 21.787 8.037 -35.183 1.00 71.25 357 ASN A O 1
ATOM 2849 N N . ILE A 1 358 ? 23.664 6.829 -35.440 1.00 67.56 358 ILE A N 1
ATOM 2850 C CA . ILE A 1 358 ? 22.999 5.599 -35.899 1.00 67.56 358 ILE A CA 1
ATOM 2851 C C . ILE A 1 358 ? 22.432 4.793 -34.714 1.00 67.56 358 ILE A C 1
ATOM 2853 O O . ILE A 1 358 ? 21.463 4.051 -34.875 1.00 67.56 358 ILE A O 1
ATOM 2857 N N . LEU A 1 359 ? 23.012 4.944 -33.516 1.00 64.56 359 LEU A N 1
ATOM 2858 C CA . LEU A 1 359 ? 22.640 4.170 -32.329 1.00 64.56 359 LEU A CA 1
ATOM 2859 C C . LEU A 1 359 ? 21.732 4.885 -31.330 1.00 64.56 359 LEU A C 1
ATOM 2861 O O . LEU A 1 359 ? 21.245 4.237 -30.397 1.00 64.56 359 LEU A O 1
ATOM 2865 N N . GLU A 1 360 ? 21.545 6.198 -31.451 1.00 73.69 360 GLU A N 1
ATOM 2866 C CA . GLU A 1 360 ? 20.602 6.885 -30.583 1.00 73.69 360 GLU A CA 1
ATOM 2867 C C . GLU A 1 360 ? 19.182 6.431 -30.956 1.00 73.69 360 GLU A C 1
ATOM 2869 O O . GLU A 1 360 ? 18.775 6.554 -32.112 1.00 73.69 360 GLU A O 1
ATOM 2874 N N . PRO A 1 361 ? 18.432 5.853 -30.000 1.00 72.88 361 PRO A N 1
ATOM 2875 C CA . PRO A 1 361 ? 17.053 5.470 -30.232 1.00 72.88 361 PRO A CA 1
ATOM 2876 C C . PRO A 1 361 ? 16.285 6.704 -30.682 1.00 72.88 361 PRO A C 1
ATOM 2878 O O . PRO A 1 361 ? 16.544 7.844 -30.266 1.00 72.88 361 PRO A O 1
ATOM 2881 N N . THR A 1 362 ? 15.270 6.468 -31.485 1.00 82.50 362 THR A N 1
ATOM 2882 C CA . THR A 1 362 ? 14.338 7.540 -31.789 1.00 82.50 362 THR A CA 1
ATOM 2883 C C . THR A 1 362 ? 13.635 7.977 -30.501 1.00 82.50 362 THR A C 1
ATOM 2885 O O . THR A 1 362 ? 13.400 7.197 -29.573 1.00 82.50 362 THR A O 1
ATOM 2888 N N . LYS A 1 363 ? 13.286 9.264 -30.421 1.00 81.44 363 LYS A N 1
ATOM 2889 C CA . LYS A 1 363 ? 12.497 9.799 -29.302 1.00 81.44 363 LYS A CA 1
ATOM 2890 C C . LYS A 1 363 ? 11.200 8.999 -29.101 1.00 81.44 363 LYS A C 1
ATOM 2892 O O . LYS A 1 363 ? 10.787 8.792 -27.964 1.00 81.44 363 LYS A O 1
ATOM 2897 N N . GLU A 1 364 ? 10.619 8.518 -30.198 1.00 85.25 364 GLU A N 1
ATOM 2898 C CA . GLU A 1 364 ? 9.430 7.665 -30.218 1.00 85.25 364 GLU A CA 1
ATOM 2899 C C . GLU A 1 364 ? 9.677 6.301 -29.559 1.00 85.25 364 GLU A C 1
ATOM 2901 O O . GLU A 1 364 ? 8.877 5.886 -28.724 1.00 85.25 364 GLU A O 1
ATOM 2906 N N . GLU A 1 365 ? 10.803 5.632 -29.839 1.00 81.62 365 GLU A N 1
ATOM 2907 C CA . GLU A 1 365 ? 11.173 4.370 -29.173 1.00 81.62 365 GLU A CA 1
ATOM 2908 C C . GLU A 1 365 ? 11.330 4.558 -27.655 1.00 81.62 365 GLU A C 1
ATOM 2910 O O . GLU A 1 365 ? 10.835 3.743 -26.874 1.00 81.62 365 GLU A O 1
ATOM 2915 N N . ILE A 1 366 ? 11.964 5.654 -27.216 1.00 76.12 366 ILE A N 1
ATOM 2916 C CA . ILE A 1 366 ? 12.090 5.986 -25.784 1.00 76.12 366 ILE A CA 1
ATOM 2917 C C . ILE A 1 366 ? 10.709 6.195 -25.152 1.00 76.12 366 ILE A C 1
ATOM 2919 O O . ILE A 1 366 ? 10.456 5.725 -24.040 1.00 76.12 366 ILE A O 1
ATOM 2923 N N . GLU A 1 367 ? 9.821 6.916 -25.833 1.00 80.88 367 GLU A N 1
ATOM 2924 C CA . GLU A 1 367 ? 8.481 7.219 -25.337 1.00 80.88 367 GLU A CA 1
ATOM 2925 C C . GLU A 1 367 ? 7.613 5.960 -25.238 1.00 80.88 367 GLU A C 1
ATOM 2927 O O . GLU A 1 367 ? 6.988 5.727 -24.200 1.00 80.88 367 GLU A O 1
ATOM 2932 N N . GLN A 1 368 ? 7.649 5.098 -26.257 1.00 85.88 368 GLN A N 1
ATOM 2933 C CA . GLN A 1 368 ? 6.960 3.807 -26.252 1.00 85.88 368 GLN A CA 1
ATOM 2934 C C . GLN A 1 368 ? 7.489 2.885 -25.150 1.00 85.88 368 GLN A C 1
ATOM 2936 O O . GLN A 1 368 ? 6.704 2.274 -24.420 1.00 85.88 368 GLN A O 1
ATOM 2941 N N . LEU A 1 369 ? 8.812 2.819 -24.980 1.00 80.56 369 LEU A N 1
ATOM 2942 C CA . LEU A 1 369 ? 9.442 2.011 -23.939 1.00 80.56 369 LEU A CA 1
ATOM 2943 C C . LEU A 1 369 ? 9.082 2.518 -22.540 1.00 80.56 369 LEU A C 1
ATOM 2945 O O . LEU A 1 369 ? 8.751 1.728 -21.657 1.00 80.56 369 LEU A O 1
ATOM 2949 N N . SER A 1 370 ? 9.087 3.838 -22.350 1.00 78.50 370 SER A N 1
ATOM 2950 C CA . SER A 1 370 ? 8.625 4.479 -21.120 1.00 78.50 370 SER A CA 1
ATOM 2951 C C . SER A 1 370 ? 7.171 4.127 -20.831 1.00 78.50 370 SER A C 1
ATOM 2953 O O . SER A 1 370 ? 6.875 3.604 -19.756 1.00 78.50 370 SER A O 1
ATOM 2955 N N . LYS A 1 371 ? 6.277 4.311 -21.810 1.00 84.38 371 LYS A N 1
ATOM 2956 C CA . LYS A 1 371 ? 4.852 3.982 -21.686 1.00 84.38 371 LYS A CA 1
ATOM 2957 C C . LYS A 1 371 ? 4.645 2.524 -21.277 1.00 84.38 371 LYS A C 1
ATOM 2959 O O . LYS A 1 371 ? 3.920 2.273 -20.318 1.00 84.38 371 LYS A O 1
ATOM 2964 N N . LYS A 1 372 ? 5.352 1.587 -21.917 1.00 85.50 372 LYS A N 1
ATOM 2965 C CA . LYS A 1 372 ? 5.296 0.157 -21.583 1.00 85.50 372 LYS A CA 1
ATOM 2966 C C . LYS A 1 372 ? 5.725 -0.121 -20.139 1.00 85.50 372 LYS A C 1
ATOM 2968 O O . LYS A 1 372 ? 5.030 -0.829 -19.417 1.00 85.50 372 LYS A O 1
ATOM 2973 N N . VAL A 1 373 ? 6.843 0.458 -19.691 1.00 79.88 373 VAL A N 1
ATOM 2974 C CA . VAL A 1 373 ? 7.329 0.281 -18.310 1.00 79.88 373 VAL A CA 1
ATOM 2975 C C . VAL A 1 373 ? 6.344 0.871 -17.294 1.00 79.88 373 VAL A C 1
ATOM 2977 O O . VAL A 1 373 ? 6.091 0.252 -16.259 1.00 79.88 373 VAL A O 1
ATOM 2980 N N . TYR A 1 374 ? 5.768 2.043 -17.575 1.00 80.38 374 TYR A N 1
ATOM 2981 C CA . TYR A 1 374 ? 4.730 2.639 -16.728 1.00 80.38 374 TYR A CA 1
ATOM 2982 C C . TYR A 1 374 ? 3.494 1.744 -16.635 1.00 80.38 374 TYR A C 1
ATOM 2984 O O . TYR A 1 374 ? 3.013 1.486 -15.531 1.00 80.38 374 TYR A O 1
ATOM 2992 N N . GLU A 1 375 ? 3.023 1.233 -17.768 1.00 83.81 375 GLU A N 1
ATOM 2993 C CA . GLU A 1 375 ? 1.844 0.376 -17.850 1.00 83.81 375 GLU A CA 1
ATOM 2994 C C . GLU A 1 375 ? 2.043 -0.948 -17.098 1.00 83.81 375 GLU A C 1
ATOM 2996 O O . GLU A 1 375 ? 1.172 -1.360 -16.335 1.00 83.81 375 GLU A O 1
ATOM 3001 N N . GLU A 1 376 ? 3.214 -1.586 -17.203 1.00 84.00 376 GLU A N 1
ATOM 3002 C CA . GLU A 1 376 ? 3.540 -2.793 -16.427 1.00 84.00 376 GLU A CA 1
ATOM 3003 C C . GLU A 1 376 ? 3.504 -2.537 -14.911 1.00 84.00 376 GLU A C 1
ATOM 3005 O O . GLU A 1 376 ? 2.926 -3.314 -14.139 1.00 84.00 376 GLU A O 1
ATOM 3010 N N . VAL A 1 377 ? 4.104 -1.428 -14.471 1.00 78.19 377 VAL A N 1
ATOM 3011 C CA . VAL A 1 377 ? 4.136 -1.033 -13.057 1.00 78.19 377 VAL A CA 1
ATOM 3012 C C . VAL A 1 377 ? 2.730 -0.706 -12.549 1.00 78.19 377 VAL A C 1
ATOM 3014 O O . VAL A 1 377 ? 2.363 -1.072 -11.424 1.00 78.19 377 VAL A O 1
ATOM 3017 N N . GLU A 1 378 ? 1.925 -0.041 -13.370 1.00 80.12 378 GLU A N 1
ATOM 3018 C CA . GLU A 1 378 ? 0.551 0.305 -13.043 1.00 80.12 378 GLU A CA 1
ATOM 3019 C C . GLU A 1 378 ? -0.358 -0.927 -13.006 1.00 80.12 378 GLU A C 1
ATOM 3021 O O . GLU A 1 378 ? -1.115 -1.092 -12.047 1.00 80.12 378 GLU A O 1
ATOM 3026 N N . ASN A 1 379 ? -0.228 -1.840 -13.964 1.00 82.62 379 ASN A N 1
ATOM 3027 C CA . ASN A 1 379 ? -0.969 -3.098 -13.997 1.00 82.62 379 ASN A CA 1
ATOM 3028 C C . ASN A 1 379 ? -0.681 -3.945 -12.757 1.00 82.62 379 ASN A C 1
ATOM 3030 O O . ASN A 1 379 ? -1.612 -4.446 -12.122 1.00 82.62 379 ASN A O 1
ATOM 3034 N N . LEU A 1 380 ? 0.581 -4.028 -12.325 1.00 80.75 380 LEU A N 1
ATOM 3035 C CA . LEU A 1 380 ? 0.931 -4.703 -11.075 1.00 80.75 380 LEU A CA 1
ATOM 3036 C C . LEU A 1 380 ? 0.286 -4.024 -9.856 1.00 80.75 380 LEU A C 1
ATOM 3038 O O . LEU A 1 380 ? -0.219 -4.693 -8.948 1.00 80.75 380 LEU A O 1
ATOM 3042 N N . ARG A 1 381 ? 0.275 -2.688 -9.825 1.00 78.31 381 ARG A N 1
ATOM 3043 C CA . ARG A 1 381 ? -0.353 -1.906 -8.751 1.00 78.31 381 ARG A CA 1
ATOM 3044 C C . ARG A 1 381 ? -1.864 -2.133 -8.706 1.00 78.31 381 ARG A C 1
ATOM 3046 O O . ARG A 1 381 ? -2.392 -2.396 -7.622 1.00 78.31 381 ARG A O 1
ATOM 3053 N N . ARG A 1 382 ? -2.545 -2.052 -9.854 1.00 80.50 382 ARG A N 1
ATOM 3054 C CA . ARG A 1 382 ? -3.983 -2.327 -9.999 1.00 80.50 382 ARG A CA 1
ATOM 3055 C C . ARG A 1 382 ? -4.292 -3.765 -9.600 1.00 80.50 382 ARG A C 1
ATOM 3057 O O . ARG A 1 382 ? -5.245 -3.982 -8.859 1.00 80.50 382 ARG A O 1
ATOM 3064 N N . PHE A 1 383 ? -3.455 -4.725 -9.993 1.00 82.56 383 PHE A N 1
ATOM 3065 C CA . PHE A 1 383 ? -3.594 -6.128 -9.610 1.00 82.56 383 PHE A CA 1
ATOM 3066 C C . PHE A 1 383 ? -3.542 -6.311 -8.090 1.00 82.56 383 PHE A C 1
ATOM 3068 O O . PHE A 1 383 ? -4.497 -6.823 -7.510 1.00 82.56 383 PHE A O 1
ATOM 3075 N N . ILE A 1 384 ? -2.482 -5.843 -7.420 1.00 78.00 384 ILE A N 1
ATOM 3076 C CA . ILE A 1 384 ? -2.343 -5.973 -5.957 1.00 78.00 384 ILE A CA 1
ATOM 3077 C C . ILE A 1 384 ? -3.527 -5.305 -5.246 1.00 78.00 384 ILE A C 1
ATOM 3079 O O . ILE A 1 384 ? -4.102 -5.868 -4.313 1.00 78.00 384 ILE A O 1
ATOM 3083 N N . TYR A 1 385 ? -3.917 -4.116 -5.703 1.00 75.12 385 TYR A N 1
ATOM 3084 C CA . TYR A 1 385 ? -5.010 -3.358 -5.110 1.00 75.12 385 TYR A CA 1
ATOM 3085 C C . TYR A 1 385 ? -6.363 -4.062 -5.284 1.00 75.12 385 TYR A C 1
ATOM 3087 O O . TYR A 1 385 ? -7.011 -4.397 -4.291 1.00 75.12 385 TYR A O 1
ATOM 3095 N N . ARG A 1 386 ? -6.771 -4.326 -6.532 1.00 80.12 386 ARG A N 1
ATOM 3096 C CA . ARG A 1 386 ? -8.095 -4.868 -6.870 1.00 80.12 386 ARG A CA 1
ATOM 3097 C C . ARG A 1 386 ? -8.239 -6.341 -6.471 1.00 80.12 386 ARG A C 1
ATOM 3099 O O . ARG A 1 386 ? -9.316 -6.738 -6.046 1.00 80.12 386 ARG A O 1
ATOM 3106 N N . ARG A 1 387 ? -7.186 -7.161 -6.590 1.00 81.56 387 ARG A N 1
ATOM 3107 C CA . ARG A 1 387 ? -7.275 -8.620 -6.360 1.00 81.56 387 ARG A CA 1
ATOM 3108 C C . ARG A 1 387 ? -6.964 -9.053 -4.935 1.00 81.56 387 ARG A C 1
ATOM 3110 O O . ARG A 1 387 ? -7.508 -10.059 -4.499 1.00 81.56 387 ARG A O 1
ATOM 3117 N N . ILE A 1 388 ? -6.095 -8.338 -4.222 1.00 80.00 388 ILE A N 1
ATOM 3118 C CA . ILE A 1 388 ? -5.658 -8.755 -2.880 1.00 80.00 388 ILE A CA 1
ATOM 3119 C C . ILE A 1 388 ? -6.231 -7.810 -1.836 1.00 80.00 388 ILE A C 1
ATOM 3121 O O . ILE A 1 388 ? -6.924 -8.227 -0.910 1.00 80.00 388 ILE A O 1
ATOM 3125 N N . ALA A 1 389 ? -5.950 -6.522 -1.993 1.00 74.94 389 ALA A N 1
ATOM 3126 C CA . ALA A 1 389 ? -6.150 -5.567 -0.925 1.00 74.94 389 ALA A CA 1
ATOM 3127 C C . ALA A 1 389 ? -7.646 -5.246 -0.715 1.00 74.94 389 ALA A C 1
ATOM 3129 O O . ALA A 1 389 ? -8.126 -5.278 0.417 1.00 74.94 389 ALA A O 1
ATOM 3130 N N . VAL A 1 390 ? -8.393 -4.959 -1.789 1.00 78.00 390 VAL A N 1
ATOM 3131 C CA . VAL A 1 390 ? -9.833 -4.643 -1.712 1.00 78.00 390 VAL A CA 1
ATOM 3132 C C . VAL A 1 390 ? -10.656 -5.820 -1.160 1.00 78.00 390 VAL A C 1
ATOM 3134 O O . VAL A 1 390 ? -11.382 -5.600 -0.189 1.00 78.00 390 VAL A O 1
ATOM 3137 N N . PRO A 1 391 ? -10.525 -7.067 -1.661 1.00 80.31 391 PRO A N 1
ATOM 3138 C CA . PRO A 1 391 ? -11.269 -8.202 -1.114 1.00 80.31 391 PRO A CA 1
ATOM 3139 C C . PRO A 1 391 ? -10.946 -8.475 0.355 1.00 80.31 391 PRO A C 1
ATOM 3141 O O . PRO A 1 391 ? -11.851 -8.772 1.131 1.00 80.31 391 PRO A O 1
ATOM 3144 N N . PHE A 1 392 ? -9.679 -8.326 0.759 1.00 80.44 392 PHE A N 1
ATOM 3145 C CA . PHE A 1 392 ? -9.280 -8.466 2.159 1.00 80.44 392 PHE A CA 1
ATOM 3146 C C . PHE A 1 392 ? -9.970 -7.425 3.051 1.00 80.44 392 PHE A C 1
ATOM 3148 O O . PHE A 1 392 ? -10.529 -7.783 4.087 1.00 80.44 392 PHE A O 1
ATOM 3155 N N . CYS A 1 393 ? -10.001 -6.157 2.629 1.00 76.88 393 CYS A N 1
ATOM 3156 C CA . CYS A 1 393 ? -10.707 -5.097 3.351 1.00 76.88 393 CYS A CA 1
ATOM 3157 C C . CYS A 1 393 ? -12.213 -5.340 3.433 1.00 7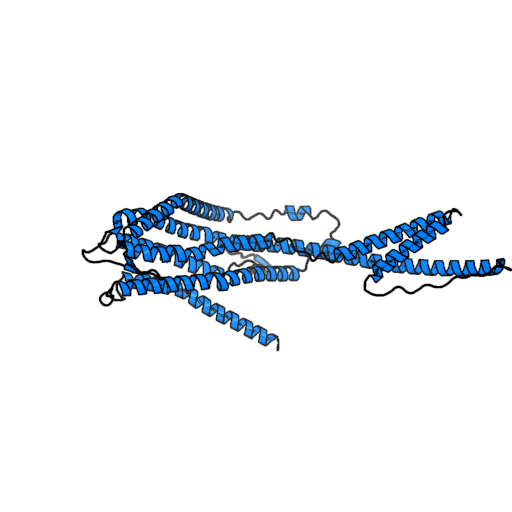6.88 393 CYS A C 1
ATOM 3159 O O . CYS A 1 393 ? -12.783 -5.202 4.511 1.00 76.88 393 CYS A O 1
ATOM 3161 N N . ILE A 1 394 ? -12.855 -5.727 2.327 1.00 80.38 394 ILE A N 1
ATOM 3162 C CA . ILE A 1 394 ? -14.291 -6.036 2.311 1.00 80.38 394 ILE A CA 1
ATOM 3163 C C . ILE A 1 394 ? -14.585 -7.208 3.250 1.00 80.38 394 ILE A C 1
ATOM 3165 O O . ILE A 1 394 ? -15.473 -7.104 4.090 1.00 80.38 394 ILE A O 1
ATOM 3169 N N . CYS A 1 395 ? -13.810 -8.291 3.165 1.00 84.69 395 CYS A N 1
ATOM 3170 C CA . CYS A 1 395 ? -13.954 -9.449 4.045 1.00 84.69 395 CYS A CA 1
ATOM 3171 C C . CYS A 1 395 ? -13.816 -9.046 5.520 1.00 84.69 395 CYS A C 1
ATOM 3173 O O . CYS A 1 395 ? -14.670 -9.382 6.339 1.00 84.69 395 CYS A O 1
ATOM 3175 N N . PHE A 1 396 ? -12.797 -8.250 5.852 1.00 81.75 396 PHE A N 1
ATOM 3176 C CA . PHE A 1 396 ? -12.581 -7.763 7.211 1.00 81.75 396 PHE A CA 1
ATOM 3177 C C . PHE A 1 396 ? -13.728 -6.869 7.710 1.00 81.75 396 PHE A C 1
ATOM 3179 O O . PHE A 1 396 ? -14.193 -7.033 8.841 1.00 81.75 396 PHE A O 1
ATOM 3186 N N . LEU A 1 397 ? -14.217 -5.949 6.873 1.00 81.31 397 LEU A N 1
ATOM 3187 C CA . LEU A 1 397 ? -15.353 -5.084 7.197 1.00 81.31 397 LEU A CA 1
ATOM 3188 C C . LEU A 1 397 ? -16.629 -5.897 7.426 1.00 81.31 397 LEU A C 1
ATOM 3190 O O . LEU A 1 397 ? -17.313 -5.668 8.419 1.00 81.31 397 LEU A O 1
ATOM 3194 N N . VAL A 1 398 ? -16.914 -6.880 6.568 1.00 85.06 398 VAL A N 1
ATOM 3195 C CA . VAL A 1 398 ? -18.067 -7.781 6.717 1.00 85.06 398 VAL A CA 1
ATOM 3196 C C . VAL A 1 398 ? -17.957 -8.584 8.011 1.00 85.06 398 VAL A C 1
ATOM 3198 O O . VAL A 1 398 ? -18.906 -8.611 8.791 1.00 85.06 398 VAL A O 1
ATOM 3201 N N . VAL A 1 399 ? -16.796 -9.182 8.293 1.00 85.62 399 VAL A N 1
ATOM 3202 C CA . VAL A 1 399 ? -16.559 -9.927 9.541 1.00 85.62 399 VAL A CA 1
ATOM 3203 C C . VAL A 1 399 ? -16.747 -9.029 10.764 1.00 85.62 399 VAL A C 1
ATOM 3205 O O . VAL A 1 399 ? -17.374 -9.447 11.740 1.00 85.62 399 VAL A O 1
ATOM 3208 N N . THR A 1 400 ? -16.254 -7.791 10.710 1.00 82.88 400 THR A N 1
ATOM 3209 C CA . THR A 1 400 ? -16.402 -6.824 11.804 1.00 82.88 400 THR A CA 1
ATOM 3210 C C . THR A 1 400 ? -17.865 -6.430 11.993 1.00 82.88 400 THR A C 1
ATOM 3212 O O . THR A 1 400 ? -18.367 -6.494 13.113 1.00 82.88 400 THR A O 1
ATOM 3215 N N . ALA A 1 401 ? -18.579 -6.103 10.913 1.00 85.62 401 ALA A N 1
ATOM 3216 C CA . ALA A 1 401 ? -19.995 -5.743 10.952 1.00 85.62 401 ALA A CA 1
ATOM 3217 C C . ALA A 1 401 ? -20.856 -6.884 11.515 1.00 85.62 401 ALA A C 1
ATOM 3219 O O . ALA A 1 401 ? -21.651 -6.667 12.428 1.00 85.62 401 ALA A O 1
ATOM 3220 N N . VAL A 1 402 ? -20.635 -8.116 11.045 1.00 88.25 402 VAL A N 1
ATOM 3221 C CA . VAL A 1 402 ? -21.316 -9.313 11.561 1.00 88.25 402 VAL A CA 1
ATOM 3222 C C . VAL A 1 402 ? -21.000 -9.527 13.042 1.00 88.25 402 VAL A C 1
ATOM 3224 O O . VAL A 1 402 ? -21.904 -9.811 13.823 1.00 88.25 402 VAL A O 1
ATOM 3227 N N . SER A 1 403 ? -19.743 -9.355 13.458 1.00 86.50 403 SER A N 1
ATOM 3228 C CA . SER A 1 403 ? -19.346 -9.517 14.865 1.00 86.50 403 SER A CA 1
ATOM 3229 C C . SER A 1 403 ? -19.999 -8.470 15.776 1.00 86.50 403 SER A C 1
ATOM 3231 O O . SER A 1 403 ? -20.447 -8.804 16.877 1.00 86.50 403 SER A O 1
ATOM 3233 N N . VAL A 1 404 ? -20.103 -7.217 15.320 1.00 86.69 404 VAL A N 1
ATOM 3234 C CA . VAL A 1 404 ? -20.792 -6.136 16.044 1.00 86.69 404 VAL A CA 1
ATOM 3235 C C . VAL A 1 404 ? -22.286 -6.436 16.162 1.00 86.69 404 VAL A C 1
ATOM 3237 O O . VAL A 1 404 ? -22.821 -6.413 17.268 1.00 86.69 404 VAL A O 1
ATOM 3240 N N . GLU A 1 405 ? -22.941 -6.814 15.067 1.00 88.75 405 GLU A N 1
ATOM 3241 C CA . GLU A 1 405 ? -24.370 -7.149 15.042 1.00 88.75 405 GLU A CA 1
ATOM 3242 C C . GLU A 1 405 ? -24.703 -8.349 15.944 1.00 88.75 405 GLU A C 1
ATOM 3244 O O . GLU A 1 405 ? -25.645 -8.324 16.740 1.00 88.75 405 GLU A O 1
ATOM 3249 N N . LEU A 1 406 ? -23.888 -9.404 15.884 1.00 90.69 406 LEU A N 1
ATOM 3250 C CA . LEU A 1 406 ? -24.022 -10.562 16.767 1.00 90.69 406 LEU A CA 1
ATOM 3251 C C . LEU A 1 406 ? -23.800 -10.192 18.236 1.00 90.69 406 LEU A C 1
ATOM 3253 O O . LEU A 1 406 ? -24.441 -10.772 19.117 1.00 90.69 406 LEU A O 1
ATOM 3257 N N . THR A 1 407 ? -22.913 -9.235 18.510 1.00 88.94 407 THR A N 1
ATOM 3258 C CA . THR A 1 407 ? -22.683 -8.709 19.859 1.00 88.94 407 THR A CA 1
ATOM 3259 C C . THR A 1 407 ? -23.892 -7.907 20.347 1.00 88.94 407 THR A C 1
ATOM 3261 O O . THR A 1 407 ? -24.338 -8.141 21.468 1.00 88.94 407 THR A O 1
ATOM 3264 N N . ILE A 1 408 ? -24.489 -7.051 19.511 1.00 88.81 408 ILE A N 1
ATOM 3265 C CA . ILE A 1 408 ? -25.722 -6.307 19.831 1.00 88.81 408 ILE A CA 1
ATOM 3266 C C . ILE A 1 408 ? -26.857 -7.278 20.177 1.00 88.81 408 ILE A C 1
ATOM 3268 O O . ILE A 1 408 ? -27.431 -7.196 21.265 1.00 88.81 408 ILE A O 1
ATOM 3272 N N . LYS A 1 409 ? -27.100 -8.273 19.312 1.00 91.38 409 LYS A N 1
ATOM 3273 C CA . LYS A 1 409 ? -28.141 -9.297 19.508 1.00 91.38 409 LYS A CA 1
ATOM 3274 C C . LYS A 1 409 ? -27.931 -10.135 20.765 1.00 91.38 409 LYS A C 1
ATOM 3276 O O . LYS A 1 409 ? -28.876 -10.400 21.493 1.00 91.38 409 LYS A O 1
ATOM 3281 N N . THR A 1 410 ? -26.697 -10.558 21.039 1.00 93.19 410 THR A N 1
ATOM 3282 C CA . THR A 1 410 ? -26.408 -11.437 22.189 1.00 93.19 410 THR A CA 1
ATOM 3283 C C . THR A 1 410 ? -26.608 -10.730 23.528 1.00 93.19 410 THR A C 1
ATOM 3285 O O . THR A 1 410 ? -26.902 -11.385 24.524 1.00 93.19 410 THR A O 1
ATOM 3288 N N . ASN A 1 411 ? -26.450 -9.407 23.555 1.00 89.69 411 ASN A N 1
ATOM 3289 C CA . ASN A 1 411 ? -26.592 -8.603 24.765 1.00 89.69 411 ASN A CA 1
ATOM 3290 C C . ASN A 1 411 ? -27.966 -7.943 24.899 1.00 89.69 411 ASN A C 1
ATOM 3292 O O . ASN A 1 411 ? -28.158 -7.195 25.852 1.00 89.69 411 ASN A O 1
ATOM 3296 N N . ASN A 1 412 ? -28.898 -8.202 23.970 1.00 91.62 412 ASN A N 1
ATOM 3297 C CA . ASN A 1 412 ? -30.199 -7.529 23.902 1.00 91.62 412 ASN A CA 1
ATOM 3298 C C . ASN A 1 412 ? -30.061 -6.004 24.057 1.00 91.62 412 ASN A C 1
ATOM 3300 O O . ASN A 1 412 ? -30.792 -5.386 24.828 1.00 91.62 412 ASN A O 1
ATOM 3304 N N . ILE A 1 413 ? -29.066 -5.411 23.385 1.00 85.06 413 ILE A N 1
ATOM 3305 C CA . ILE A 1 413 ? -28.852 -3.963 23.451 1.00 85.06 413 ILE A CA 1
ATOM 3306 C C . ILE A 1 413 ? -30.008 -3.314 22.705 1.00 85.06 413 ILE A C 1
ATOM 3308 O O . ILE A 1 413 ? -30.093 -3.418 21.481 1.00 85.06 413 ILE A O 1
ATOM 3312 N N . ASP A 1 414 ? -30.898 -2.672 23.452 1.00 83.00 414 ASP A N 1
ATOM 3313 C CA . ASP A 1 414 ? -31.978 -1.901 22.867 1.00 83.00 414 ASP A CA 1
ATOM 3314 C C . ASP A 1 414 ? -31.413 -0.599 22.290 1.00 83.00 414 ASP A C 1
ATOM 3316 O O . ASP A 1 414 ? -30.927 0.272 23.012 1.00 83.00 414 ASP A O 1
ATOM 3320 N N . LEU A 1 415 ? -31.429 -0.505 20.962 1.00 80.50 415 LEU A N 1
ATOM 3321 C CA . LEU A 1 415 ? -31.021 0.686 20.223 1.00 80.50 415 LEU A CA 1
ATOM 3322 C C . LEU A 1 415 ? -32.213 1.600 19.896 1.00 80.50 415 LEU A C 1
ATOM 3324 O O . LEU A 1 415 ? -32.006 2.656 19.301 1.00 80.50 415 LEU A O 1
ATOM 3328 N N . SER A 1 416 ? -33.445 1.229 20.265 1.00 82.00 416 SER A N 1
ATOM 3329 C CA . SER A 1 416 ? -34.649 1.999 19.925 1.00 82.00 416 SER A CA 1
ATOM 3330 C C . SER A 1 416 ? -34.697 3.367 20.613 1.00 82.00 416 SER A C 1
ATOM 3332 O O . SER A 1 416 ? -35.157 4.338 20.014 1.00 82.00 416 SER A O 1
ATOM 3334 N N . GLU A 1 417 ? -34.146 3.474 21.825 1.00 78.75 417 GLU A N 1
ATOM 3335 C CA . GLU A 1 417 ? -34.026 4.748 22.547 1.00 78.75 417 GLU A CA 1
ATOM 3336 C C . GLU A 1 417 ? -32.869 5.616 22.034 1.00 78.75 417 GLU A C 1
ATOM 3338 O O . GLU A 1 417 ? -32.888 6.844 22.160 1.00 78.75 417 GLU A O 1
ATOM 3343 N N . SER A 1 418 ? -31.851 5.002 21.423 1.00 74.62 418 SER A N 1
ATOM 3344 C CA . SER A 1 418 ? -30.758 5.740 20.801 1.00 74.62 418 SER A CA 1
ATOM 3345 C C . SER A 1 418 ? -31.182 6.208 19.414 1.00 74.62 418 SER A C 1
ATOM 3347 O O . SER A 1 418 ? -31.037 5.493 18.427 1.00 74.62 418 SER A O 1
ATOM 3349 N N . SER A 1 419 ? -31.719 7.425 19.332 1.00 76.38 419 SER A N 1
ATOM 3350 C CA . SER A 1 419 ? -31.991 8.058 18.041 1.00 76.38 419 SER A CA 1
ATOM 3351 C C . SER A 1 419 ? -30.731 8.037 17.166 1.00 76.38 419 SER A C 1
ATOM 3353 O O . SER A 1 419 ? -29.638 8.341 17.651 1.00 76.38 419 SER A O 1
ATOM 3355 N N . ILE A 1 420 ? -30.887 7.763 15.865 1.00 73.06 420 ILE A N 1
ATOM 3356 C CA . ILE A 1 420 ? -29.825 7.921 14.850 1.00 73.06 420 ILE A CA 1
ATOM 3357 C C . ILE A 1 420 ? -29.216 9.330 14.888 1.00 73.06 420 ILE A C 1
ATOM 3359 O O . ILE A 1 420 ? -28.063 9.521 14.513 1.00 73.06 420 ILE A O 1
ATOM 3363 N N . LEU A 1 421 ? -29.976 10.318 15.373 1.00 73.69 421 LEU A N 1
ATOM 3364 C CA . LEU A 1 421 ? -29.514 11.692 15.554 1.00 73.69 421 LEU A CA 1
ATOM 3365 C C . LEU A 1 421 ? -28.619 11.876 16.788 1.00 73.69 421 LEU A C 1
ATOM 3367 O O . LEU A 1 421 ? -28.055 12.954 16.963 1.00 73.69 421 LEU A O 1
ATOM 3371 N N . SER A 1 422 ? -28.476 10.863 17.647 1.00 75.12 422 SER A N 1
ATOM 3372 C CA . SER A 1 422 ? -27.542 10.918 18.766 1.00 75.12 422 SER A CA 1
ATOM 3373 C C . SER A 1 422 ? -26.125 11.109 18.227 1.00 75.12 422 SER A C 1
ATOM 3375 O O . SER A 1 422 ? -25.666 10.406 17.324 1.00 75.12 422 SER A O 1
ATOM 3377 N N . THR A 1 423 ? -25.417 12.093 18.780 1.00 68.00 423 THR A N 1
ATOM 3378 C CA . THR A 1 423 ? -24.097 12.526 18.297 1.00 68.00 423 THR A CA 1
ATOM 3379 C C . THR A 1 423 ? -23.091 11.373 18.250 1.00 68.00 423 THR A C 1
ATOM 3381 O O . THR A 1 423 ? -22.194 11.365 17.409 1.00 68.00 423 THR A O 1
ATOM 3384 N N . SER A 1 424 ? -23.258 10.372 19.118 1.00 60.41 424 SER A N 1
ATOM 3385 C CA . SER A 1 424 ? -22.416 9.179 19.191 1.00 60.41 424 SER A CA 1
ATOM 3386 C C . SER A 1 424 ? -22.596 8.209 18.018 1.00 60.41 424 SER A C 1
ATOM 3388 O O . SER A 1 424 ? -21.639 7.512 17.694 1.00 60.41 424 SER A O 1
ATOM 3390 N N . GLN A 1 425 ? -23.765 8.171 17.368 1.00 67.25 425 GLN A N 1
ATOM 3391 C CA . GLN A 1 425 ? -24.047 7.310 16.207 1.00 67.25 425 GLN A CA 1
ATOM 3392 C C . GLN A 1 425 ? -23.959 8.077 14.885 1.00 67.25 425 GLN A C 1
ATOM 3394 O O . GLN A 1 425 ? -23.385 7.580 13.912 1.00 67.25 425 GLN A O 1
ATOM 3399 N N . LEU A 1 426 ? -24.459 9.316 14.869 1.00 70.06 426 LEU A N 1
ATOM 3400 C CA . LEU A 1 426 ? -24.455 10.168 13.685 1.00 70.06 426 LEU A CA 1
ATOM 3401 C C . LEU A 1 426 ? -23.033 10.507 13.235 1.00 70.06 426 LEU A C 1
ATOM 3403 O O . LEU A 1 426 ? -22.746 10.483 12.043 1.00 70.06 426 LEU A O 1
ATOM 3407 N N . LEU A 1 427 ? -22.131 10.813 14.172 1.00 65.00 427 LEU A N 1
ATOM 3408 C CA . LEU A 1 427 ? -20.783 11.257 13.829 1.00 65.00 427 LEU A CA 1
ATOM 3409 C C . LEU A 1 427 ? -19.958 10.138 13.170 1.00 65.00 427 LEU A C 1
ATOM 3411 O O . LEU A 1 427 ? -19.435 10.383 12.085 1.00 65.00 427 LEU A O 1
ATOM 3415 N N . PRO A 1 428 ? -19.886 8.902 13.706 1.00 63.12 428 PRO A N 1
ATOM 3416 C CA . PRO A 1 428 ? -19.255 7.790 12.997 1.00 63.12 428 PRO A CA 1
ATOM 3417 C C . PRO A 1 428 ? -19.905 7.477 11.646 1.00 63.12 428 PRO A C 1
ATOM 3419 O O . PRO A 1 428 ? -19.181 7.189 10.696 1.00 63.12 428 PRO A O 1
ATOM 3422 N N . LEU A 1 429 ? -21.238 7.565 11.536 1.00 65.81 429 LEU A N 1
ATOM 3423 C CA . LEU A 1 429 ? -21.955 7.330 10.280 1.00 65.81 429 LEU A CA 1
ATOM 3424 C C . LEU A 1 429 ? -21.601 8.381 9.224 1.00 65.81 429 LEU A C 1
ATOM 3426 O O . LEU A 1 429 ? -21.220 8.024 8.115 1.00 65.81 429 LEU A O 1
ATOM 3430 N N . LEU A 1 430 ? -21.673 9.668 9.571 1.00 66.88 430 LEU A N 1
ATOM 3431 C CA . LEU A 1 430 ? -21.291 10.759 8.675 1.00 66.88 430 LEU A CA 1
ATOM 3432 C C . LEU A 1 430 ? -19.829 10.634 8.271 1.00 66.88 430 LEU A C 1
ATOM 3434 O O . LEU A 1 430 ? -19.510 10.747 7.094 1.00 66.88 430 LEU A O 1
ATOM 3438 N N . VAL A 1 431 ? -18.944 10.343 9.222 1.00 63.78 431 VAL A N 1
ATOM 3439 C CA . VAL A 1 431 ? -17.523 10.141 8.942 1.00 63.78 431 VAL A CA 1
ATOM 3440 C C . VAL A 1 431 ? -17.315 8.952 7.994 1.00 63.78 431 VAL A C 1
ATOM 3442 O O . VAL A 1 431 ? -16.579 9.081 7.017 1.00 63.78 431 VAL A O 1
ATOM 3445 N N . ALA A 1 432 ? -18.000 7.826 8.204 1.00 64.00 432 ALA A N 1
ATOM 3446 C CA . ALA A 1 432 ? -17.957 6.683 7.294 1.00 64.00 432 ALA A CA 1
ATOM 3447 C C . ALA A 1 432 ? -18.505 7.034 5.899 1.00 64.00 432 ALA A C 1
ATOM 3449 O O . ALA A 1 432 ? -17.854 6.742 4.901 1.00 64.00 432 ALA A O 1
ATOM 3450 N N . CYS A 1 433 ? -19.646 7.721 5.806 1.00 65.12 433 CYS A N 1
ATOM 3451 C CA . CYS A 1 433 ? -20.231 8.152 4.535 1.00 65.12 433 CYS A CA 1
ATOM 3452 C C . CYS A 1 433 ? -19.325 9.139 3.786 1.00 65.12 433 CYS A C 1
ATOM 3454 O O . CYS A 1 433 ? -19.067 8.946 2.601 1.00 65.12 433 CYS A O 1
ATOM 3456 N N . PHE A 1 434 ? -18.793 10.162 4.461 1.00 63.72 434 PHE A N 1
ATOM 3457 C CA . PHE A 1 434 ? -17.917 11.163 3.847 1.00 63.72 434 PHE A CA 1
ATOM 3458 C C . PHE A 1 434 ? -16.565 10.597 3.422 1.00 63.72 434 PHE A C 1
ATOM 3460 O O . PHE A 1 434 ? -15.947 11.134 2.509 1.00 63.72 434 PHE A O 1
ATOM 3467 N N . THR A 1 435 ? -16.103 9.515 4.044 1.00 59.50 435 THR A N 1
ATOM 3468 C CA . THR A 1 435 ? -14.838 8.873 3.662 1.00 59.50 435 THR A CA 1
ATOM 3469 C C . THR A 1 435 ? -15.006 7.749 2.648 1.00 59.50 435 THR A C 1
ATOM 3471 O O . THR A 1 435 ? -14.123 7.561 1.814 1.00 59.50 435 THR A O 1
ATOM 3474 N N . ALA A 1 436 ? -16.141 7.047 2.654 1.00 60.53 436 ALA A N 1
ATOM 3475 C CA . ALA A 1 436 ? -16.476 6.052 1.639 1.00 60.53 436 ALA A CA 1
ATOM 3476 C C . ALA A 1 436 ? -16.918 6.695 0.317 1.00 60.53 436 ALA A C 1
ATOM 3478 O O . ALA A 1 436 ? -16.613 6.163 -0.748 1.00 60.53 436 ALA A O 1
ATOM 3479 N N . SER A 1 437 ? -17.602 7.843 0.376 1.00 63.25 437 SER A N 1
ATOM 3480 C CA . SER A 1 437 ? -18.156 8.531 -0.796 1.00 63.25 437 SER A CA 1
ATOM 3481 C C . SER A 1 437 ? -17.095 8.840 -1.868 1.00 63.25 437 SER A C 1
ATOM 3483 O O . SER A 1 437 ? -17.276 8.370 -2.990 1.00 63.25 437 SER A O 1
ATOM 3485 N N . PRO A 1 438 ? -15.944 9.483 -1.570 1.00 59.75 438 PRO A N 1
ATOM 3486 C CA . PRO A 1 438 ? -14.911 9.737 -2.578 1.00 59.75 438 PRO A CA 1
ATOM 3487 C C . PRO A 1 438 ? -14.374 8.458 -3.230 1.00 59.75 438 PRO A C 1
ATOM 3489 O O . PRO A 1 438 ? -14.196 8.411 -4.441 1.00 59.75 438 PRO A O 1
ATOM 3492 N N . VAL A 1 439 ? -14.172 7.396 -2.440 1.00 58.84 439 VAL A N 1
ATOM 3493 C CA . VAL A 1 439 ? -13.674 6.104 -2.942 1.00 58.84 439 VAL A CA 1
ATOM 3494 C C . VAL A 1 439 ? -14.697 5.445 -3.870 1.00 58.84 439 VAL A C 1
ATOM 3496 O O . VAL A 1 439 ? -14.332 4.900 -4.909 1.00 58.84 439 VAL A O 1
ATOM 3499 N N . PHE A 1 440 ? -15.981 5.509 -3.511 1.00 62.91 440 PHE A N 1
ATOM 3500 C CA . PHE A 1 440 ? -17.071 4.955 -4.309 1.00 62.91 440 PHE A CA 1
ATOM 3501 C C . PHE A 1 440 ? -17.289 5.735 -5.611 1.00 62.91 440 PHE A C 1
ATOM 3503 O O . PHE A 1 440 ? -17.322 5.129 -6.680 1.00 62.91 440 PHE A O 1
ATOM 3510 N N . PHE A 1 441 ? -17.371 7.070 -5.542 1.00 64.38 441 PHE A N 1
ATOM 3511 C CA . PHE A 1 441 ? -17.488 7.924 -6.727 1.00 64.38 441 PHE A CA 1
ATOM 3512 C C . PHE A 1 441 ? -16.299 7.742 -7.668 1.00 64.38 441 PHE A C 1
ATOM 3514 O O . PHE A 1 441 ? -16.503 7.628 -8.873 1.00 64.38 441 PHE A O 1
ATOM 3521 N N . HIS A 1 442 ? -15.082 7.627 -7.134 1.00 60.69 442 HIS A N 1
ATOM 3522 C CA . HIS A 1 442 ? -13.910 7.328 -7.947 1.00 60.69 442 HIS A CA 1
ATOM 3523 C C . HIS A 1 442 ? -14.032 5.971 -8.648 1.00 60.69 442 HIS A C 1
ATOM 3525 O O . HIS A 1 442 ? -13.807 5.887 -9.848 1.00 60.69 442 HIS A O 1
ATOM 3531 N N . GLY A 1 443 ? -14.424 4.911 -7.931 1.00 63.69 443 GLY A N 1
ATOM 3532 C CA . GLY A 1 443 ? -14.614 3.588 -8.536 1.00 63.69 443 GLY A CA 1
ATOM 3533 C C . GLY A 1 443 ? -15.625 3.598 -9.688 1.00 63.69 443 GLY A C 1
ATOM 3534 O O . GLY A 1 443 ? -15.397 2.947 -10.705 1.00 63.69 443 GLY A O 1
ATOM 3535 N N . ILE A 1 444 ? -16.702 4.382 -9.561 1.00 67.44 444 ILE A N 1
ATOM 3536 C CA . ILE A 1 444 ? -17.678 4.586 -10.640 1.00 67.44 444 ILE A CA 1
ATOM 3537 C C . ILE A 1 444 ? -17.047 5.340 -11.814 1.00 67.44 444 ILE A C 1
ATOM 3539 O O . ILE A 1 444 ? -17.158 4.886 -12.948 1.00 67.44 444 ILE A O 1
ATOM 3543 N N . VAL A 1 445 ? -16.375 6.465 -11.558 1.00 71.62 445 VAL A N 1
ATOM 3544 C CA . VAL A 1 445 ? -15.742 7.278 -12.610 1.00 71.62 445 VAL A CA 1
ATOM 3545 C C . VAL A 1 445 ? -14.677 6.477 -13.361 1.00 71.62 445 VAL A C 1
ATOM 3547 O O . VAL A 1 445 ? -14.626 6.530 -14.586 1.00 71.62 445 VAL A O 1
ATOM 3550 N N . GLU A 1 446 ? -13.861 5.695 -12.654 1.00 70.44 446 GLU A N 1
ATOM 3551 C CA . GLU A 1 446 ? -12.842 4.829 -13.252 1.00 70.44 446 GLU A CA 1
ATOM 3552 C C . GLU A 1 446 ? -13.485 3.739 -14.120 1.00 70.44 446 GLU A C 1
ATOM 3554 O O . GLU A 1 446 ? -13.075 3.565 -15.263 1.00 70.44 446 GLU A O 1
ATOM 3559 N N . SER A 1 447 ? -14.546 3.081 -13.635 1.00 73.06 447 SER A N 1
ATOM 3560 C CA . SER A 1 447 ? -15.302 2.094 -14.423 1.00 73.06 447 SER A CA 1
ATOM 3561 C C . SER A 1 447 ? -15.893 2.705 -15.695 1.00 73.06 447 SER A C 1
ATOM 3563 O O . SER A 1 447 ? -15.797 2.112 -16.764 1.00 73.06 447 SER A O 1
ATOM 3565 N N . MET A 1 448 ? -16.463 3.910 -15.604 1.00 76.38 448 MET A N 1
ATOM 3566 C CA . MET A 1 448 ? -17.018 4.616 -16.764 1.00 76.38 448 MET A CA 1
ATOM 3567 C C . MET A 1 448 ? -15.934 5.039 -17.763 1.00 76.38 448 MET A C 1
ATOM 3569 O O . MET A 1 448 ? -16.172 5.046 -18.970 1.00 76.38 448 MET A O 1
ATOM 3573 N N . ASN A 1 449 ? -14.747 5.411 -17.279 1.00 76.88 449 ASN A N 1
ATOM 3574 C CA . ASN A 1 449 ? -13.618 5.767 -18.135 1.00 76.88 449 ASN A CA 1
ATOM 3575 C C . ASN A 1 449 ? -13.016 4.538 -18.826 1.00 76.88 449 ASN A C 1
ATOM 3577 O O . ASN A 1 449 ? -12.646 4.637 -19.995 1.00 76.88 449 ASN A O 1
ATOM 3581 N N . ASP A 1 450 ? -12.935 3.400 -18.133 1.00 75.69 450 ASP A N 1
ATOM 3582 C CA . ASP A 1 450 ? -12.504 2.124 -18.714 1.00 75.69 450 ASP A CA 1
ATOM 3583 C C . ASP A 1 450 ? -13.491 1.693 -19.826 1.00 75.69 450 ASP A C 1
ATOM 3585 O O . ASP A 1 450 ? -13.064 1.405 -20.943 1.00 75.69 450 ASP A O 1
ATOM 3589 N N . GLU A 1 451 ? -14.807 1.781 -19.586 1.00 85.25 451 GLU A N 1
ATOM 3590 C CA . GLU A 1 451 ? -15.839 1.498 -20.603 1.00 85.25 451 GLU A CA 1
ATOM 3591 C C . GLU A 1 451 ? -15.759 2.431 -21.823 1.00 85.25 451 GLU A C 1
ATOM 3593 O O . GLU A 1 451 ? -15.920 1.983 -22.961 1.00 85.25 451 GLU A O 1
ATOM 3598 N N . ARG A 1 452 ? -15.488 3.728 -21.615 1.00 88.00 452 ARG A N 1
ATOM 3599 C CA . ARG A 1 452 ? -15.300 4.686 -22.719 1.00 88.00 452 ARG A CA 1
ATOM 3600 C C . ARG A 1 452 ? -14.071 4.361 -23.559 1.00 88.00 452 ARG A C 1
ATOM 3602 O O . ARG A 1 452 ? -14.169 4.381 -24.779 1.00 88.00 452 ARG A O 1
ATOM 3609 N N . LYS A 1 453 ? -12.946 4.016 -22.927 1.00 81.94 453 LYS A N 1
ATOM 3610 C CA . LYS A 1 453 ? -11.723 3.627 -23.647 1.00 81.94 453 LYS A CA 1
ATOM 3611 C C . LYS A 1 453 ? -11.944 2.386 -24.505 1.00 81.94 453 LYS A C 1
ATOM 3613 O O . LYS A 1 453 ? -11.549 2.381 -25.665 1.00 81.94 453 LYS A O 1
ATOM 3618 N N . GLU A 1 454 ? -12.631 1.374 -23.973 1.00 87.50 454 GLU A N 1
ATOM 3619 C CA . GLU A 1 454 ? -12.980 0.181 -24.753 1.00 87.50 454 GLU A CA 1
ATOM 3620 C C . GLU A 1 454 ? -13.915 0.496 -25.932 1.00 87.50 454 GLU A C 1
ATOM 3622 O O . GLU A 1 454 ? -13.823 -0.143 -26.983 1.00 87.50 454 GLU A O 1
ATOM 3627 N N . ALA A 1 455 ? -14.836 1.451 -25.771 1.00 91.06 455 ALA A N 1
ATOM 3628 C CA . ALA A 1 455 ? -15.721 1.889 -26.848 1.00 91.06 455 ALA A CA 1
ATOM 3629 C C . ALA A 1 455 ? -14.955 2.649 -27.943 1.00 91.06 455 ALA A C 1
ATOM 3631 O O . ALA A 1 455 ? -15.157 2.375 -29.129 1.00 91.06 455 ALA A O 1
ATOM 3632 N N . ASP A 1 456 ? -14.045 3.541 -27.552 1.00 90.06 456 ASP A N 1
ATOM 3633 C CA . ASP A 1 456 ? -13.216 4.310 -28.480 1.00 90.06 456 ASP A CA 1
ATOM 3634 C C . ASP A 1 456 ? -12.284 3.381 -29.276 1.00 90.06 456 ASP A C 1
ATOM 3636 O O . ASP A 1 456 ? -12.253 3.456 -30.505 1.00 90.06 456 ASP A O 1
ATOM 3640 N N . GLU A 1 457 ? -11.611 2.425 -28.625 1.00 90.38 457 GLU A N 1
ATOM 3641 C CA . GLU A 1 457 ? -10.749 1.438 -29.299 1.00 90.38 457 GLU A CA 1
ATOM 3642 C C . GLU A 1 457 ? -11.516 0.582 -30.319 1.00 90.38 457 GLU A C 1
ATOM 3644 O O . GLU A 1 457 ? -11.018 0.329 -31.418 1.00 90.38 457 GLU A O 1
ATOM 3649 N N . LYS A 1 458 ? -12.757 0.188 -30.004 1.00 93.25 458 LYS A N 1
ATOM 3650 C CA . LYS A 1 458 ? -13.624 -0.538 -30.949 1.00 93.25 458 LYS A CA 1
ATOM 3651 C C . LYS A 1 458 ? -14.046 0.321 -32.140 1.00 93.25 458 LYS A C 1
ATOM 3653 O O . LYS A 1 458 ? -14.221 -0.222 -33.225 1.00 93.25 458 LYS A O 1
ATOM 3658 N N . SER A 1 459 ? -14.207 1.632 -31.953 1.00 92.38 459 SER A N 1
ATOM 3659 C CA . SER A 1 459 ? -14.628 2.549 -33.021 1.00 92.38 459 SER A CA 1
ATOM 3660 C C . SER A 1 459 ? -13.523 2.873 -34.031 1.00 92.38 459 SER A C 1
ATOM 3662 O O . SER A 1 459 ? -13.828 3.115 -35.191 1.00 92.38 459 SER A O 1
ATOM 3664 N N . PHE A 1 460 ? -12.252 2.841 -33.618 1.00 89.38 460 PHE A N 1
ATOM 3665 C CA . PHE A 1 460 ? -11.106 3.064 -34.511 1.00 89.38 460 PHE A CA 1
ATOM 3666 C C . PHE A 1 460 ? -10.643 1.798 -35.249 1.00 89.38 460 PHE A C 1
ATOM 3668 O O . PHE A 1 460 ? -9.896 1.899 -36.221 1.00 89.38 460 PHE A O 1
ATOM 3675 N N . GLY A 1 461 ? -11.044 0.613 -34.779 1.00 82.00 461 GLY A N 1
ATOM 3676 C CA . GLY A 1 461 ? -10.694 -0.673 -35.389 1.00 82.00 461 GLY A CA 1
ATOM 3677 C C . GLY A 1 461 ? -11.676 -1.193 -36.449 1.00 82.00 461 GLY A C 1
ATOM 3678 O O . GLY A 1 461 ? -11.407 -2.248 -37.023 1.00 82.00 461 GLY A O 1
ATOM 3679 N N . ALA A 1 462 ? -12.795 -0.500 -36.684 1.00 60.44 462 ALA A N 1
ATOM 3680 C CA . ALA A 1 462 ? -13.831 -0.829 -37.671 1.00 60.44 462 ALA A CA 1
ATOM 3681 C C . ALA A 1 462 ? -13.855 0.218 -38.788 1.00 60.44 462 ALA A C 1
ATOM 3683 O O . ALA A 1 462 ? -14.086 -0.184 -39.952 1.00 60.44 462 ALA A O 1
#

Radius of gyration: 39.33 Å; chains: 1; bounding box: 92×90×110 Å

Organism: NCBI:txid97972

Sequence (462 aa):
MSSTRFAPSDRGIIAQPYDPCQLFGDGDIYGIGDDITSARLGLTVISIALFINLCVNSTGNGVVILDWTIVIQLVIFIPLYVLWRPIFFYRASRRLANKKPEGHISSNSEAEALTESYISLQSALLTLKDPIRYDRGYDAACDDLRTAVVNFMDSLTSGDRPPPSISLFQASQPRNSMNNLRALRNCYVEKMEDIYSQNEQTTMQLKELVEMTEQQAVKLAGLQRQEHAIRIRVMRDHESLWRHERTSMAITIATWVAYMCAGPWIYFKATNKGRKEGCDVKFRTLIFPISVYNRAYITYLRVLACFGFALVPIGVFAVGSFLYRGVQFRFQVTKPEKISDNSRTALSNDNTTEMRNILEPTKEEIEQLSKKVYEEVENLRRFIYRRIAVPFCICFLVVTAVSVELTIKTNNIDLSESSILSTSQLLPLLVACFTASPVFFHGIVESMNDERKEADEKSFGA

pLDDT: mean 74.07, std 15.15, range [34.06, 98.0]

Foldseek 3Di:
DQPFDFDDDPVGTDRDRPPPPVLDDDPCPPVVLVLLVQLLVLLLVLLVVLLVVLVVVLVDLDQSLVSLVLSVLVLVPVCVLVVVLVVVLVVVLVCVLPPDPPPPPPVCVLVVLLVVLVVQLVVLVVVCVPCVVPVPCNVVSVVSNVVSVVSNVCSVPVPDDDDDDDDDDDDDDDDPVDVVVVVVVVVVVVVVVVVVVVVVVVVVVVVVVVVVVVLVVLLVVLLVVLLSVLSVVVVVVVVVSCLQVLLSVLSSLVSLLVSLVCQLVCLVPVLCRNDDPPAFQWQDAPPGTHTSPPPVNSVVSNVVSVVSNVCSVVSVVSSVVSVVSSVVVVVVVVDPPPPPCVVVVVPPPDPCPVVCVVNDDDPVSSSVSSVVSVVVSVVVSCCCCVPPSVVVVVVSVVSSVVSVVVSCVVSVPDCVVVPCPNCSNVVSVVSCCVSVVSVVVVVVVVVVVVVVVVVVVVVVVD